Protein AF-A0A0K9PDZ0-F1 (afdb_monomer)

Secondary structure (DSSP, 8-state):
------------S-HHHHHHHHHHHHHHHHHHHHHHHHHHHHHHHHHHHHHHHHHHHHHHHHHHHHHHHHHHHHHHHHHHHHHHHHHHHHHHHHHHHHHHHHHHHHHHHHHHHHHHHHHHHHHHHHHHHHHHHHHHHHHHHHHHHHHHHHHHHHHHHHHHHHHHHHHHHHHTT----------STTSHHHHHHHHHHHHHHHHHHHHHHHHHHHHHHHHHHHHHHHHHHHHHHHHHHHHHHHHHHHHHHHHHHHHHHHHHHHHHHHHHHHHHHHHHHHHHHHHHHHHHHHHHHHHHHHHHHHHHHHHHHHHHHHHHHHHHHHHHHHHHHHHHHHHHHHHHHHHHHHHHHHHHHHHHHHHHHHHHHHHHHHHHHHHHHHHHHHHHHHHHHHHHHHHHHHHHHHHHHHHHHHHHHHHHHHHHHHHHHHHHHHHHHHHHHHHHHHHHHHHHHHHHHHHHHHHHHHHHHHTTTGGGSTTSGGG------TTSGGGGGGTHHHHHHHHHHHHHHHHHHHHHHHHHHHHHHHHHHHHHHHHTTTTHHHHHHHHHHHHHHHTTS---------------------------------------------------S---------------------------

Solvent-accessible surface area (backbone atoms only — not comparable to full-atom values): 38275 Å² total; per-residue (Å²): 131,90,78,92,89,84,80,94,75,92,74,94,71,65,69,87,64,48,55,63,53,52,52,54,49,53,49,51,52,50,50,51,49,53,50,48,55,51,50,52,58,47,52,48,51,54,49,52,53,49,49,54,51,50,50,51,50,52,57,49,51,50,52,50,51,53,50,51,57,49,47,67,43,54,55,49,55,54,50,51,50,50,52,53,50,53,52,51,51,52,51,50,52,53,50,52,47,55,51,49,60,47,50,52,51,52,53,52,49,56,51,52,53,50,52,49,51,54,52,52,51,53,52,51,53,55,49,51,52,52,50,52,55,50,51,53,51,52,51,53,53,48,56,49,53,54,49,60,46,50,61,52,48,57,58,50,57,65,51,54,61,60,52,60,63,62,54,64,65,60,67,76,76,73,86,86,90,90,89,84,92,89,66,80,78,47,61,73,28,39,58,46,43,48,52,47,45,57,47,41,56,50,49,50,49,47,49,48,51,50,55,48,46,56,49,49,50,57,50,45,55,52,47,56,52,50,49,52,54,52,52,52,49,49,54,52,49,50,54,51,48,51,51,49,54,49,52,52,51,52,50,51,52,52,51,52,50,51,51,54,52,51,52,54,50,52,57,48,47,58,51,46,56,52,50,49,55,48,49,53,61,47,48,58,49,51,55,49,49,50,55,52,50,52,49,53,53,50,52,51,49,56,49,50,54,52,51,54,53,50,49,53,50,51,50,51,53,49,55,50,49,53,52,50,54,52,51,49,50,49,55,51,48,53,50,50,52,53,52,50,50,51,50,51,54,51,52,52,52,52,50,52,48,50,50,50,52,50,53,45,54,51,46,56,48,48,50,48,52,49,50,50,53,48,47,59,50,44,57,43,52,50,49,50,52,51,54,45,52,54,47,51,52,51,45,52,54,48,50,57,46,50,54,51,49,48,56,50,50,52,50,52,53,48,54,52,51,54,50,53,52,52,52,53,50,54,55,51,54,52,52,55,53,50,59,49,53,56,53,54,46,59,62,44,54,57,51,50,60,56,49,51,62,56,49,59,61,58,50,67,60,53,62,76,56,57,83,75,57,75,87,74,63,87,87,68,82,85,83,78,84,80,87,82,76,86,82,72,75,78,69,67,68,67,69,66,58,62,69,56,54,64,63,50,54,65,52,51,63,51,48,52,59,50,50,58,54,48,55,55,50,50,54,57,47,65,54,50,56,62,52,52,76,53,58,71,70,54,56,62,62,52,53,61,58,52,50,57,54,51,48,72,65,41,71,84,60,97,105,106,109,104,104,104,104,104,105,103,104,104,105,106,103,104,103,105,105,101,101,91,86,91,85,83,88,91,91,92,92,91,90,91,90,89,93,90,91,92,90,90,90,93,92,92,88,92,87,76,100,64,89,78,85,90,84,89,81,91,81,90,89,86,90,86,87,88,86,89,83,88,91,81,89,80,89,131

Organism: Zostera marina (NCBI:txid29655)

Structure (mmCIF, N/CA/C/O backbone):
data_AF-A0A0K9PDZ0-F1
#
_entry.id   AF-A0A0K9PDZ0-F1
#
loop_
_atom_site.group_PDB
_atom_site.id
_atom_site.type_symbol
_atom_site.label_atom_id
_atom_site.label_alt_id
_atom_site.label_comp_id
_atom_site.label_asym_id
_atom_site.label_entity_id
_atom_site.label_seq_id
_atom_site.pdbx_PDB_ins_code
_atom_site.Cartn_x
_atom_site.Cartn_y
_atom_site.Cartn_z
_atom_site.occupancy
_atom_site.B_iso_or_equiv
_atom_site.auth_seq_id
_atom_site.auth_comp_id
_atom_site.auth_asym_id
_atom_site.auth_atom_id
_atom_site.pdbx_PDB_model_num
ATOM 1 N N . MET A 1 1 ? -37.160 -60.838 52.801 1.00 35.16 1 MET A N 1
ATOM 2 C CA . MET A 1 1 ? -37.393 -62.063 53.604 1.00 35.16 1 MET A CA 1
ATOM 3 C C . MET A 1 1 ? -37.066 -61.759 55.057 1.00 35.16 1 MET A C 1
ATOM 5 O O . MET A 1 1 ? -36.078 -61.074 55.241 1.00 35.16 1 MET A O 1
ATOM 9 N N . ASN A 1 2 ? -37.818 -62.324 56.016 1.00 34.06 2 ASN A N 1
ATOM 10 C CA . ASN A 1 2 ? -37.470 -62.521 57.442 1.00 34.06 2 ASN A CA 1
ATOM 11 C C . ASN A 1 2 ? -37.063 -61.290 58.306 1.00 34.06 2 ASN A C 1
ATOM 13 O O . ASN A 1 2 ? -36.299 -60.441 57.883 1.00 34.06 2 ASN A O 1
ATOM 17 N N . ARG A 1 3 ? -37.490 -61.172 59.573 1.00 34.91 3 ARG A N 1
ATOM 18 C CA . ARG A 1 3 ? -38.585 -61.858 60.293 1.00 34.91 3 ARG A CA 1
ATOM 19 C C . ARG A 1 3 ? -39.032 -61.018 61.505 1.00 34.91 3 ARG A C 1
ATOM 21 O O . ARG A 1 3 ? -38.265 -60.224 62.027 1.00 34.91 3 ARG A O 1
ATOM 28 N N . SER A 1 4 ? -40.274 -61.259 61.921 1.00 33.09 4 SER A N 1
ATOM 29 C CA . SER A 1 4 ? -40.859 -61.077 63.264 1.00 33.09 4 SER A CA 1
ATOM 30 C C . SER A 1 4 ? -39.957 -60.640 64.434 1.00 33.09 4 SER A C 1
ATOM 32 O O . SER A 1 4 ? -38.966 -61.311 64.718 1.00 33.09 4 SER A O 1
ATOM 34 N N . GLY A 1 5 ? -40.460 -59.713 65.262 1.00 36.28 5 GLY A N 1
ATOM 35 C CA . GLY A 1 5 ? -40.169 -59.743 66.702 1.00 36.28 5 GLY A CA 1
ATOM 36 C C . GLY A 1 5 ? -40.165 -58.401 67.428 1.00 36.28 5 GLY A C 1
ATOM 37 O O . GLY A 1 5 ? -39.100 -57.835 67.633 1.00 36.28 5 GLY A O 1
ATOM 38 N N . PHE A 1 6 ? -41.322 -57.959 67.928 1.00 32.69 6 PHE A N 1
ATOM 39 C CA . PHE A 1 6 ? -41.366 -57.226 69.199 1.00 32.69 6 PHE A CA 1
ATOM 40 C C . PHE A 1 6 ? -42.625 -57.616 69.976 1.00 32.69 6 PHE A C 1
ATOM 42 O O . PHE A 1 6 ? -43.746 -57.382 69.531 1.00 32.69 6 PHE A O 1
ATOM 49 N N . SER A 1 7 ? -42.419 -58.277 71.112 1.00 37.25 7 SER A N 1
ATOM 50 C CA . SER A 1 7 ? -43.457 -58.678 72.060 1.00 37.25 7 SER A CA 1
ATOM 51 C C . SER A 1 7 ? -43.836 -57.519 72.980 1.00 37.25 7 SER A C 1
ATOM 53 O O . SER A 1 7 ? -42.978 -56.718 73.351 1.00 37.25 7 SER A O 1
ATOM 55 N N . GLU A 1 8 ? -45.092 -57.470 73.418 1.00 37.97 8 GLU A N 1
ATOM 56 C CA . GLU A 1 8 ? -45.516 -56.539 74.463 1.00 37.97 8 GLU A CA 1
ATOM 57 C C . GLU A 1 8 ? -44.778 -56.797 75.786 1.00 37.97 8 GLU A C 1
ATOM 59 O O . GLU A 1 8 ? -44.750 -57.922 76.285 1.00 37.97 8 GLU A O 1
ATOM 64 N N . GLN A 1 9 ? -44.284 -55.733 76.420 1.00 39.28 9 GLN A N 1
ATOM 65 C CA . GLN A 1 9 ? -44.103 -55.695 77.870 1.00 39.28 9 GLN A CA 1
ATOM 66 C C . GLN A 1 9 ? -44.658 -54.381 78.420 1.00 39.28 9 GLN A C 1
ATOM 68 O O . GLN A 1 9 ? -44.300 -53.290 77.974 1.00 39.28 9 GLN A O 1
ATOM 73 N N . LYS A 1 10 ? -45.555 -54.487 79.406 1.00 39.84 10 LYS A N 1
ATOM 74 C CA . LYS A 1 10 ? -46.099 -53.336 80.132 1.00 39.84 10 LYS A CA 1
ATOM 75 C C . LYS A 1 10 ? -45.039 -52.778 81.082 1.00 39.84 10 LYS A C 1
ATOM 77 O O . LYS A 1 10 ? -44.776 -53.380 82.117 1.00 39.84 10 LYS A O 1
ATOM 82 N N . ALA A 1 11 ? -44.516 -51.593 80.781 1.00 40.69 11 ALA A N 1
ATOM 83 C CA . ALA A 1 11 ? -43.823 -50.751 81.754 1.00 40.69 11 ALA A CA 1
ATOM 84 C C . ALA A 1 11 ? -44.759 -49.606 82.180 1.00 40.69 11 ALA A C 1
ATOM 86 O O . ALA A 1 11 ? -44.986 -48.652 81.436 1.00 40.69 11 ALA A O 1
ATOM 87 N N . THR A 1 12 ? -45.358 -49.713 83.367 1.00 43.59 12 THR A N 1
ATOM 88 C CA . THR A 1 12 ? -46.287 -48.706 83.900 1.00 43.59 12 THR A CA 1
ATOM 89 C C . THR A 1 12 ? -45.535 -47.523 84.513 1.00 43.59 12 THR A C 1
ATOM 91 O O . THR A 1 12 ? -45.159 -47.565 85.681 1.00 43.59 12 THR A O 1
ATOM 94 N N . GLY A 1 13 ? -45.347 -46.448 83.741 1.00 39.50 13 GLY A N 1
ATOM 95 C CA . GLY A 1 13 ? -44.825 -45.173 84.245 1.00 39.50 13 GLY A CA 1
ATOM 96 C C . GLY A 1 13 ? -44.751 -44.075 83.176 1.00 39.50 13 GLY A C 1
ATOM 97 O O . GLY A 1 13 ? -44.252 -44.302 82.079 1.00 39.50 13 GLY A O 1
ATOM 98 N N . SER A 1 14 ? -45.216 -42.860 83.494 1.00 38.53 14 SER A N 1
ATOM 99 C CA . SER A 1 14 ? -45.094 -41.637 82.662 1.00 38.53 14 SER A CA 1
ATOM 100 C C . SER A 1 14 ? -45.761 -41.632 81.264 1.00 38.53 14 SER A C 1
ATOM 102 O O . SER A 1 14 ? -45.305 -40.937 80.354 1.00 38.53 14 SER A O 1
ATOM 104 N N . SER A 1 15 ? -46.882 -42.347 81.083 1.00 41.91 15 SER A N 1
ATOM 105 C CA . SER A 1 15 ? -47.586 -42.453 79.783 1.00 41.91 15 SER A CA 1
ATOM 106 C C . SER A 1 15 ? -47.947 -41.099 79.133 1.00 41.91 15 SER A C 1
ATOM 108 O O . SER A 1 15 ? -47.874 -40.966 77.909 1.00 41.91 15 SER A O 1
ATOM 110 N N . GLU A 1 16 ? -48.247 -40.073 79.936 1.00 46.81 16 GLU A N 1
ATOM 111 C CA . GLU A 1 16 ? -48.595 -38.722 79.462 1.00 46.81 16 GLU A CA 1
ATOM 112 C C . GLU A 1 16 ? -47.398 -37.908 78.935 1.00 46.81 16 GLU A C 1
ATOM 114 O O . GLU A 1 16 ? -47.585 -36.967 78.170 1.00 46.81 16 GLU A O 1
ATOM 119 N N . VAL A 1 17 ? -46.157 -38.286 79.269 1.00 52.56 17 VAL A N 1
ATOM 120 C CA . VAL A 1 17 ? -44.939 -37.561 78.847 1.00 52.56 17 VAL A CA 1
ATOM 121 C C . VAL A 1 17 ? -44.241 -38.239 77.660 1.00 52.56 17 VAL A C 1
ATOM 123 O O . VAL A 1 17 ? -43.539 -37.579 76.893 1.00 52.56 17 VAL A O 1
ATOM 126 N N . VAL A 1 18 ? -44.427 -39.550 77.472 1.00 56.03 18 VAL A N 1
ATOM 127 C CA . VAL A 1 18 ? -43.751 -40.314 76.405 1.00 56.03 18 VAL A CA 1
ATOM 128 C C . VAL A 1 18 ? -44.477 -40.210 75.059 1.00 56.03 18 VAL A C 1
ATOM 130 O O . VAL A 1 18 ? -43.816 -40.047 74.034 1.00 56.03 18 VAL A O 1
ATOM 133 N N . ARG A 1 19 ? -45.820 -40.224 75.035 1.00 62.12 19 ARG A N 1
ATOM 134 C CA . ARG A 1 19 ? -46.608 -40.070 73.792 1.00 62.12 19 ARG A CA 1
ATOM 135 C C . ARG A 1 19 ? -46.247 -38.812 72.975 1.00 62.12 19 ARG A C 1
ATOM 137 O O . ARG A 1 19 ? -45.890 -38.993 71.812 1.00 62.12 19 ARG A O 1
ATOM 144 N N . PRO A 1 20 ? -46.254 -37.581 73.534 1.00 67.25 20 PRO A N 1
ATOM 145 C CA . PRO A 1 20 ? -45.906 -36.380 72.767 1.00 67.25 20 PRO A CA 1
ATOM 146 C C . PRO A 1 20 ? -44.439 -36.354 72.307 1.00 67.25 20 PRO A C 1
ATOM 148 O O . PRO A 1 20 ? -44.128 -35.785 71.263 1.00 67.25 20 PRO A O 1
ATOM 151 N N . LYS A 1 21 ? -43.523 -37.006 73.041 1.00 72.12 21 LYS A N 1
ATOM 152 C CA . LYS A 1 21 ? -42.121 -37.156 72.613 1.00 72.12 21 LYS A CA 1
ATOM 153 C C . LYS A 1 21 ? -41.988 -38.101 71.417 1.00 72.12 21 LYS A C 1
ATOM 155 O O . LYS A 1 21 ? -41.195 -37.823 70.522 1.00 72.12 21 LYS A O 1
ATOM 160 N N . LEU A 1 22 ? -42.767 -39.185 71.378 1.00 75.81 22 LEU A N 1
ATOM 161 C CA . LEU A 1 22 ? -42.763 -40.135 70.265 1.00 75.81 22 LEU A CA 1
ATOM 162 C C . LEU A 1 22 ? -43.373 -39.530 68.992 1.00 75.81 22 LEU A C 1
ATOM 164 O O . LEU A 1 22 ? -42.790 -39.684 67.921 1.00 75.81 22 LEU A O 1
ATOM 168 N N . THR A 1 23 ? -44.489 -38.799 69.091 1.00 76.69 23 THR A N 1
ATOM 169 C CA . THR A 1 23 ? -45.058 -38.094 67.928 1.00 76.69 23 THR A CA 1
ATOM 170 C C . THR A 1 23 ? -44.100 -37.026 67.410 1.00 76.69 23 THR A C 1
ATOM 172 O O . THR A 1 23 ? -43.789 -37.042 66.225 1.00 76.69 23 THR A O 1
ATOM 175 N N . ALA A 1 24 ? -43.518 -36.197 68.285 1.00 80.69 24 ALA A N 1
ATOM 176 C CA . ALA A 1 24 ? -42.527 -35.195 67.882 1.00 80.69 24 ALA A CA 1
ATOM 177 C C . ALA A 1 24 ? -41.246 -35.809 67.274 1.00 80.69 24 ALA A C 1
ATOM 179 O O . ALA A 1 24 ? -40.596 -35.176 66.445 1.00 80.69 24 ALA A O 1
ATOM 180 N N . ALA A 1 25 ? -40.867 -37.035 67.656 1.00 78.19 25 ALA A N 1
ATOM 181 C CA . ALA A 1 25 ? -39.758 -37.759 67.032 1.00 78.19 25 ALA A CA 1
ATOM 182 C C . ALA A 1 25 ? -40.115 -38.288 65.630 1.00 78.19 25 ALA A C 1
ATOM 184 O O . ALA A 1 25 ? -39.296 -38.197 64.718 1.00 78.19 25 ALA A O 1
ATOM 185 N N . LEU A 1 26 ? -41.337 -38.799 65.437 1.00 83.50 26 LEU A N 1
ATOM 186 C CA . LEU A 1 26 ? -41.841 -39.238 64.128 1.00 83.50 26 LEU A CA 1
ATOM 187 C C . LEU A 1 26 ? -42.045 -38.062 63.161 1.00 83.50 26 LEU A C 1
ATOM 189 O O . LEU A 1 26 ? -41.761 -38.188 61.972 1.00 83.50 26 LEU A O 1
ATOM 193 N N . GLU A 1 27 ? -42.489 -36.919 63.675 1.00 84.25 27 GLU A N 1
ATOM 194 C CA . GLU A 1 27 ? -42.674 -35.676 62.923 1.00 84.25 27 GLU A CA 1
ATOM 195 C C . GLU A 1 27 ? -41.316 -35.110 62.479 1.00 84.25 27 GLU A C 1
ATOM 197 O O . GLU A 1 27 ? -41.077 -34.964 61.284 1.00 84.25 27 GLU A O 1
ATOM 202 N N . LYS A 1 28 ? -40.340 -35.004 63.393 1.00 86.19 28 LYS A N 1
ATOM 203 C CA . LYS A 1 28 ? -38.946 -34.670 63.042 1.00 86.19 28 LYS A CA 1
ATOM 204 C C . LYS A 1 28 ? -38.308 -35.656 62.060 1.00 86.19 28 LYS A C 1
ATOM 206 O O . LYS A 1 28 ? -37.517 -35.241 61.222 1.00 86.19 28 LYS A O 1
ATOM 211 N N . LEU A 1 29 ? -38.636 -36.949 62.130 1.00 85.31 29 LEU A N 1
ATOM 212 C CA . LEU A 1 29 ? -38.159 -37.949 61.166 1.00 85.31 29 LEU A CA 1
ATOM 213 C C . LEU A 1 29 ? -38.806 -37.775 59.780 1.00 85.31 29 LEU A C 1
ATOM 215 O O . LEU A 1 29 ? -38.156 -38.029 58.764 1.00 85.31 29 LEU A O 1
ATOM 219 N N . ARG A 1 30 ? -40.066 -37.330 59.719 1.00 90.50 30 ARG A N 1
ATOM 220 C CA . ARG A 1 30 ? -40.749 -36.954 58.473 1.00 90.50 30 ARG A CA 1
ATOM 221 C C . ARG A 1 30 ? -40.126 -35.697 57.868 1.00 90.50 30 ARG A C 1
ATOM 223 O O . ARG A 1 30 ? -39.818 -35.706 56.679 1.00 90.50 30 ARG A O 1
ATOM 230 N N . ASP A 1 31 ? -39.877 -34.675 58.678 1.00 88.81 31 ASP A N 1
ATOM 231 C CA . ASP A 1 31 ? -39.253 -33.425 58.236 1.00 88.81 31 ASP A CA 1
ATOM 232 C C . ASP A 1 31 ? -37.810 -33.651 57.778 1.00 88.81 31 ASP A C 1
ATOM 234 O O . ASP A 1 31 ? -37.427 -33.191 56.705 1.00 88.81 31 ASP A O 1
ATOM 238 N N . ALA A 1 32 ? -37.032 -34.455 58.511 1.00 87.19 32 ALA A N 1
ATOM 239 C CA . ALA A 1 32 ? -35.689 -34.860 58.103 1.00 87.19 32 ALA A CA 1
ATOM 240 C C . ALA A 1 32 ? -35.695 -35.641 56.778 1.00 87.19 32 ALA A C 1
ATOM 242 O O . ALA A 1 32 ? -34.810 -35.438 55.952 1.00 87.19 32 ALA A O 1
ATOM 243 N N . LYS A 1 33 ? -36.704 -36.489 56.521 1.00 89.44 33 LYS A N 1
ATOM 244 C CA . LYS A 1 33 ? -36.874 -37.151 55.214 1.00 89.44 33 LYS A CA 1
ATOM 245 C C . LYS A 1 33 ? -37.250 -36.176 54.097 1.00 89.44 33 LYS A C 1
ATOM 247 O O . LYS A 1 33 ? -36.736 -36.318 52.992 1.00 89.44 33 LYS A O 1
ATOM 252 N N . LEU A 1 34 ? -38.109 -35.192 54.361 1.00 90.56 34 LEU A N 1
ATOM 253 C CA . LEU A 1 34 ? -38.456 -34.152 53.385 1.00 90.56 34 LEU A CA 1
ATOM 254 C C . LEU A 1 34 ? -37.250 -33.254 53.068 1.00 90.56 34 LEU A C 1
ATOM 256 O O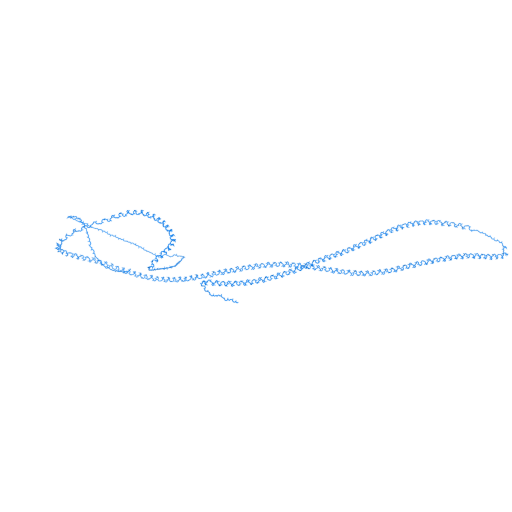 . LEU A 1 34 ? -37.007 -32.949 51.901 1.00 90.56 34 LEU A O 1
ATOM 260 N N . GLN A 1 35 ? -36.449 -32.898 54.075 1.00 91.12 35 GLN A N 1
ATOM 261 C CA . GLN A 1 35 ? -35.179 -32.200 53.879 1.00 91.12 35 GLN A CA 1
ATOM 262 C C . GLN A 1 35 ? -34.164 -33.061 53.122 1.00 91.12 35 GLN A C 1
ATOM 264 O O . GLN A 1 35 ? -33.523 -32.541 52.215 1.00 91.12 35 GLN A O 1
ATOM 269 N N . LEU A 1 36 ? -34.058 -34.363 53.413 1.00 90.12 36 LEU A N 1
ATOM 270 C CA . LEU A 1 36 ? -33.177 -35.276 52.678 1.00 90.12 36 LEU A CA 1
ATOM 271 C C . LEU A 1 36 ? -33.543 -35.318 51.188 1.00 90.12 36 LEU A C 1
ATOM 273 O O . LEU A 1 36 ? -32.678 -35.082 50.355 1.00 90.12 36 LEU A O 1
ATOM 277 N N . VAL A 1 37 ? -34.823 -35.513 50.849 1.00 90.56 37 VAL A N 1
ATOM 278 C CA . VAL A 1 37 ? -35.307 -35.496 49.454 1.00 90.56 37 VAL A CA 1
ATOM 279 C C . VAL A 1 37 ? -35.077 -34.132 48.790 1.00 90.56 37 VAL A C 1
ATOM 281 O O . VAL A 1 37 ? -34.691 -34.073 47.624 1.00 90.56 37 VAL A O 1
ATOM 284 N N . SER A 1 38 ? -35.255 -33.029 49.525 1.00 89.38 38 SER A N 1
ATOM 285 C CA . SER A 1 38 ? -34.948 -31.682 49.027 1.00 89.38 38 SER A CA 1
ATOM 286 C C . SER A 1 38 ? -33.459 -31.530 48.687 1.00 89.38 38 SER A C 1
ATOM 288 O O . SER A 1 38 ? -33.126 -31.162 47.559 1.00 89.38 38 SER A O 1
ATOM 290 N N . VAL A 1 39 ? -32.567 -31.904 49.612 1.00 90.75 39 VAL A N 1
ATOM 291 C CA . VAL A 1 39 ? -31.104 -31.898 49.438 1.00 90.75 39 VAL A CA 1
ATOM 292 C C . VAL A 1 39 ? -30.669 -32.829 48.308 1.00 90.75 39 VAL A C 1
ATOM 294 O O . VAL A 1 39 ? -29.794 -32.469 47.529 1.00 90.75 39 VAL A O 1
ATOM 297 N N . GLU A 1 40 ? -31.300 -33.989 48.153 1.00 90.25 40 GLU A N 1
ATOM 298 C CA . GLU A 1 40 ? -30.995 -34.948 47.087 1.00 90.25 40 GLU A CA 1
ATOM 299 C C . GLU A 1 40 ? -31.443 -34.423 45.707 1.00 90.25 40 GLU A C 1
ATOM 301 O O . GLU A 1 40 ? -30.699 -34.536 44.733 1.00 90.25 40 GLU A O 1
ATOM 306 N N . SER A 1 41 ? -32.577 -33.710 45.634 1.00 90.25 41 SER A N 1
ATOM 307 C CA . SER A 1 41 ? -33.015 -32.982 44.426 1.00 90.25 41 SER A CA 1
ATOM 308 C C . SER A 1 41 ? -32.168 -31.744 44.098 1.00 90.25 41 SER A C 1
ATOM 310 O O . SER A 1 41 ? -32.139 -31.293 42.952 1.00 90.25 41 SER A O 1
ATOM 312 N N . ALA A 1 42 ? -31.517 -31.147 45.100 1.00 90.12 42 ALA A N 1
ATOM 313 C CA . ALA A 1 42 ? -30.568 -30.054 44.910 1.00 90.12 42 ALA A CA 1
ATOM 314 C C . ALA A 1 42 ? -29.208 -30.603 44.454 1.00 90.12 42 ALA A C 1
ATOM 316 O O . ALA A 1 42 ? -28.595 -30.050 43.550 1.00 90.12 42 ALA A O 1
ATOM 317 N N . LYS A 1 43 ? -28.781 -31.742 45.011 1.00 93.81 43 LYS A N 1
ATOM 318 C CA . LYS A 1 43 ? -27.581 -32.476 44.602 1.00 93.81 43 LYS A CA 1
ATOM 319 C C . LYS A 1 43 ? -27.663 -32.963 43.153 1.00 93.81 43 LYS A C 1
ATOM 321 O O . LYS A 1 43 ? -26.646 -32.892 42.477 1.00 93.81 43 LYS A O 1
ATOM 326 N N . SER A 1 44 ? -28.827 -33.424 42.671 1.00 92.44 44 SER A N 1
ATOM 327 C CA . SER A 1 44 ? -28.999 -33.714 41.233 1.00 92.44 44 SER A CA 1
ATOM 328 C C . SER A 1 44 ? -28.767 -32.448 40.415 1.00 92.44 44 SER A C 1
ATOM 330 O O . SER A 1 44 ? -27.832 -32.430 39.631 1.00 92.44 44 SER A O 1
ATOM 332 N N . ARG A 1 45 ? -29.496 -31.357 40.691 1.00 92.56 45 ARG A N 1
ATOM 333 C CA . ARG A 1 45 ? -29.344 -30.097 39.946 1.00 92.56 45 ARG A CA 1
ATOM 334 C C . ARG A 1 45 ? -27.912 -29.566 39.929 1.00 92.56 45 ARG A C 1
ATOM 336 O O . ARG A 1 45 ? -27.440 -29.181 38.874 1.00 92.56 45 ARG A O 1
ATOM 343 N N . VAL A 1 46 ? -27.186 -29.635 41.046 1.00 91.88 46 VAL A N 1
ATOM 344 C CA . VAL A 1 46 ? -25.764 -29.246 41.097 1.00 91.88 46 VAL A CA 1
ATOM 345 C C . VAL A 1 46 ? -24.865 -30.197 40.289 1.00 91.88 46 VAL A C 1
ATOM 347 O O . VAL A 1 46 ? -23.870 -29.750 39.730 1.00 91.88 46 VAL A O 1
ATOM 350 N N . LEU A 1 47 ? -25.190 -31.491 40.184 1.00 94.00 47 LEU A N 1
ATOM 351 C CA . LEU A 1 47 ? -24.491 -32.424 39.286 1.00 94.00 47 LEU A CA 1
ATOM 352 C C . LEU A 1 47 ? -24.835 -32.177 37.809 1.00 94.00 47 LEU A C 1
ATOM 354 O O . LEU A 1 47 ? -23.950 -32.287 36.964 1.00 94.00 47 LEU A O 1
ATOM 358 N N . ASP A 1 48 ? -26.080 -31.812 37.509 1.00 93.62 48 ASP A N 1
ATOM 359 C CA . ASP A 1 48 ? -26.550 -31.472 36.164 1.00 93.62 48 ASP A CA 1
ATOM 360 C C . ASP A 1 48 ? -25.895 -30.150 35.689 1.00 93.62 48 ASP A C 1
ATOM 362 O O . ASP A 1 48 ? -25.312 -30.089 34.607 1.00 93.62 48 ASP A O 1
ATOM 366 N N . GLU A 1 49 ? -25.856 -29.126 36.549 1.00 94.00 49 GLU A N 1
ATOM 367 C CA . GLU A 1 49 ? -25.137 -27.858 36.344 1.00 94.00 49 GLU A CA 1
ATOM 368 C C . GLU A 1 49 ? -23.613 -28.066 36.214 1.00 94.00 49 GLU A C 1
ATOM 370 O O . GLU A 1 49 ? -22.967 -27.436 35.371 1.00 94.00 49 GLU A O 1
ATOM 375 N N . LEU A 1 50 ? -23.023 -28.980 36.996 1.00 93.75 50 LEU A N 1
ATOM 376 C CA . LEU A 1 50 ? -21.609 -29.360 36.874 1.00 93.75 50 LEU A CA 1
ATOM 377 C C . LEU A 1 50 ? -21.330 -30.111 35.560 1.00 93.75 50 LEU A C 1
ATOM 379 O O . LEU A 1 50 ? -20.282 -29.920 34.949 1.00 93.75 50 LEU A O 1
ATOM 383 N N . SER A 1 51 ? -22.268 -30.936 35.093 1.00 93.88 51 SER A N 1
ATOM 384 C CA . SER A 1 51 ? -22.189 -31.615 33.795 1.00 93.88 51 SER A CA 1
ATOM 385 C C . SER A 1 51 ? -22.217 -30.613 32.636 1.00 93.88 51 SER A C 1
ATOM 387 O O . SER A 1 51 ? -21.352 -30.662 31.761 1.00 93.88 51 SER A O 1
ATOM 389 N N . ASP A 1 52 ? -23.168 -29.676 32.631 1.00 93.81 52 ASP A N 1
ATOM 390 C CA . ASP A 1 52 ? -23.272 -28.664 31.573 1.00 93.81 52 ASP A CA 1
ATOM 391 C C . ASP A 1 52 ? -22.097 -27.672 31.591 1.00 93.81 52 ASP A C 1
ATOM 393 O O . ASP A 1 52 ? -21.595 -27.306 30.526 1.00 93.81 52 ASP A O 1
ATOM 397 N N . THR A 1 53 ? -21.595 -27.274 32.767 1.00 93.25 53 THR A N 1
ATOM 398 C CA . THR A 1 53 ? -20.393 -26.422 32.854 1.00 93.25 53 THR A CA 1
ATOM 399 C C . THR A 1 53 ? -19.130 -27.146 32.392 1.00 93.25 53 THR A C 1
ATOM 401 O O . THR A 1 53 ? -18.380 -26.560 31.612 1.00 93.25 53 THR A O 1
ATOM 404 N N . ASN A 1 54 ? -18.935 -28.422 32.752 1.00 92.06 54 ASN A N 1
ATOM 405 C CA . ASN A 1 54 ? -17.845 -29.244 32.207 1.00 92.06 54 ASN A CA 1
ATOM 406 C C . ASN A 1 54 ? -17.939 -29.365 30.674 1.00 92.06 54 ASN A C 1
ATOM 408 O O . ASN A 1 54 ? -16.951 -29.133 29.977 1.00 92.06 54 ASN A O 1
ATOM 412 N N . ARG A 1 55 ? -19.137 -29.626 30.124 1.00 95.81 55 ARG A N 1
ATOM 413 C CA . ARG A 1 55 ? -19.341 -29.680 28.664 1.00 95.81 55 ARG A CA 1
ATOM 414 C C . ARG A 1 55 ? -18.969 -28.355 27.994 1.00 95.81 55 ARG A C 1
ATOM 416 O O . ARG A 1 55 ? -18.357 -28.363 26.932 1.00 95.81 55 ARG A O 1
ATOM 423 N N . LEU A 1 56 ? -19.307 -27.219 28.606 1.00 94.81 56 LEU A N 1
ATOM 424 C CA . LEU A 1 56 ? -18.941 -25.896 28.094 1.00 94.81 56 LEU A CA 1
ATOM 425 C C . LEU A 1 56 ? -17.432 -25.612 28.204 1.00 94.81 56 LEU A C 1
ATOM 427 O O . LEU A 1 56 ? -16.886 -24.949 27.318 1.00 94.81 56 LEU A O 1
ATOM 431 N N . THR A 1 57 ? -16.727 -26.121 29.221 1.00 93.62 57 THR A N 1
ATOM 432 C CA . THR A 1 57 ? -15.253 -26.041 29.276 1.00 93.62 57 THR A CA 1
ATOM 433 C C . THR A 1 57 ? -14.579 -26.942 28.242 1.00 93.62 57 THR A C 1
ATOM 435 O O . THR A 1 57 ? -13.608 -26.516 27.618 1.00 93.62 57 THR A O 1
ATOM 438 N N . ASP A 1 58 ? -15.121 -28.127 27.966 1.00 94.38 58 ASP A N 1
ATOM 439 C CA . ASP A 1 58 ? -14.623 -29.012 26.903 1.00 94.38 58 ASP A CA 1
ATOM 440 C C . ASP A 1 58 ? -14.857 -28.388 25.514 1.00 94.38 58 ASP A C 1
ATOM 442 O O . ASP A 1 58 ? -13.959 -28.322 24.674 1.00 94.38 58 ASP A O 1
ATOM 446 N N . GLU A 1 59 ? -16.047 -27.827 25.280 1.00 95.88 59 GLU A N 1
ATOM 447 C CA . GLU A 1 59 ? -16.399 -27.181 24.013 1.00 95.88 59 GLU A CA 1
ATOM 448 C C . GLU A 1 59 ? -15.593 -25.888 23.769 1.00 95.88 59 GLU A C 1
ATOM 450 O O . GLU A 1 59 ? -15.243 -25.573 22.629 1.00 95.88 59 GLU A O 1
ATOM 455 N N . THR A 1 60 ? -15.257 -25.133 24.823 1.00 94.31 60 THR A N 1
ATOM 456 C CA . THR A 1 60 ? -14.396 -23.941 24.703 1.00 94.31 60 THR A CA 1
ATOM 457 C C . THR A 1 60 ? -12.915 -24.288 24.577 1.00 94.31 60 THR A C 1
ATOM 459 O O . THR A 1 60 ? -12.231 -23.655 23.775 1.00 94.31 60 THR A O 1
ATOM 462 N N . THR A 1 61 ? -12.411 -25.313 25.271 1.00 93.38 61 THR A N 1
ATOM 463 C CA . THR A 1 61 ? -11.022 -25.777 25.091 1.00 93.38 61 THR A CA 1
ATOM 464 C C . THR A 1 61 ? -10.794 -26.413 23.717 1.00 93.38 61 THR A C 1
ATOM 466 O O . THR A 1 61 ? -9.753 -26.146 23.115 1.00 93.38 61 THR A O 1
ATOM 469 N N . SER A 1 62 ? -11.776 -27.130 23.147 1.00 95.31 62 SER A N 1
ATOM 470 C CA . SER A 1 62 ? -11.730 -27.583 21.743 1.00 95.31 62 SER A CA 1
ATOM 471 C C . SER A 1 62 ? -11.591 -26.404 20.778 1.00 95.31 62 SER A C 1
ATOM 473 O O . SER A 1 62 ? -10.656 -26.365 19.981 1.00 95.31 62 SER A O 1
ATOM 475 N N . LYS A 1 63 ? -12.444 -25.379 20.912 1.00 96.50 63 LYS A N 1
ATOM 476 C CA . LYS A 1 63 ? -12.399 -24.176 20.059 1.00 96.50 63 LYS A CA 1
ATOM 477 C C . LYS A 1 63 ? -11.092 -23.392 20.210 1.00 96.50 63 LYS A C 1
ATOM 479 O O . LYS A 1 63 ? -10.575 -22.878 19.223 1.00 96.50 63 LYS A O 1
ATOM 484 N N . ILE A 1 64 ? -10.520 -23.326 21.415 1.00 94.38 64 ILE A N 1
ATOM 485 C CA . ILE A 1 64 ? -9.190 -22.734 21.639 1.00 94.38 64 ILE A CA 1
ATOM 486 C C . ILE A 1 64 ? -8.106 -23.557 20.925 1.00 94.38 64 ILE A C 1
ATOM 488 O O . ILE A 1 64 ? -7.246 -22.976 20.267 1.00 94.38 64 ILE A O 1
ATOM 492 N N . SER A 1 65 ? -8.165 -24.889 20.993 1.00 95.06 65 SER A N 1
ATOM 493 C CA . SER A 1 65 ? -7.239 -25.783 20.284 1.00 95.06 65 SER A CA 1
ATOM 494 C C . SER A 1 65 ? -7.322 -25.608 18.760 1.00 95.06 65 SER A C 1
ATOM 496 O O . SER A 1 65 ? -6.300 -25.438 18.095 1.00 95.06 65 SER A O 1
ATOM 498 N N . GLU A 1 66 ? -8.534 -25.542 18.202 1.00 95.50 66 GLU A N 1
ATOM 499 C CA . GLU A 1 66 ? -8.776 -25.267 16.779 1.00 95.50 66 GLU A CA 1
ATOM 500 C C . GLU A 1 66 ? -8.200 -23.909 16.345 1.00 95.50 66 GLU A C 1
ATOM 502 O O . GLU A 1 66 ? -7.518 -23.828 15.321 1.00 95.50 66 GLU A O 1
ATOM 507 N N . VAL A 1 67 ? -8.408 -22.853 17.142 1.00 95.00 67 VAL A N 1
ATOM 508 C CA . VAL A 1 67 ? -7.859 -21.510 16.881 1.00 95.00 67 VAL A CA 1
ATOM 509 C C . VAL A 1 67 ? -6.329 -21.496 16.959 1.00 95.00 67 VAL A C 1
ATOM 511 O O . VAL A 1 67 ? -5.695 -20.878 16.107 1.00 95.00 67 VAL A O 1
ATOM 514 N N . LEU A 1 68 ? -5.715 -22.207 17.910 1.00 94.62 68 LEU A N 1
ATOM 515 C CA . LEU A 1 68 ? -4.254 -22.337 17.999 1.00 94.62 68 LEU A CA 1
ATOM 516 C C . LEU A 1 68 ? -3.669 -23.103 16.801 1.00 94.62 68 LEU A C 1
ATOM 518 O O . LEU A 1 68 ? -2.635 -22.708 16.263 1.00 94.62 68 LEU A O 1
ATOM 522 N N . VAL A 1 69 ? -4.345 -24.155 16.327 1.00 96.12 69 VAL A N 1
ATOM 523 C CA . VAL A 1 69 ? -3.951 -24.890 15.112 1.00 96.12 69 VAL A CA 1
ATOM 524 C C . VAL A 1 69 ? -4.131 -24.040 13.849 1.00 96.12 69 VAL A C 1
ATOM 526 O O . VAL A 1 69 ? -3.331 -24.159 12.922 1.00 96.12 69 VAL A O 1
ATOM 529 N N . ALA A 1 70 ? -5.147 -23.175 13.790 1.00 94.44 70 ALA A N 1
ATOM 530 C CA . ALA A 1 70 ? -5.324 -22.224 12.693 1.00 94.44 70 ALA A CA 1
ATOM 531 C C . ALA A 1 70 ? -4.242 -21.128 12.705 1.00 94.44 70 ALA A C 1
ATOM 533 O O . ALA A 1 70 ? -3.654 -20.841 11.661 1.00 94.44 70 ALA A O 1
ATOM 534 N N . LEU A 1 71 ? -3.921 -20.576 13.881 1.00 94.56 71 LEU A N 1
ATOM 535 C CA . LEU A 1 71 ? -2.856 -19.587 14.063 1.00 94.56 71 LEU A CA 1
ATOM 536 C C . LEU A 1 71 ? -1.495 -20.159 13.639 1.00 94.56 71 LEU A C 1
ATOM 538 O O . LEU A 1 71 ? -0.853 -19.605 12.755 1.00 94.56 71 LEU A O 1
ATOM 542 N N . GLY A 1 72 ? -1.113 -21.331 14.157 1.00 95.50 72 GLY A N 1
ATOM 543 C CA . GLY A 1 72 ? 0.155 -21.994 13.822 1.00 95.50 72 GLY A CA 1
ATOM 544 C C . GLY A 1 72 ? 0.254 -22.550 12.390 1.00 95.50 72 GLY A C 1
ATOM 545 O O . GLY A 1 72 ? 1.308 -23.066 12.007 1.00 95.50 72 GLY A O 1
ATOM 546 N N . LYS A 1 73 ? -0.826 -22.473 11.595 1.00 96.06 73 LYS A N 1
ATOM 547 C CA . LYS A 1 73 ? -0.790 -22.601 10.126 1.00 96.06 73 LYS A CA 1
ATOM 548 C C . LYS A 1 73 ? -0.543 -21.238 9.487 1.00 96.06 73 LYS A C 1
ATOM 550 O O . LYS A 1 73 ? 0.455 -21.085 8.796 1.00 96.06 73 LYS A O 1
ATOM 555 N N . SER A 1 74 ? -1.361 -20.238 9.828 1.00 94.00 74 SER A N 1
ATOM 556 C CA . SER A 1 74 ? -1.214 -18.855 9.356 1.00 94.00 74 SER A CA 1
ATOM 557 C C . SER A 1 74 ? 0.191 -18.285 9.580 1.00 94.00 74 SER A C 1
ATOM 559 O O . SER A 1 74 ? 0.697 -17.577 8.717 1.00 94.00 74 SER A O 1
ATOM 561 N N . GLU A 1 75 ? 0.832 -18.576 10.712 1.00 93.88 75 GLU A N 1
ATOM 562 C CA . GLU A 1 75 ? 2.205 -18.144 11.005 1.00 93.88 75 GLU A CA 1
ATOM 563 C C . GLU A 1 75 ? 3.219 -18.770 10.037 1.00 93.88 75 GLU A C 1
ATOM 565 O O . GLU A 1 75 ? 4.092 -18.068 9.529 1.00 93.88 75 GLU A O 1
ATOM 570 N N . LYS A 1 76 ? 3.058 -20.059 9.709 1.00 96.25 76 LYS A N 1
ATOM 571 C CA . LYS A 1 76 ? 3.901 -20.768 8.733 1.00 96.25 76 LYS A CA 1
ATOM 572 C C . LYS A 1 76 ? 3.641 -20.305 7.309 1.00 96.25 76 LYS A C 1
ATOM 574 O O . LYS A 1 76 ? 4.582 -20.193 6.537 1.00 96.25 76 LYS A O 1
ATOM 579 N N . ASP A 1 77 ? 2.396 -20.000 6.961 1.00 94.69 77 ASP A N 1
ATOM 580 C CA . ASP A 1 77 ? 2.050 -19.463 5.644 1.00 94.69 77 ASP A CA 1
ATOM 581 C C . ASP A 1 77 ? 2.667 -18.062 5.446 1.00 94.69 77 ASP A C 1
ATOM 583 O O . ASP A 1 77 ? 3.224 -17.772 4.388 1.00 94.69 77 ASP A O 1
ATOM 587 N N . ILE A 1 78 ? 2.679 -17.227 6.496 1.00 93.62 78 ILE A N 1
ATOM 588 C CA . ILE A 1 78 ? 3.379 -15.929 6.519 1.00 93.62 78 ILE A CA 1
ATOM 589 C C . ILE A 1 78 ? 4.907 -16.105 6.454 1.00 93.62 78 ILE A C 1
ATOM 591 O O . ILE A 1 78 ? 5.586 -15.328 5.782 1.00 93.62 78 ILE A O 1
ATOM 595 N N . GLU A 1 79 ? 5.469 -17.101 7.140 1.00 95.19 79 GLU A N 1
ATOM 596 C CA . GLU A 1 79 ? 6.904 -17.407 7.101 1.00 95.19 79 GLU A CA 1
ATOM 597 C C . GLU A 1 79 ? 7.347 -17.924 5.720 1.00 95.19 79 GLU A C 1
ATOM 599 O O . GLU A 1 79 ? 8.319 -17.419 5.159 1.00 95.19 79 GLU A O 1
ATOM 604 N N . ASN A 1 80 ? 6.582 -18.836 5.116 1.00 94.81 80 ASN A N 1
ATOM 605 C CA . ASN A 1 80 ? 6.785 -19.319 3.748 1.00 94.81 80 ASN A CA 1
ATOM 606 C C . ASN A 1 80 ? 6.729 -18.170 2.727 1.00 94.81 80 ASN A C 1
ATOM 608 O O . ASN A 1 80 ? 7.596 -18.073 1.859 1.00 94.81 80 ASN A O 1
ATOM 612 N N . GLU A 1 81 ? 5.749 -17.269 2.841 1.00 93.88 81 GLU A N 1
ATOM 613 C CA . GLU A 1 81 ? 5.636 -16.116 1.940 1.00 93.88 81 GLU A CA 1
ATOM 614 C C . GLU A 1 81 ? 6.791 -15.121 2.132 1.00 93.88 81 GLU A C 1
ATOM 616 O O . GLU A 1 81 ? 7.298 -14.575 1.153 1.00 93.88 81 GLU A O 1
ATOM 621 N N . ARG A 1 82 ? 7.294 -14.938 3.363 1.00 96.00 82 ARG A N 1
ATOM 622 C CA . ARG A 1 82 ? 8.525 -14.166 3.615 1.00 96.00 82 ARG A CA 1
ATOM 623 C C . ARG A 1 82 ? 9.738 -14.778 2.918 1.00 96.00 82 ARG A C 1
ATOM 625 O O . ARG A 1 82 ? 10.483 -14.036 2.281 1.00 96.00 82 ARG A O 1
ATOM 632 N N . PHE A 1 83 ? 9.926 -16.097 2.994 1.00 96.31 83 PHE A N 1
ATOM 633 C CA . PHE A 1 83 ? 10.992 -16.772 2.246 1.00 96.31 83 PHE A CA 1
ATOM 634 C C . PHE A 1 83 ? 10.827 -16.574 0.733 1.00 96.31 83 PHE A C 1
ATOM 636 O O . PHE A 1 83 ? 11.784 -16.176 0.072 1.00 96.31 83 PHE A O 1
ATOM 643 N N . ARG A 1 84 ? 9.609 -16.731 0.197 1.00 96.88 84 ARG A N 1
ATOM 644 C CA . ARG A 1 84 ? 9.313 -16.526 -1.231 1.00 96.88 84 ARG A CA 1
ATOM 645 C C . ARG A 1 84 ? 9.614 -15.097 -1.699 1.00 96.88 84 ARG A C 1
ATOM 647 O O . ARG A 1 84 ? 10.180 -14.917 -2.774 1.00 96.88 84 ARG A O 1
ATOM 654 N N . VAL A 1 85 ? 9.283 -14.081 -0.899 1.00 94.94 85 VAL A N 1
ATOM 655 C CA . VAL A 1 85 ? 9.619 -12.675 -1.190 1.00 94.94 85 VAL A CA 1
ATOM 656 C C . VAL A 1 85 ? 11.135 -12.457 -1.206 1.00 94.94 85 VAL A C 1
ATOM 658 O O . VAL A 1 85 ? 11.638 -11.831 -2.136 1.00 94.94 85 VAL A O 1
ATOM 661 N N . VAL A 1 86 ? 11.876 -13.018 -0.243 1.00 95.94 86 VAL A N 1
ATOM 662 C CA . VAL A 1 86 ? 13.348 -12.920 -0.195 1.00 95.94 86 VAL A CA 1
ATOM 663 C C . VAL A 1 86 ? 14.011 -13.635 -1.379 1.00 95.94 86 VAL A C 1
ATOM 665 O O . VAL A 1 86 ? 14.973 -13.114 -1.944 1.00 95.94 86 VAL A O 1
ATOM 668 N N . GLU A 1 87 ? 13.499 -14.790 -1.812 1.00 94.88 87 GLU A N 1
ATOM 669 C CA . GLU A 1 87 ? 13.993 -15.478 -3.013 1.00 94.88 87 GLU A CA 1
ATOM 670 C C . GLU A 1 87 ? 13.719 -14.684 -4.296 1.00 94.88 87 GLU A C 1
ATOM 672 O O . GLU A 1 87 ? 14.609 -14.563 -5.139 1.00 94.88 87 GLU A O 1
ATOM 677 N N . LEU A 1 88 ? 12.529 -14.087 -4.434 1.00 95.06 88 LEU A N 1
ATOM 678 C CA . LEU A 1 88 ? 12.184 -13.226 -5.570 1.00 95.06 88 LEU A CA 1
ATOM 679 C C . LEU A 1 88 ? 13.029 -11.943 -5.600 1.00 95.06 88 LEU A C 1
ATOM 681 O O . LEU A 1 88 ? 13.484 -11.534 -6.669 1.00 95.06 88 LEU A O 1
ATOM 685 N N . GLU A 1 89 ? 13.292 -11.326 -4.447 1.00 94.19 89 GLU A N 1
ATOM 686 C CA . GLU A 1 89 ? 14.174 -10.160 -4.345 1.00 94.19 89 GLU A CA 1
ATOM 687 C C . GLU A 1 89 ? 15.630 -10.524 -4.673 1.00 94.19 89 GLU A C 1
ATOM 689 O O . GLU A 1 89 ? 16.273 -9.833 -5.465 1.00 94.19 89 GLU A O 1
ATOM 694 N N . LYS A 1 90 ? 16.130 -11.662 -4.176 1.00 95.62 90 LYS A N 1
ATOM 695 C CA . LYS A 1 90 ? 17.451 -12.196 -4.540 1.00 95.62 90 LYS A CA 1
ATOM 696 C C . LYS A 1 90 ? 17.558 -12.471 -6.043 1.00 95.62 90 LYS A C 1
ATOM 698 O O . LYS A 1 90 ? 18.536 -12.058 -6.662 1.00 95.62 90 LYS A O 1
ATOM 703 N N . ALA A 1 91 ? 16.549 -13.100 -6.648 1.00 95.12 91 ALA A N 1
ATOM 704 C CA . ALA A 1 91 ? 16.504 -13.348 -8.088 1.00 95.12 91 ALA A CA 1
ATOM 705 C C . ALA A 1 91 ? 16.490 -12.040 -8.901 1.00 95.12 91 ALA A C 1
ATOM 707 O O . ALA A 1 91 ? 17.201 -11.935 -9.900 1.00 95.12 91 ALA A O 1
ATOM 708 N N . ARG A 1 92 ? 15.753 -11.016 -8.443 1.00 94.81 92 ARG A N 1
ATOM 709 C CA . ARG A 1 92 ? 15.737 -9.672 -9.043 1.00 94.81 92 ARG A CA 1
ATOM 710 C C . ARG A 1 92 ? 17.101 -8.983 -8.958 1.00 94.81 92 ARG A C 1
ATOM 712 O O . ARG A 1 92 ? 17.548 -8.417 -9.952 1.00 94.81 92 ARG A O 1
ATOM 719 N N . ILE A 1 93 ? 17.774 -9.048 -7.808 1.00 93.88 93 ILE A N 1
ATOM 720 C CA . ILE A 1 93 ? 19.122 -8.486 -7.616 1.00 93.88 93 ILE A CA 1
ATOM 721 C C . ILE A 1 93 ? 20.134 -9.196 -8.524 1.00 93.88 93 ILE A C 1
ATOM 723 O O . ILE A 1 93 ? 20.936 -8.538 -9.182 1.00 93.88 93 ILE A O 1
ATOM 727 N N . GLU A 1 94 ? 20.085 -10.526 -8.616 1.00 96.38 94 GLU A N 1
ATOM 728 C CA . GLU A 1 94 ? 20.959 -11.274 -9.525 1.00 96.38 94 GLU A CA 1
ATOM 729 C C . GLU A 1 94 ? 20.663 -10.994 -11.007 1.00 96.38 94 GLU A C 1
ATOM 731 O O . GLU A 1 94 ? 21.593 -10.953 -11.807 1.00 96.38 94 GLU A O 1
ATOM 736 N N . ALA A 1 95 ? 19.400 -10.797 -11.397 1.00 94.62 95 ALA A N 1
ATOM 737 C CA . ALA A 1 95 ? 19.045 -10.400 -12.760 1.00 94.62 95 ALA A CA 1
ATOM 738 C C . ALA A 1 95 ? 19.580 -8.998 -13.095 1.00 94.62 95 ALA A C 1
ATOM 740 O O . ALA A 1 95 ? 20.210 -8.822 -14.135 1.00 94.62 95 ALA A O 1
ATOM 741 N N . SER A 1 96 ? 19.414 -8.036 -12.180 1.00 92.62 96 SER A N 1
ATOM 742 C CA . SER A 1 96 ? 19.965 -6.682 -12.321 1.00 92.62 96 SER A CA 1
ATOM 743 C C . SER A 1 96 ? 21.488 -6.700 -12.464 1.00 92.62 96 SER A C 1
ATOM 745 O O . SER A 1 96 ? 22.017 -6.003 -13.322 1.00 92.62 96 SER A O 1
ATOM 747 N N . ARG A 1 97 ? 22.188 -7.533 -11.680 1.00 92.81 97 ARG A N 1
ATOM 748 C CA . ARG A 1 97 ? 23.647 -7.695 -11.782 1.00 92.81 97 ARG A CA 1
ATOM 749 C C . ARG A 1 97 ? 24.091 -8.314 -13.100 1.00 92.81 97 ARG A C 1
ATOM 751 O O . ARG A 1 97 ? 25.033 -7.815 -13.686 1.00 92.81 97 ARG A O 1
ATOM 758 N N . ARG A 1 98 ? 23.403 -9.344 -13.608 1.00 95.75 98 ARG A N 1
ATOM 759 C CA . ARG A 1 98 ? 23.731 -9.917 -14.930 1.00 95.75 98 ARG A CA 1
ATOM 760 C C . ARG A 1 98 ? 23.590 -8.877 -16.042 1.00 95.75 98 ARG A C 1
ATOM 762 O O . ARG A 1 98 ? 24.430 -8.832 -16.932 1.00 95.75 98 ARG A O 1
ATOM 769 N N . GLN A 1 99 ? 22.576 -8.015 -15.957 1.00 95.81 99 GLN A N 1
ATOM 770 C CA . GLN A 1 99 ? 22.411 -6.910 -16.897 1.00 95.81 99 GLN A CA 1
ATOM 771 C C . GLN A 1 99 ? 23.516 -5.847 -16.737 1.00 95.81 99 GLN A C 1
ATOM 773 O O . GLN A 1 99 ? 24.036 -5.356 -17.731 1.00 95.81 99 GLN A O 1
ATOM 778 N N . GLU A 1 100 ? 23.906 -5.509 -15.506 1.00 92.38 100 GLU A N 1
ATOM 779 C CA . GLU A 1 100 ? 25.024 -4.601 -15.199 1.00 92.38 100 GLU A CA 1
ATOM 780 C C . GLU A 1 100 ? 26.364 -5.155 -15.729 1.00 92.38 100 GLU A C 1
ATOM 782 O O . GLU A 1 100 ? 27.074 -4.453 -16.449 1.00 92.38 100 GLU A O 1
ATOM 787 N N . ASP A 1 101 ? 26.637 -6.447 -15.509 1.00 95.81 101 ASP A N 1
ATOM 788 C CA . ASP A 1 101 ? 27.777 -7.184 -16.066 1.00 95.81 101 ASP A CA 1
ATOM 789 C C . ASP A 1 101 ? 27.772 -7.176 -17.612 1.00 95.81 101 ASP A C 1
ATOM 791 O O . ASP A 1 101 ? 28.829 -7.266 -18.239 1.00 95.81 101 ASP A O 1
ATOM 795 N N . GLU A 1 102 ? 26.602 -7.162 -18.259 1.00 96.75 102 GLU A N 1
ATOM 796 C CA . GLU A 1 102 ? 26.457 -7.086 -19.721 1.00 96.75 102 GLU A CA 1
ATOM 797 C C . GLU A 1 102 ? 26.691 -5.662 -20.242 1.00 96.75 102 GLU A C 1
ATOM 799 O O . GLU A 1 102 ? 27.454 -5.492 -21.195 1.00 96.75 102 GLU A O 1
ATOM 804 N N . TRP A 1 103 ? 26.133 -4.639 -19.587 1.00 95.69 103 TRP A N 1
ATOM 805 C CA . TRP A 1 103 ? 26.407 -3.233 -19.903 1.00 95.69 103 TRP A CA 1
ATOM 806 C C . TRP A 1 103 ? 27.892 -2.885 -19.739 1.00 95.69 103 TRP A C 1
ATOM 808 O O . TRP A 1 103 ? 28.448 -2.212 -20.605 1.00 95.69 103 TRP A O 1
ATOM 818 N N . GLU A 1 104 ? 28.564 -3.366 -18.687 1.00 96.19 104 GLU A N 1
ATOM 819 C CA . GLU A 1 104 ? 30.001 -3.128 -18.488 1.00 96.19 104 GLU A CA 1
ATOM 820 C C . GLU A 1 104 ? 30.843 -3.777 -19.601 1.00 96.19 104 GLU A C 1
ATOM 822 O O . GLU A 1 104 ? 31.754 -3.140 -20.134 1.00 96.19 104 GLU A O 1
ATOM 827 N N . LYS A 1 105 ? 30.485 -4.992 -20.050 1.00 97.00 105 LYS A N 1
ATOM 828 C CA . LYS A 1 105 ? 31.117 -5.618 -21.228 1.00 97.00 105 LYS A CA 1
ATOM 829 C C . LYS A 1 105 ? 30.889 -4.806 -22.502 1.00 97.00 105 LYS A C 1
ATOM 831 O O . LYS A 1 105 ? 31.842 -4.618 -23.252 1.00 97.00 105 LYS A O 1
ATOM 836 N N . MET A 1 106 ? 29.671 -4.311 -22.744 1.00 96.12 106 MET A N 1
ATOM 837 C CA . MET A 1 106 ? 29.370 -3.478 -23.918 1.00 96.12 106 MET A CA 1
ATOM 838 C C . MET A 1 106 ? 30.170 -2.169 -23.908 1.00 96.12 106 MET A C 1
ATOM 840 O O . MET A 1 106 ? 30.754 -1.793 -24.927 1.00 96.12 106 MET A O 1
ATOM 844 N N . LEU A 1 107 ? 30.248 -1.500 -22.753 1.00 94.38 107 LEU A N 1
ATOM 845 C CA . LEU A 1 107 ? 31.045 -0.287 -22.568 1.00 94.38 107 LEU A CA 1
ATOM 846 C C . LEU A 1 107 ? 32.532 -0.544 -22.830 1.00 94.38 107 LEU A C 1
ATOM 848 O O . LEU A 1 107 ? 33.164 0.241 -23.535 1.00 94.38 107 LEU A O 1
ATOM 852 N N . GLU A 1 108 ? 33.085 -1.647 -22.325 1.00 96.50 108 GLU A N 1
ATOM 853 C CA . GLU A 1 108 ? 34.487 -1.989 -22.563 1.00 96.50 108 GLU A CA 1
ATOM 854 C C . GLU A 1 108 ? 34.738 -2.426 -24.021 1.00 96.50 108 GLU A C 1
ATOM 856 O O . GLU A 1 108 ? 35.778 -2.068 -24.568 1.00 96.50 108 GLU A O 1
ATOM 861 N N . THR A 1 109 ? 33.794 -3.076 -24.722 1.00 96.88 109 THR A N 1
ATOM 862 C CA . THR A 1 109 ? 33.929 -3.294 -26.181 1.00 96.88 109 THR A CA 1
ATOM 863 C C . THR A 1 109 ? 33.957 -1.976 -26.953 1.00 96.88 109 THR A C 1
ATOM 865 O O . THR A 1 109 ? 34.936 -1.715 -27.645 1.00 96.88 109 THR A O 1
ATOM 868 N N . VAL A 1 110 ? 32.986 -1.077 -26.733 1.00 95.94 110 VAL A N 1
ATOM 869 C CA . VAL A 1 110 ? 32.931 0.241 -27.398 1.00 95.94 110 VAL A CA 1
ATOM 870 C C . VAL A 1 110 ? 34.180 1.077 -27.097 1.00 95.94 110 VAL A C 1
ATOM 872 O O . VAL A 1 110 ? 34.669 1.812 -27.954 1.00 95.94 110 VAL A O 1
ATOM 875 N N . ARG A 1 111 ? 34.741 0.953 -25.891 1.00 96.44 111 ARG A N 1
ATOM 876 C CA . ARG A 1 111 ? 35.993 1.610 -25.501 1.00 96.44 111 ARG A CA 1
ATOM 877 C C . ARG A 1 111 ? 37.208 1.063 -26.252 1.00 96.44 111 ARG A C 1
ATOM 879 O O . ARG A 1 111 ? 38.070 1.852 -26.637 1.00 96.44 111 ARG A O 1
ATOM 886 N N . ASN A 1 112 ? 37.292 -0.253 -26.444 1.00 96.25 112 ASN A N 1
ATOM 887 C CA . ASN A 1 112 ? 38.379 -0.877 -27.199 1.00 96.25 112 ASN A CA 1
ATOM 888 C C . ASN A 1 112 ? 38.255 -0.583 -28.701 1.00 96.25 112 ASN A C 1
ATOM 890 O O . ASN A 1 112 ? 39.251 -0.201 -29.313 1.00 96.25 112 ASN A O 1
ATOM 894 N N . ASP A 1 113 ? 37.046 -0.630 -29.263 1.00 94.56 113 ASP A N 1
ATOM 895 C CA . ASP A 1 113 ? 36.775 -0.222 -30.646 1.00 94.56 113 ASP A CA 1
ATOM 896 C C . ASP A 1 113 ? 37.166 1.249 -30.867 1.00 94.56 113 ASP A C 1
ATOM 898 O O . ASP A 1 113 ? 37.933 1.566 -31.775 1.00 94.56 113 ASP A O 1
ATOM 902 N N . HIS A 1 114 ? 36.775 2.151 -29.958 1.00 95.56 114 HIS A N 1
ATOM 903 C CA . HIS A 1 114 ? 37.179 3.557 -30.019 1.00 95.56 114 HIS A CA 1
ATOM 904 C C . HIS A 1 114 ? 38.703 3.753 -29.894 1.00 95.56 114 HIS A C 1
ATOM 906 O O . HIS A 1 114 ? 39.269 4.635 -30.540 1.00 95.56 114 HIS A O 1
ATOM 912 N N . ALA A 1 115 ? 39.398 2.931 -29.101 1.00 95.31 115 ALA A N 1
ATOM 913 C CA . ALA A 1 115 ? 40.858 2.967 -29.013 1.00 95.31 115 ALA A CA 1
ATOM 914 C C . ALA A 1 115 ? 41.536 2.489 -30.314 1.00 95.31 115 ALA A C 1
ATOM 916 O O . ALA A 1 115 ? 42.582 3.030 -30.695 1.00 95.31 115 ALA A O 1
ATOM 917 N N . ILE A 1 116 ? 40.936 1.524 -31.020 1.00 96.19 116 ILE A N 1
ATOM 918 C CA . ILE A 1 116 ? 41.364 1.078 -32.353 1.00 96.19 116 ILE A CA 1
ATOM 919 C C . ILE A 1 116 ? 41.135 2.197 -33.379 1.00 96.19 116 ILE A C 1
ATOM 921 O O . ILE A 1 116 ? 42.080 2.565 -34.079 1.00 96.19 116 ILE A O 1
ATOM 925 N N . ASP A 1 117 ? 39.948 2.806 -33.410 1.00 94.94 117 ASP A N 1
ATOM 926 C CA . ASP A 1 117 ? 39.610 3.914 -34.316 1.00 94.94 117 ASP A CA 1
ATOM 927 C C . ASP A 1 117 ? 40.527 5.126 -34.119 1.00 94.94 117 ASP A C 1
ATOM 929 O O . ASP A 1 117 ? 41.071 5.665 -35.083 1.00 94.94 117 ASP A O 1
ATOM 933 N N . VAL A 1 118 ? 40.768 5.541 -32.870 1.00 96.75 118 VAL A N 1
ATOM 934 C CA . VAL A 1 118 ? 41.702 6.634 -32.553 1.00 96.75 118 VAL A CA 1
ATOM 935 C C . VAL A 1 118 ? 43.123 6.290 -33.009 1.00 96.75 118 VAL A C 1
ATOM 937 O O . VAL A 1 118 ? 43.814 7.152 -33.553 1.00 96.75 118 VAL A O 1
ATOM 940 N N . SER A 1 119 ? 43.555 5.034 -32.864 1.00 95.38 119 SER A N 1
ATOM 941 C CA . SER A 1 119 ? 44.868 4.577 -33.344 1.00 95.38 119 SER A CA 1
ATOM 942 C C . SER A 1 119 ? 44.965 4.588 -34.876 1.00 95.38 119 SER A C 1
ATOM 944 O O . SER A 1 119 ? 45.973 5.035 -35.430 1.00 95.38 119 SER A O 1
ATOM 946 N N . ALA A 1 120 ? 43.908 4.162 -35.573 1.00 94.56 120 ALA A N 1
ATOM 947 C CA . ALA A 1 120 ? 43.819 4.208 -37.030 1.00 94.56 120 ALA A CA 1
ATOM 948 C C . ALA A 1 120 ? 43.823 5.657 -37.550 1.00 94.56 120 ALA A C 1
ATOM 950 O O . ALA A 1 120 ? 44.614 5.995 -38.434 1.00 94.56 120 ALA A O 1
ATOM 951 N N . LEU A 1 121 ? 43.021 6.542 -36.949 1.00 96.25 121 LEU A N 1
ATOM 952 C CA . LEU A 1 121 ? 42.990 7.971 -37.267 1.00 96.25 121 LEU A CA 1
ATOM 953 C C . LEU A 1 121 ? 44.364 8.619 -37.067 1.00 96.25 121 LEU A C 1
ATOM 955 O O . LEU A 1 121 ? 44.846 9.293 -37.979 1.00 96.25 121 LEU A O 1
ATOM 959 N N . LEU A 1 122 ? 45.040 8.359 -35.943 1.00 96.56 122 LEU A N 1
ATOM 960 C CA . LEU A 1 122 ? 46.409 8.833 -35.714 1.00 96.56 122 LEU A CA 1
ATOM 961 C C . LEU A 1 122 ? 47.373 8.347 -36.806 1.00 96.56 122 LEU A C 1
ATOM 963 O O . LEU A 1 122 ? 48.142 9.157 -37.321 1.00 96.56 122 LEU A O 1
ATOM 967 N N . SER A 1 123 ? 47.287 7.082 -37.233 1.00 96.25 123 SER A N 1
ATOM 968 C CA . SER A 1 123 ? 48.099 6.559 -38.341 1.00 96.25 123 SER A CA 1
ATOM 969 C C . SER A 1 123 ? 47.816 7.278 -39.669 1.00 96.25 123 SER A C 1
ATOM 971 O O . SER A 1 123 ? 48.756 7.661 -40.369 1.00 96.25 123 SER A O 1
ATOM 973 N N . THR A 1 124 ? 46.546 7.543 -40.008 1.00 94.69 124 THR A N 1
ATOM 974 C CA . THR A 1 124 ? 46.201 8.295 -41.234 1.00 94.69 124 THR A CA 1
ATOM 975 C C . THR A 1 124 ? 46.679 9.748 -41.188 1.00 94.69 124 THR A C 1
ATOM 977 O O . THR A 1 124 ? 47.159 10.263 -42.197 1.00 94.69 124 THR A O 1
ATOM 980 N N . ILE A 1 125 ? 46.637 10.406 -40.024 1.00 94.75 125 ILE A N 1
ATOM 981 C CA . ILE A 1 125 ? 47.191 11.755 -39.824 1.00 94.75 125 ILE A CA 1
ATOM 982 C C . ILE A 1 125 ? 48.706 11.746 -40.070 1.00 94.75 125 ILE A C 1
ATOM 984 O O . ILE A 1 125 ? 49.237 12.631 -40.745 1.00 94.75 125 ILE A O 1
ATOM 988 N N . ASP A 1 126 ? 49.398 10.726 -39.569 1.00 96.00 126 ASP A N 1
ATOM 989 C CA . ASP A 1 126 ? 50.839 10.540 -39.727 1.00 96.00 126 ASP A CA 1
ATOM 990 C C . ASP A 1 126 ? 51.225 10.307 -41.206 1.00 96.00 126 ASP A C 1
ATOM 992 O O . ASP A 1 126 ? 52.203 10.869 -41.714 1.00 96.00 126 ASP A O 1
ATOM 996 N N . GLU A 1 127 ? 50.419 9.545 -41.951 1.00 95.94 127 GLU A N 1
ATOM 997 C CA . GLU A 1 127 ? 50.568 9.368 -43.401 1.00 95.94 127 GLU A CA 1
ATOM 998 C C . GLU A 1 127 ? 50.255 10.635 -44.202 1.00 95.94 127 GLU A C 1
ATOM 1000 O O . GLU A 1 127 ? 51.037 10.997 -45.085 1.00 95.94 127 GLU A O 1
ATOM 1005 N N . LEU A 1 128 ? 49.191 11.368 -43.866 1.00 94.69 128 LEU A N 1
ATOM 1006 C CA . LEU A 1 128 ? 48.866 12.653 -44.491 1.00 94.69 128 LEU A CA 1
ATOM 1007 C C . LEU A 1 128 ? 49.998 13.671 -44.293 1.00 94.69 128 LEU A C 1
ATOM 1009 O O . LEU A 1 128 ? 50.388 14.342 -45.250 1.00 94.69 128 LEU A O 1
ATOM 1013 N N . GLN A 1 129 ? 50.616 13.728 -43.109 1.00 95.62 129 GLN A N 1
ATOM 1014 C CA . GLN A 1 129 ? 51.810 14.550 -42.876 1.00 95.62 129 GLN A CA 1
ATOM 1015 C C . GLN A 1 129 ? 53.022 14.092 -43.707 1.00 95.62 129 GLN A C 1
ATOM 1017 O O . GLN A 1 129 ? 53.783 14.929 -44.204 1.00 95.62 129 GLN A O 1
ATOM 1022 N N . ARG A 1 130 ? 53.231 12.778 -43.886 1.00 97.00 130 ARG A N 1
ATOM 1023 C CA . ARG A 1 130 ? 54.285 12.239 -44.772 1.00 97.00 130 ARG A CA 1
ATOM 1024 C C . ARG A 1 130 ? 54.024 12.609 -46.236 1.00 97.00 130 ARG A C 1
ATOM 1026 O O . ARG A 1 130 ? 54.962 13.003 -46.933 1.00 97.00 130 ARG A O 1
ATOM 1033 N N . LEU A 1 131 ? 52.778 12.528 -46.701 1.00 95.56 131 LEU A N 1
ATOM 1034 C CA . LEU A 1 131 ? 52.371 12.916 -48.055 1.00 95.56 131 LEU A CA 1
ATOM 1035 C C . LEU A 1 131 ? 52.510 14.426 -48.279 1.00 95.56 131 LEU A C 1
ATOM 1037 O O . LEU A 1 131 ? 53.108 14.828 -49.273 1.00 95.56 131 LEU A O 1
ATOM 1041 N N . GLN A 1 132 ? 52.081 15.263 -47.331 1.00 96.12 132 GLN A N 1
ATOM 1042 C CA . GLN A 1 132 ? 52.259 16.719 -47.379 1.00 96.12 132 GLN A CA 1
ATOM 1043 C C . GLN A 1 132 ? 53.740 17.104 -47.542 1.00 96.12 132 GLN A C 1
ATOM 1045 O O . GLN A 1 132 ? 54.085 17.908 -48.411 1.00 96.12 132 GLN A O 1
ATOM 1050 N N . LYS A 1 133 ? 54.638 16.474 -46.768 1.00 95.75 133 LYS A N 1
ATOM 1051 C CA . LYS A 1 133 ? 56.097 16.663 -46.878 1.00 95.75 133 LYS A CA 1
ATOM 1052 C C . LYS A 1 133 ? 56.630 16.228 -48.253 1.00 95.75 133 LYS A C 1
ATOM 1054 O O . LYS A 1 133 ? 57.421 16.958 -48.850 1.00 95.75 133 LYS A O 1
ATOM 1059 N N . LYS A 1 134 ? 56.168 15.092 -48.797 1.00 95.31 134 LYS A N 1
ATOM 1060 C CA . LYS A 1 134 ? 56.519 14.630 -50.158 1.00 95.31 134 LYS A CA 1
ATOM 1061 C C . LYS A 1 134 ? 56.047 15.606 -51.244 1.00 95.31 134 LYS A C 1
ATOM 1063 O O . LYS A 1 134 ? 56.839 15.957 -52.114 1.00 95.31 134 LYS A O 1
ATOM 1068 N N . VAL A 1 135 ? 54.801 16.082 -51.182 1.00 94.12 135 VAL A N 1
ATOM 1069 C CA . VAL A 1 135 ? 54.221 17.027 -52.157 1.00 94.12 135 VAL A CA 1
ATOM 1070 C C . VAL A 1 135 ? 54.945 18.375 -52.131 1.00 94.12 135 VAL A C 1
ATOM 1072 O O . VAL A 1 135 ? 55.238 18.931 -53.190 1.00 94.12 135 VAL A O 1
ATOM 1075 N N . LEU A 1 136 ? 55.310 18.881 -50.949 1.00 96.31 136 LEU A N 1
ATOM 1076 C CA . LEU A 1 136 ? 56.094 20.113 -50.814 1.00 96.31 136 LEU A CA 1
ATOM 1077 C C . LEU A 1 136 ? 57.476 19.972 -51.474 1.00 96.31 136 LEU A C 1
ATOM 1079 O O . LEU A 1 136 ? 57.891 20.852 -52.229 1.00 96.31 136 LEU A O 1
ATOM 1083 N N . MET A 1 137 ? 58.159 18.843 -51.259 1.00 94.81 137 MET A N 1
ATOM 1084 C CA . MET A 1 137 ? 59.445 18.556 -51.907 1.00 94.81 137 MET A CA 1
ATOM 1085 C C . MET A 1 137 ? 59.307 18.411 -53.429 1.00 94.81 137 MET A C 1
ATOM 1087 O O . MET A 1 137 ? 60.078 19.033 -54.156 1.00 94.81 137 MET A O 1
ATOM 1091 N N . ALA A 1 138 ? 58.293 17.686 -53.914 1.00 93.69 138 ALA A N 1
ATOM 1092 C CA . ALA A 1 138 ? 58.014 17.528 -55.344 1.00 93.69 138 ALA A CA 1
ATOM 1093 C C . ALA A 1 138 ? 57.670 18.864 -56.034 1.00 93.69 138 ALA A C 1
ATOM 1095 O O . ALA A 1 138 ? 58.093 19.117 -57.161 1.00 93.69 138 ALA A O 1
ATOM 1096 N N . THR A 1 139 ? 56.954 19.754 -55.340 1.00 93.19 139 THR A N 1
ATOM 1097 C CA . THR A 1 139 ? 56.657 21.113 -55.823 1.00 93.19 139 THR A CA 1
ATOM 1098 C C . THR A 1 139 ? 57.931 21.957 -55.892 1.00 93.19 139 THR A C 1
ATOM 1100 O O . THR A 1 139 ? 58.161 22.652 -56.879 1.00 93.19 139 THR A O 1
ATOM 1103 N N . LYS A 1 140 ? 58.814 21.853 -54.890 1.00 95.38 140 LYS A N 1
ATOM 1104 C CA . LYS A 1 140 ? 60.109 22.549 -54.885 1.00 95.38 140 LYS A CA 1
ATOM 1105 C C . LYS A 1 140 ? 61.031 22.070 -56.014 1.00 95.38 140 LYS A C 1
ATOM 1107 O O . LYS A 1 140 ? 61.642 22.906 -56.673 1.00 95.38 140 LYS A O 1
ATOM 1112 N N . THR A 1 141 ? 61.114 20.762 -56.273 1.00 94.19 141 THR A N 1
ATOM 1113 C CA . THR A 1 141 ? 61.915 20.223 -57.389 1.00 94.19 141 THR A CA 1
ATOM 1114 C C . THR A 1 141 ? 61.309 20.557 -58.748 1.00 94.19 141 THR A C 1
ATOM 1116 O O . THR A 1 141 ? 62.054 20.917 -59.655 1.00 94.19 141 THR A O 1
ATOM 1119 N N . LYS A 1 142 ? 59.973 20.530 -58.886 1.00 94.62 142 LYS A N 1
ATOM 1120 C CA . LYS A 1 142 ? 59.278 21.010 -60.092 1.00 94.62 142 LYS A CA 1
ATOM 1121 C C . LYS A 1 142 ? 59.650 22.463 -60.392 1.00 94.62 142 LYS A C 1
ATOM 1123 O O . LYS A 1 142 ? 60.042 22.764 -61.511 1.00 94.62 142 LYS A O 1
ATOM 1128 N N . ASN A 1 143 ? 59.562 23.352 -59.404 1.00 94.00 143 ASN A N 1
ATOM 1129 C CA . ASN A 1 143 ? 59.824 24.779 -59.608 1.00 94.00 143 ASN A CA 1
ATOM 1130 C C . ASN A 1 143 ? 61.290 25.077 -59.973 1.00 94.00 143 ASN A C 1
ATOM 1132 O O . ASN A 1 143 ? 61.538 26.027 -60.708 1.00 94.00 143 ASN A O 1
ATOM 1136 N N . LEU A 1 144 ? 62.246 24.261 -59.509 1.00 94.44 144 LEU A N 1
ATOM 1137 C CA . LEU A 1 144 ? 63.638 24.326 -59.970 1.00 94.44 144 LEU A CA 1
ATOM 1138 C C . LEU A 1 144 ? 63.748 23.912 -61.444 1.00 94.44 144 LEU A C 1
ATOM 1140 O O . LEU A 1 144 ? 64.198 24.711 -62.258 1.00 94.44 144 LEU A O 1
ATOM 1144 N N . ALA A 1 145 ? 63.229 22.735 -61.808 1.00 91.88 145 ALA A N 1
ATOM 1145 C CA . ALA A 1 145 ? 63.267 22.244 -63.188 1.00 91.88 145 ALA A CA 1
ATOM 1146 C C . ALA A 1 145 ? 62.543 23.165 -64.193 1.00 91.88 145 ALA A C 1
ATOM 1148 O O . ALA A 1 145 ? 62.946 23.244 -65.347 1.00 91.88 145 ALA A O 1
ATOM 1149 N N . PHE A 1 146 ? 61.499 23.887 -63.766 1.00 92.50 146 PHE A N 1
ATOM 1150 C CA . PHE A 1 146 ? 60.820 24.889 -64.599 1.00 92.50 146 PHE A CA 1
ATOM 1151 C C . PHE A 1 146 ? 61.671 26.137 -64.867 1.00 92.50 146 PHE A C 1
ATOM 1153 O O . PHE A 1 146 ? 61.609 26.671 -65.969 1.00 92.50 146 PHE A O 1
ATOM 1160 N N . ARG A 1 147 ? 62.481 26.593 -63.900 1.00 93.31 147 ARG A N 1
ATOM 1161 C CA . ARG A 1 147 ? 63.479 27.644 -64.157 1.00 93.31 147 ARG A CA 1
ATOM 1162 C C . ARG A 1 147 ? 64.542 27.120 -65.119 1.00 93.31 147 ARG A C 1
ATOM 1164 O O . ARG A 1 147 ? 64.760 27.724 -66.157 1.00 93.31 147 ARG A O 1
ATOM 1171 N N . ASP A 1 148 ? 65.121 25.962 -64.810 1.00 93.25 148 ASP A N 1
ATOM 1172 C CA . ASP A 1 148 ? 66.221 25.380 -65.587 1.00 93.25 148 ASP A CA 1
ATOM 1173 C C . ASP A 1 148 ? 65.803 25.078 -67.049 1.00 93.25 148 ASP A C 1
ATOM 1175 O O . ASP A 1 148 ? 66.626 25.130 -67.961 1.00 93.25 148 ASP A O 1
ATOM 1179 N N . PHE A 1 149 ? 64.510 24.813 -67.291 1.00 93.81 149 PHE A N 1
ATOM 1180 C CA . PHE A 1 149 ? 63.912 24.730 -68.629 1.00 93.81 149 PHE A CA 1
ATOM 1181 C C . PHE A 1 149 ? 63.805 26.094 -69.332 1.00 93.81 149 PHE A C 1
ATOM 1183 O O . PHE A 1 149 ? 64.153 26.191 -70.508 1.00 93.81 149 PHE A O 1
ATOM 1190 N N . ASN A 1 150 ? 63.340 27.140 -68.640 1.00 93.00 150 ASN A N 1
ATOM 1191 C CA . ASN A 1 150 ? 63.248 28.488 -69.212 1.00 93.00 150 ASN A CA 1
ATOM 1192 C C . ASN A 1 150 ? 64.637 29.016 -69.608 1.00 93.00 150 ASN A C 1
ATOM 1194 O O . ASN A 1 150 ? 64.806 29.506 -70.723 1.00 93.00 150 ASN A O 1
ATOM 1198 N N . ASP A 1 151 ? 65.635 28.833 -68.736 1.00 93.31 151 ASP A N 1
ATOM 1199 C CA . ASP A 1 151 ? 67.031 29.210 -68.984 1.00 93.31 151 ASP A CA 1
ATOM 1200 C C . ASP A 1 151 ? 67.577 28.509 -70.254 1.00 93.31 151 ASP A C 1
ATOM 1202 O O . ASP A 1 151 ? 68.294 29.103 -71.059 1.00 93.31 151 ASP A O 1
ATOM 1206 N N . ALA A 1 152 ? 67.198 27.244 -70.481 1.00 92.00 152 ALA A N 1
ATOM 1207 C CA . ALA A 1 152 ? 67.565 26.490 -71.682 1.00 92.00 152 ALA A CA 1
ATOM 1208 C C . ALA A 1 152 ? 66.804 26.932 -72.950 1.00 92.00 152 ALA A C 1
ATOM 1210 O O . ALA A 1 152 ? 67.342 26.816 -74.054 1.00 92.00 152 ALA A O 1
ATOM 1211 N N . MET A 1 153 ? 65.575 27.440 -72.812 1.00 92.00 153 MET A N 1
ATOM 1212 C CA . MET A 1 153 ? 64.774 27.957 -73.927 1.00 92.00 153 MET A CA 1
ATOM 1213 C C . MET A 1 153 ? 65.332 29.286 -74.458 1.00 92.00 153 MET A C 1
ATOM 1215 O O . MET A 1 153 ? 65.486 29.425 -75.670 1.00 92.00 153 MET A O 1
ATOM 1219 N N . GLU A 1 154 ? 65.738 30.206 -73.578 1.00 93.19 154 GLU A N 1
ATOM 1220 C CA . GLU A 1 154 ? 66.400 31.467 -73.961 1.00 93.19 154 GLU A CA 1
ATOM 1221 C C . GLU A 1 154 ? 67.691 31.201 -74.765 1.00 93.19 154 GLU A C 1
ATOM 1223 O O . GLU A 1 154 ? 67.920 31.785 -75.827 1.00 93.19 154 GLU A O 1
ATOM 1228 N N . ILE A 1 155 ? 68.493 30.219 -74.332 1.00 88.31 155 ILE A N 1
ATOM 1229 C CA . ILE A 1 155 ? 69.699 29.772 -75.051 1.00 88.31 155 ILE A CA 1
ATOM 1230 C C . ILE A 1 155 ? 69.360 29.181 -76.432 1.00 88.31 155 ILE A C 1
ATOM 1232 O O . ILE A 1 155 ? 70.146 29.332 -77.373 1.00 88.31 155 ILE A O 1
ATOM 1236 N N . ALA A 1 156 ? 68.220 28.504 -76.590 1.00 86.88 156 ALA A N 1
ATOM 1237 C CA . ALA A 1 156 ? 67.805 27.952 -77.879 1.00 86.88 156 ALA A CA 1
ATOM 1238 C C . ALA A 1 156 ? 67.431 29.062 -78.877 1.00 86.88 156 ALA A C 1
ATOM 1240 O O . ALA A 1 156 ? 67.921 29.044 -80.009 1.00 86.88 156 ALA A O 1
ATOM 1241 N N . GLU A 1 157 ? 66.649 30.056 -78.445 1.00 88.12 157 GLU A N 1
ATOM 1242 C CA . GLU A 1 157 ? 66.225 31.192 -79.277 1.00 88.12 157 GLU A CA 1
ATOM 1243 C C . GLU A 1 157 ? 67.433 31.985 -79.811 1.00 88.12 157 GLU A C 1
ATOM 1245 O O . GLU A 1 157 ? 67.538 32.212 -81.021 1.00 88.12 157 GLU A O 1
ATOM 1250 N N . MET A 1 158 ? 68.424 32.270 -78.954 1.00 88.44 158 MET A N 1
ATOM 1251 C CA . MET A 1 158 ? 69.686 32.926 -79.342 1.00 88.44 158 MET A CA 1
ATOM 1252 C C . MET A 1 158 ? 70.483 32.180 -80.430 1.00 88.44 158 MET A C 1
ATOM 1254 O O . MET A 1 158 ? 71.264 32.795 -81.163 1.00 88.44 158 MET A O 1
ATOM 1258 N N . ASN A 1 159 ? 70.341 30.855 -80.534 1.00 86.62 159 ASN A N 1
ATOM 1259 C CA . ASN A 1 159 ? 71.052 30.063 -81.539 1.00 86.62 159 ASN A CA 1
ATOM 1260 C C . ASN A 1 159 ? 70.359 30.088 -82.911 1.00 86.62 159 ASN A C 1
ATOM 1262 O O . ASN A 1 159 ? 71.050 30.043 -83.931 1.00 86.62 159 ASN A O 1
ATOM 1266 N N . THR A 1 160 ? 69.029 30.203 -82.962 1.00 88.06 160 THR A N 1
ATOM 1267 C CA . THR A 1 160 ? 68.265 30.262 -84.222 1.00 88.06 160 THR A CA 1
ATOM 1268 C C . THR A 1 160 ? 68.649 31.462 -85.090 1.00 88.06 160 THR A C 1
ATOM 1270 O O . THR A 1 160 ? 68.964 31.285 -86.270 1.00 88.06 160 THR A O 1
ATOM 1273 N N . ASP A 1 161 ? 68.730 32.661 -84.507 1.00 86.00 161 ASP A N 1
ATOM 1274 C CA . ASP A 1 161 ? 69.096 33.896 -85.223 1.00 86.00 161 ASP A CA 1
ATOM 1275 C C . ASP A 1 161 ? 70.475 33.796 -85.897 1.00 86.00 161 ASP A C 1
ATOM 1277 O O . ASP A 1 161 ? 70.688 34.249 -87.027 1.00 86.00 161 ASP A O 1
ATOM 1281 N N . ARG A 1 162 ? 71.420 33.133 -85.220 1.00 90.12 162 ARG A N 1
ATOM 1282 C CA . ARG A 1 162 ? 72.795 32.942 -85.695 1.00 90.12 162 ARG A CA 1
ATOM 1283 C C . ARG A 1 162 ? 72.878 32.043 -86.934 1.00 90.12 162 ARG A C 1
ATOM 1285 O O . ARG A 1 162 ? 73.787 32.222 -87.743 1.00 90.12 162 ARG A O 1
ATOM 1292 N N . VAL A 1 163 ? 71.948 31.100 -87.103 1.00 82.31 163 VAL A N 1
ATOM 1293 C CA . VAL A 1 163 ? 71.882 30.223 -88.287 1.00 82.31 163 VAL A CA 1
ATOM 1294 C C . VAL A 1 163 ? 71.366 30.989 -89.507 1.00 82.31 163 VAL A C 1
ATOM 1296 O O . VAL A 1 163 ? 71.934 30.857 -90.592 1.00 82.31 163 VAL A O 1
ATOM 1299 N N . ILE A 1 164 ? 70.344 31.834 -89.327 1.00 82.69 164 ILE A N 1
ATOM 1300 C CA . ILE A 1 164 ? 69.733 32.628 -90.408 1.00 82.69 164 ILE A CA 1
ATOM 1301 C C . ILE A 1 164 ? 70.772 33.553 -91.060 1.00 82.69 164 ILE A C 1
ATOM 1303 O O . ILE A 1 164 ? 70.849 33.631 -92.286 1.00 82.69 164 ILE A O 1
ATOM 1307 N N . PHE A 1 165 ? 71.627 34.195 -90.257 1.00 81.69 165 PHE A N 1
ATOM 1308 C CA . PHE A 1 165 ? 72.700 35.063 -90.755 1.00 81.69 165 PHE A CA 1
ATOM 1309 C C . PHE A 1 165 ? 73.666 34.346 -91.719 1.00 81.69 165 PHE A C 1
ATOM 1311 O O . PHE A 1 165 ? 74.035 34.903 -92.752 1.00 81.69 165 PHE A O 1
ATOM 1318 N N . LEU A 1 166 ? 74.061 33.107 -91.403 1.00 85.50 166 LEU A N 1
ATOM 1319 C CA . LEU A 1 166 ? 75.049 32.351 -92.185 1.00 85.50 166 LEU A CA 1
ATOM 1320 C C . LEU A 1 166 ? 74.510 31.858 -93.535 1.00 85.50 166 LEU A C 1
ATOM 1322 O O . LEU A 1 166 ? 75.292 31.656 -94.462 1.00 85.50 166 LEU A O 1
ATOM 1326 N N . HIS A 1 167 ? 73.195 31.665 -93.659 1.00 83.31 167 HIS A N 1
ATOM 1327 C CA . HIS A 1 167 ? 72.571 31.169 -94.886 1.00 83.31 167 HIS A CA 1
ATOM 1328 C C . HIS A 1 167 ? 72.717 32.158 -96.056 1.00 83.31 167 HIS A C 1
ATOM 1330 O O . HIS A 1 167 ? 73.095 31.769 -97.162 1.00 83.31 167 HIS A O 1
ATOM 1336 N N . ASN A 1 168 ? 72.482 33.445 -95.791 1.00 82.25 168 ASN A N 1
ATOM 1337 C CA . ASN A 1 168 ? 72.346 34.478 -96.823 1.00 82.25 168 ASN A 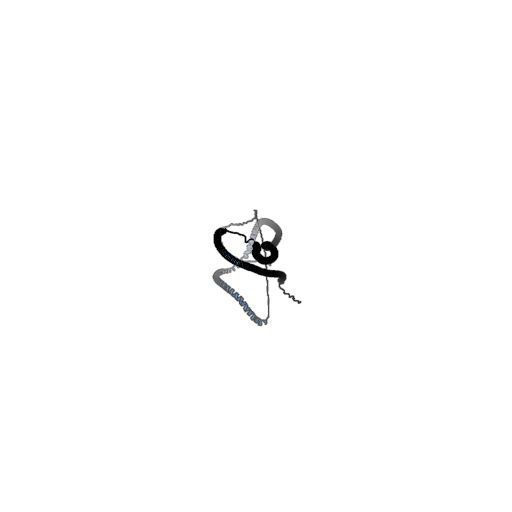CA 1
ATOM 1338 C C . ASN A 1 168 ? 73.652 34.775 -97.586 1.00 82.25 168 ASN A C 1
ATOM 1340 O O . ASN A 1 168 ? 73.613 35.162 -98.752 1.00 82.25 168 ASN A O 1
ATOM 1344 N N . GLU A 1 169 ? 74.817 34.575 -96.963 1.00 78.44 169 GLU A N 1
ATOM 1345 C CA . GLU A 1 169 ? 76.113 34.816 -97.617 1.00 78.44 169 GLU A CA 1
ATOM 1346 C C . GLU A 1 169 ? 76.462 33.725 -98.652 1.00 78.44 169 GLU A C 1
ATOM 1348 O O . GLU A 1 169 ? 77.219 33.976 -99.590 1.00 78.44 169 GLU A O 1
ATOM 1353 N N . ILE A 1 170 ? 75.875 32.526 -98.537 1.00 80.75 170 ILE A N 1
ATOM 1354 C CA . ILE A 1 170 ? 76.163 31.386 -99.424 1.00 80.75 170 ILE A CA 1
ATOM 1355 C C . ILE A 1 170 ? 75.562 31.590 -100.825 1.00 80.75 170 ILE A C 1
ATOM 1357 O O . ILE A 1 170 ? 76.202 31.245 -101.820 1.00 80.75 170 ILE A O 1
ATOM 1361 N N . GLU A 1 171 ? 74.363 32.174 -100.939 1.00 75.62 171 GLU A N 1
ATOM 1362 C CA . GLU A 1 171 ? 73.726 32.411 -102.248 1.00 75.62 171 GLU A CA 1
ATOM 1363 C C . GLU A 1 171 ? 74.526 33.378 -103.134 1.00 75.62 171 GLU A C 1
ATOM 1365 O O . GLU A 1 171 ? 74.556 33.234 -104.360 1.00 75.62 171 GLU A O 1
ATOM 1370 N N . ARG A 1 172 ? 75.226 34.337 -102.514 1.00 71.56 172 ARG A N 1
ATOM 1371 C CA . ARG A 1 172 ? 75.929 35.442 -103.185 1.00 71.56 172 ARG A CA 1
ATOM 1372 C C . ARG A 1 172 ? 77.039 34.988 -104.142 1.00 71.56 172 ARG A C 1
ATOM 1374 O O . ARG A 1 172 ? 77.403 35.733 -105.048 1.00 71.56 172 ARG A O 1
ATOM 1381 N N . LEU A 1 173 ? 77.575 33.780 -103.960 1.00 66.19 173 LEU A N 1
ATOM 1382 C CA . LEU A 1 173 ? 78.770 33.281 -104.654 1.00 66.19 173 LEU A CA 1
ATOM 1383 C C . LEU A 1 173 ? 78.488 32.479 -105.944 1.00 66.19 173 LEU A C 1
ATOM 1385 O O . LEU A 1 173 ? 79.428 32.008 -106.579 1.00 66.19 173 LEU A O 1
ATOM 1389 N N . LYS A 1 174 ? 77.221 32.275 -106.334 1.00 63.34 174 LYS A N 1
ATOM 1390 C CA . LYS A 1 174 ? 76.832 31.131 -107.189 1.00 63.34 174 LYS A CA 1
ATOM 1391 C C . LYS A 1 174 ? 76.723 31.375 -108.713 1.00 63.34 174 LYS A C 1
ATOM 1393 O O . LYS A 1 174 ? 76.513 30.415 -109.450 1.00 63.34 174 LYS A O 1
ATOM 1398 N N . ASN A 1 175 ? 76.847 32.612 -109.213 1.00 47.31 175 ASN A N 1
ATOM 1399 C CA . ASN A 1 175 ? 76.243 33.003 -110.506 1.00 47.31 175 ASN A CA 1
ATOM 1400 C C . ASN A 1 175 ? 77.218 33.602 -111.566 1.00 47.31 175 ASN A C 1
ATOM 1402 O O . ASN A 1 175 ? 77.287 34.825 -111.679 1.00 47.31 175 ASN A O 1
ATOM 1406 N N . LEU A 1 176 ? 77.924 32.792 -112.387 1.00 39.19 176 LEU A N 1
ATOM 1407 C CA . LEU A 1 176 ? 78.713 33.281 -113.557 1.00 39.19 176 LEU A CA 1
ATOM 1408 C C . LEU A 1 176 ? 79.061 32.176 -114.621 1.00 39.19 176 LEU A C 1
ATOM 1410 O O . LEU A 1 176 ? 79.598 31.148 -114.211 1.00 39.19 176 LEU A O 1
ATOM 1414 N N . PRO A 1 177 ? 78.809 32.343 -115.954 1.00 53.31 177 PRO A N 1
ATOM 1415 C CA . PRO A 1 177 ? 79.064 31.301 -116.993 1.00 53.31 177 PRO A CA 1
ATOM 1416 C C . PRO A 1 177 ? 79.805 31.735 -118.307 1.00 53.31 177 PRO A C 1
ATOM 1418 O O . PRO A 1 177 ? 80.082 32.914 -118.510 1.00 53.31 177 PRO A O 1
ATOM 1421 N N . SER A 1 178 ? 80.091 30.785 -119.233 1.00 46.25 178 SER A N 1
ATOM 1422 C CA . SER A 1 178 ? 80.690 30.986 -120.594 1.00 46.25 178 SER A CA 1
ATOM 1423 C C . SER A 1 178 ? 80.378 29.828 -121.600 1.00 46.25 178 SER A C 1
ATOM 1425 O O . SER A 1 178 ? 79.940 28.775 -121.143 1.00 46.25 178 SER A O 1
ATOM 1427 N N . ASN A 1 179 ? 80.549 30.008 -122.936 1.00 48.41 179 ASN A N 1
ATOM 1428 C CA . ASN A 1 179 ? 80.426 29.000 -124.049 1.00 48.41 179 ASN A CA 1
ATOM 1429 C C . ASN A 1 179 ? 80.961 29.612 -125.407 1.00 48.41 179 ASN A C 1
ATOM 1431 O O . ASN A 1 179 ? 81.364 30.773 -125.335 1.00 48.41 179 ASN A O 1
ATOM 1435 N N . PHE A 1 180 ? 81.029 29.063 -126.652 1.00 46.31 180 PHE A N 1
ATOM 1436 C CA . PHE A 1 180 ? 80.660 27.804 -127.380 1.00 46.31 180 PHE A CA 1
ATOM 1437 C C . PHE A 1 180 ? 81.461 27.693 -128.748 1.00 46.31 180 PHE A C 1
ATOM 1439 O O . PHE A 1 180 ? 82.501 28.338 -128.838 1.00 46.31 180 PHE A O 1
ATOM 1446 N N . THR A 1 181 ? 80.946 26.958 -129.774 1.00 46.16 181 THR A N 1
ATOM 1447 C CA . THR A 1 181 ? 81.212 26.949 -131.267 1.00 46.16 181 THR A CA 1
ATOM 1448 C C . THR A 1 181 ? 82.551 26.383 -131.825 1.00 46.16 181 THR A C 1
ATOM 1450 O O . THR A 1 181 ? 83.520 26.312 -131.076 1.00 46.16 181 THR A O 1
ATOM 1453 N N . ASP A 1 182 ? 82.777 25.973 -133.105 1.00 47.00 182 ASP A N 1
ATOM 1454 C CA . ASP A 1 182 ? 82.032 25.441 -134.311 1.00 47.00 182 ASP A CA 1
ATOM 1455 C C . ASP A 1 182 ? 83.110 24.940 -135.363 1.00 47.00 182 ASP A C 1
ATOM 1457 O O . ASP A 1 182 ? 84.298 25.088 -135.082 1.00 47.00 182 ASP A O 1
ATOM 1461 N N . GLU A 1 183 ? 82.933 24.353 -136.576 1.00 55.94 183 GLU A N 1
ATOM 1462 C CA . GLU A 1 183 ? 81.783 23.941 -137.433 1.00 55.94 183 GLU A CA 1
ATOM 1463 C C . GLU A 1 183 ? 81.999 22.565 -138.148 1.00 55.94 183 GLU A C 1
ATOM 1465 O O . GLU A 1 183 ? 81.472 21.577 -137.661 1.00 55.94 183 GLU A O 1
ATOM 1470 N N . VAL A 1 184 ? 82.782 22.462 -139.257 1.00 48.94 184 VAL A N 1
ATOM 1471 C CA . VAL A 1 184 ? 82.823 21.358 -140.293 1.00 48.94 184 VAL A CA 1
ATOM 1472 C C . VAL A 1 184 ? 83.118 19.928 -139.788 1.00 48.94 184 VAL A C 1
ATOM 1474 O O . VAL A 1 184 ? 82.956 18.929 -140.505 1.00 48.94 184 VAL A O 1
ATOM 1477 N N . LEU A 1 185 ? 83.385 19.814 -138.495 1.00 54.03 185 LEU A N 1
ATOM 1478 C CA . LEU A 1 185 ? 83.015 18.710 -137.601 1.00 54.03 185 LEU A CA 1
ATOM 1479 C C . LEU A 1 185 ? 81.470 18.454 -137.609 1.00 54.03 185 LEU A C 1
ATOM 1481 O O . LEU A 1 185 ? 80.856 18.229 -136.573 1.00 54.03 185 LEU A O 1
ATOM 1485 N N . VAL A 1 186 ? 80.845 18.478 -138.799 1.00 58.22 186 VAL A N 1
ATOM 1486 C CA . VAL A 1 186 ? 79.396 18.532 -139.079 1.00 58.22 186 VAL A CA 1
ATOM 1487 C C . VAL A 1 186 ? 78.978 17.728 -140.327 1.00 58.22 186 VAL A C 1
ATOM 1489 O O . VAL A 1 186 ? 77.787 17.469 -140.487 1.00 58.22 186 VAL A O 1
ATOM 1492 N N . ARG A 1 187 ? 79.891 17.281 -141.222 1.00 54.44 187 ARG A N 1
ATOM 1493 C CA . ARG A 1 187 ? 79.543 16.452 -142.420 1.00 54.44 187 ARG A CA 1
ATOM 1494 C C . ARG A 1 187 ? 79.971 14.981 -142.362 1.00 54.44 187 ARG A C 1
ATOM 1496 O O . ARG A 1 187 ? 79.108 14.114 -142.478 1.00 54.44 187 ARG A O 1
ATOM 1503 N N . LEU A 1 188 ? 81.251 14.664 -142.135 1.00 51.59 188 LEU A N 1
ATOM 1504 C CA . LEU A 1 188 ? 81.637 13.294 -141.731 1.00 51.59 188 LEU A CA 1
ATOM 1505 C C . LEU A 1 188 ? 80.999 13.034 -140.367 1.00 51.59 188 LEU A C 1
ATOM 1507 O O . LEU A 1 188 ? 80.137 12.169 -140.191 1.00 51.59 188 LEU A O 1
ATOM 1511 N N . SER A 1 189 ? 81.232 13.997 -139.491 1.00 59.22 189 SER A N 1
ATOM 1512 C CA . SER A 1 189 ? 80.456 14.235 -138.298 1.00 59.22 189 SER A CA 1
ATOM 1513 C C . SER A 1 189 ? 79.082 14.864 -138.567 1.00 59.22 189 SER A C 1
ATOM 1515 O O . SER A 1 189 ? 78.597 15.620 -137.755 1.00 59.22 189 SER A O 1
ATOM 1517 N N . GLN A 1 190 ? 78.388 14.487 -139.651 1.00 64.81 190 GLN A N 1
ATOM 1518 C CA . GLN A 1 190 ? 76.913 14.416 -139.664 1.00 64.81 190 GLN A CA 1
ATOM 1519 C C . GLN A 1 190 ? 76.476 12.993 -139.352 1.00 64.81 190 GLN A C 1
ATOM 1521 O O . GLN A 1 190 ? 75.536 12.791 -138.600 1.00 64.81 190 GLN A O 1
ATOM 1526 N N . SER A 1 191 ? 77.199 12.000 -139.877 1.00 62.50 191 SER A N 1
ATOM 1527 C CA . SER A 1 191 ? 77.064 10.610 -139.451 1.00 62.50 191 SER A CA 1
ATOM 1528 C C . SER A 1 191 ? 77.656 10.408 -138.058 1.00 62.50 191 SER A C 1
ATOM 1530 O O . SER A 1 191 ? 77.096 9.661 -137.268 1.00 62.50 191 SER A O 1
ATOM 1532 N N . GLU A 1 192 ? 78.762 11.084 -137.739 1.00 70.06 192 GLU A N 1
ATOM 1533 C CA . GLU A 1 192 ? 79.352 11.062 -136.395 1.00 70.06 192 GLU A CA 1
ATOM 1534 C C . GLU A 1 192 ? 78.583 11.962 -135.417 1.00 70.06 192 GLU A C 1
ATOM 1536 O O . GLU A 1 192 ? 78.421 11.529 -134.289 1.00 70.06 192 GLU A O 1
ATOM 1541 N N . ILE A 1 193 ? 78.006 13.114 -135.821 1.00 75.31 193 ILE A N 1
ATOM 1542 C CA . ILE A 1 193 ? 77.016 13.813 -134.973 1.00 75.31 193 ILE A CA 1
ATOM 1543 C C . ILE A 1 193 ? 75.739 12.987 -134.843 1.00 75.31 193 ILE A C 1
ATOM 1545 O O . ILE A 1 193 ? 75.233 12.917 -133.743 1.00 75.31 193 ILE A O 1
ATOM 1549 N N . MET A 1 194 ? 75.224 12.289 -135.861 1.00 80.06 194 MET A N 1
ATOM 1550 C CA . MET A 1 194 ? 74.069 11.394 -135.661 1.00 80.06 194 MET A CA 1
ATOM 1551 C C . MET A 1 194 ? 74.412 10.193 -134.774 1.00 80.06 194 MET A C 1
ATOM 1553 O O . MET A 1 194 ? 73.599 9.808 -133.946 1.00 80.06 194 MET A O 1
ATOM 1557 N N . ALA A 1 195 ? 75.612 9.618 -134.877 1.00 79.75 195 ALA A N 1
ATOM 1558 C CA . ALA A 1 195 ? 76.055 8.549 -133.983 1.00 79.75 195 ALA A CA 1
ATOM 1559 C C . ALA A 1 195 ? 76.387 9.061 -132.571 1.00 79.75 195 ALA A C 1
ATOM 1561 O O . ALA A 1 195 ? 76.213 8.320 -131.609 1.00 79.75 195 ALA A O 1
ATOM 1562 N N . TYR A 1 196 ? 76.844 10.306 -132.431 1.00 83.56 196 TYR A N 1
ATOM 1563 C CA . TYR A 1 196 ? 77.069 10.993 -131.160 1.00 83.56 196 TYR A CA 1
ATOM 1564 C C . TYR A 1 196 ? 75.754 11.457 -130.535 1.00 83.56 196 TYR A C 1
ATOM 1566 O O . TYR A 1 196 ? 75.614 11.313 -129.336 1.00 83.56 196 TYR A O 1
ATOM 1574 N N . LEU A 1 197 ? 74.771 11.908 -131.318 1.00 86.69 197 LEU A N 1
ATOM 1575 C CA . LEU A 1 197 ? 73.408 12.220 -130.885 1.00 86.69 197 LEU A CA 1
ATOM 1576 C C . LEU A 1 197 ? 72.700 10.943 -130.467 1.00 86.69 197 LEU A C 1
ATOM 1578 O O . LEU A 1 197 ? 72.273 10.879 -129.335 1.00 86.69 197 LEU A O 1
ATOM 1582 N N . LEU A 1 198 ? 72.693 9.878 -131.273 1.00 85.75 198 LEU A N 1
ATOM 1583 C CA . LEU A 1 198 ? 72.132 8.587 -130.855 1.00 85.75 198 LEU A CA 1
ATOM 1584 C C . LEU A 1 198 ? 72.870 7.993 -129.643 1.00 85.75 198 LEU A C 1
ATOM 1586 O O . LEU A 1 198 ? 72.263 7.278 -128.853 1.00 85.75 198 LEU A O 1
ATOM 1590 N N . ARG A 1 199 ? 74.167 8.284 -129.453 1.00 87.00 199 ARG A N 1
ATOM 1591 C CA . ARG A 1 199 ? 74.898 7.935 -128.220 1.00 87.00 199 ARG A CA 1
ATOM 1592 C C . ARG A 1 199 ? 74.619 8.889 -127.060 1.00 87.00 199 ARG A C 1
ATOM 1594 O O . ARG A 1 199 ? 74.675 8.414 -125.935 1.00 87.00 199 ARG A O 1
ATOM 1601 N N . SER A 1 200 ? 74.320 10.163 -127.311 1.00 85.81 200 SER A N 1
ATOM 1602 C CA . SER A 1 200 ? 73.918 11.161 -126.315 1.00 85.81 200 SER A CA 1
ATOM 1603 C C . SER A 1 200 ? 72.500 10.851 -125.882 1.00 85.81 200 SER A C 1
ATOM 1605 O O . SER A 1 200 ? 72.329 10.454 -124.756 1.00 85.81 200 SER A O 1
ATOM 1607 N N . GLU A 1 201 ? 71.519 10.815 -126.778 1.00 85.81 201 GLU A N 1
ATOM 1608 C CA . GLU A 1 201 ? 70.163 10.304 -126.556 1.00 85.81 201 GLU A CA 1
ATOM 1609 C C . GLU A 1 201 ? 70.154 8.951 -125.826 1.00 85.81 201 GLU A C 1
ATOM 1611 O O . GLU A 1 201 ? 69.388 8.792 -124.884 1.00 85.81 201 GLU A O 1
ATOM 1616 N N . LEU A 1 202 ? 71.034 7.995 -126.163 1.00 87.12 202 LEU A N 1
ATOM 1617 C CA . LEU A 1 202 ? 71.165 6.743 -125.401 1.00 87.12 202 LEU A CA 1
ATOM 1618 C C . LEU A 1 202 ? 71.808 6.936 -124.015 1.00 87.12 202 LEU A C 1
ATOM 1620 O O . LEU A 1 202 ? 71.400 6.280 -123.064 1.00 87.12 202 LEU A O 1
ATOM 1624 N N . HIS A 1 203 ? 72.815 7.796 -123.878 1.00 87.62 203 HIS A N 1
ATOM 1625 C CA . HIS A 1 203 ? 73.466 8.149 -122.610 1.00 87.62 203 HIS A CA 1
ATOM 1626 C C . HIS A 1 203 ? 72.546 8.967 -121.695 1.00 87.62 203 HIS A C 1
ATOM 1628 O O . HIS A 1 203 ? 72.548 8.768 -120.490 1.00 87.62 203 HIS A O 1
ATOM 1634 N N . ASP A 1 204 ? 71.716 9.824 -122.266 1.00 86.31 204 ASP A N 1
ATOM 1635 C CA . ASP A 1 204 ? 70.821 10.768 -121.619 1.00 86.31 204 ASP A CA 1
ATOM 1636 C C . ASP A 1 204 ? 69.503 10.069 -121.286 1.00 86.31 204 ASP A C 1
ATOM 1638 O O . ASP A 1 204 ? 69.023 10.214 -120.166 1.00 86.31 204 ASP A O 1
ATOM 1642 N N . SER A 1 205 ? 69.012 9.174 -122.157 1.00 88.62 205 SER A N 1
ATOM 1643 C CA . SER A 1 205 ? 68.042 8.133 -121.789 1.00 88.62 205 SER A CA 1
ATOM 1644 C C . SER A 1 205 ? 68.584 7.288 -120.645 1.00 88.62 205 SER A C 1
ATOM 1646 O O . SER A 1 205 ? 67.878 7.108 -119.670 1.00 88.62 205 SER A O 1
ATOM 1648 N N . ARG A 1 206 ? 69.846 6.841 -120.686 1.00 89.31 206 ARG A N 1
ATOM 1649 C CA . ARG A 1 206 ? 70.448 6.046 -119.602 1.00 89.31 206 ARG A CA 1
ATOM 1650 C C . ARG A 1 206 ? 70.653 6.843 -118.309 1.00 89.31 206 ARG A C 1
ATOM 1652 O O . ARG A 1 206 ? 70.569 6.269 -117.228 1.00 89.31 206 ARG A O 1
ATOM 1659 N N . ASN A 1 207 ? 70.889 8.149 -118.390 1.00 88.44 207 ASN A N 1
ATOM 1660 C CA . ASN A 1 207 ? 70.940 9.045 -117.235 1.00 88.44 207 ASN A CA 1
ATOM 1661 C C . ASN A 1 207 ? 69.536 9.292 -116.670 1.00 88.44 207 ASN A C 1
ATOM 1663 O O . ASN A 1 207 ? 69.377 9.343 -115.453 1.00 88.44 207 ASN A O 1
ATOM 1667 N N . VAL A 1 208 ? 68.516 9.374 -117.529 1.00 90.38 208 VAL A N 1
ATOM 1668 C CA . VAL A 1 208 ? 67.102 9.365 -117.137 1.00 90.38 208 VAL A CA 1
ATOM 1669 C C . VAL A 1 208 ? 66.728 8.019 -116.515 1.00 90.38 208 VAL A C 1
ATOM 1671 O O . VAL A 1 208 ? 66.129 8.026 -115.450 1.00 90.38 208 VAL A O 1
ATOM 1674 N N . ASP A 1 209 ? 67.148 6.882 -117.071 1.00 88.75 209 ASP A N 1
ATOM 1675 C CA . ASP A 1 209 ? 66.922 5.541 -116.521 1.00 88.75 209 ASP A CA 1
ATOM 1676 C C . ASP A 1 209 ? 67.576 5.398 -115.142 1.00 88.75 209 ASP A C 1
ATOM 1678 O O . ASP A 1 209 ? 66.943 4.915 -114.209 1.00 88.75 209 ASP A O 1
ATOM 1682 N N . LEU A 1 210 ? 68.814 5.877 -114.968 1.00 91.62 210 LEU A N 1
ATOM 1683 C CA . LEU A 1 210 ? 69.494 5.913 -113.669 1.00 91.62 210 LEU A CA 1
ATOM 1684 C C . LEU A 1 210 ? 68.789 6.857 -112.682 1.00 91.62 210 LEU A C 1
ATOM 1686 O O . LEU A 1 210 ? 68.591 6.491 -111.526 1.00 91.62 210 LEU A O 1
ATOM 1690 N N . ALA A 1 211 ? 68.363 8.046 -113.115 1.00 92.00 211 ALA A N 1
ATOM 1691 C CA . ALA A 1 211 ? 67.622 8.989 -112.275 1.00 92.00 211 ALA A CA 1
ATOM 1692 C C . ALA A 1 211 ? 66.218 8.476 -111.903 1.00 92.00 211 ALA A C 1
ATOM 1694 O O . ALA A 1 211 ? 65.738 8.746 -110.800 1.00 92.00 211 ALA A O 1
ATOM 1695 N N . LEU A 1 212 ? 65.568 7.722 -112.792 1.00 92.94 212 LEU A N 1
ATOM 1696 C CA . LEU A 1 212 ? 64.321 7.008 -112.536 1.00 92.94 212 LEU A CA 1
ATOM 1697 C C . LEU A 1 212 ? 64.560 5.828 -111.595 1.00 92.94 212 LEU A C 1
ATOM 1699 O O . LEU A 1 212 ? 63.776 5.659 -110.671 1.00 92.94 212 LEU A O 1
ATOM 1703 N N . MET A 1 213 ? 65.652 5.075 -111.748 1.00 92.94 213 MET A N 1
ATOM 1704 C CA . MET A 1 213 ? 66.025 3.983 -110.845 1.00 92.94 213 MET A CA 1
ATOM 1705 C C . MET A 1 213 ? 66.264 4.507 -109.423 1.00 92.94 213 MET A C 1
ATOM 1707 O O . MET A 1 213 ? 65.605 4.045 -108.500 1.00 92.94 213 MET A O 1
ATOM 1711 N N . PHE A 1 214 ? 67.055 5.574 -109.248 1.00 92.69 214 PHE A N 1
ATOM 1712 C CA . PHE A 1 214 ? 67.213 6.243 -107.948 1.00 92.69 214 PHE A CA 1
ATOM 1713 C C . PHE A 1 214 ? 65.887 6.781 -107.378 1.00 92.69 214 PHE A C 1
ATOM 1715 O O . PHE A 1 214 ? 65.694 6.790 -106.161 1.00 92.69 214 PHE A O 1
ATOM 1722 N N . GLN A 1 215 ? 64.951 7.230 -108.222 1.00 93.06 215 GLN A N 1
ATOM 1723 C CA . GLN A 1 215 ? 63.615 7.622 -107.762 1.00 93.06 215 GLN A CA 1
ATOM 1724 C C . GLN A 1 215 ? 62.750 6.420 -107.367 1.00 93.06 215 GLN A C 1
ATOM 1726 O O . GLN A 1 215 ? 62.035 6.519 -106.372 1.00 93.06 215 GLN A O 1
ATOM 1731 N N . VAL A 1 216 ? 62.824 5.305 -108.097 1.00 92.94 216 VAL A N 1
ATOM 1732 C CA . VAL A 1 216 ? 62.136 4.043 -107.791 1.00 92.94 216 VAL A CA 1
ATOM 1733 C C . VAL A 1 216 ? 62.668 3.448 -106.492 1.00 92.94 216 VAL A C 1
ATOM 1735 O O . VAL A 1 216 ? 61.858 3.114 -105.634 1.00 92.94 216 VAL A O 1
ATOM 1738 N N . ASP A 1 217 ? 63.984 3.407 -106.289 1.00 93.75 217 ASP A N 1
ATOM 1739 C CA . ASP A 1 217 ? 64.602 2.925 -105.050 1.00 93.75 217 ASP A CA 1
ATOM 1740 C C . ASP A 1 217 ? 64.204 3.806 -103.856 1.00 93.75 217 ASP A C 1
ATOM 1742 O O . ASP A 1 217 ? 63.696 3.299 -102.859 1.00 93.75 217 ASP A O 1
ATOM 1746 N N . ARG A 1 218 ? 64.272 5.139 -103.981 1.00 93.81 218 ARG A N 1
ATOM 1747 C CA . ARG A 1 218 ? 63.809 6.066 -102.928 1.00 93.81 218 ARG A CA 1
ATOM 1748 C C . ARG A 1 218 ? 62.300 5.960 -102.651 1.00 93.81 218 ARG A C 1
ATOM 1750 O O . ARG A 1 218 ? 61.850 6.168 -101.523 1.00 93.81 218 ARG A O 1
ATOM 1757 N N . LEU A 1 219 ? 61.482 5.683 -103.670 1.00 94.00 219 LEU A N 1
ATOM 1758 C CA . LEU A 1 219 ? 60.047 5.423 -103.492 1.00 94.00 219 LEU A CA 1
ATOM 1759 C C . LEU A 1 219 ? 59.810 4.071 -102.813 1.00 94.00 219 LEU A C 1
ATOM 1761 O O . LEU A 1 219 ? 58.931 3.975 -101.960 1.00 94.00 219 LEU A O 1
ATOM 1765 N N . ARG A 1 220 ? 60.613 3.059 -103.144 1.00 95.81 220 ARG A N 1
ATOM 1766 C CA . ARG A 1 220 ? 60.586 1.728 -102.544 1.00 95.81 220 ARG A CA 1
ATOM 1767 C C . ARG A 1 220 ? 60.974 1.771 -101.067 1.00 95.81 220 ARG A C 1
ATOM 1769 O O . ARG A 1 220 ? 60.184 1.306 -100.256 1.00 95.81 220 ARG A O 1
ATOM 1776 N N . GLU A 1 221 ? 62.088 2.407 -100.706 1.00 95.44 221 GLU A N 1
ATOM 1777 C CA . GLU A 1 221 ? 62.481 2.657 -99.308 1.00 95.44 221 GLU A CA 1
ATOM 1778 C C . GLU A 1 221 ? 61.347 3.333 -98.524 1.00 95.44 221 GLU A C 1
ATOM 1780 O O . GLU A 1 221 ? 61.021 2.941 -97.404 1.00 95.44 221 GLU A O 1
ATOM 1785 N N . LYS A 1 222 ? 60.683 4.326 -99.134 1.00 95.00 222 LYS A N 1
ATOM 1786 C CA . LYS A 1 222 ? 59.544 5.016 -98.518 1.00 95.00 222 LYS A CA 1
ATOM 1787 C C . LYS A 1 222 ? 58.312 4.117 -98.365 1.00 95.00 222 LYS A C 1
ATOM 1789 O O . LYS A 1 222 ? 57.594 4.262 -97.378 1.00 95.00 222 LYS A O 1
ATOM 1794 N N . VAL A 1 223 ? 58.052 3.204 -99.302 1.00 94.44 223 VAL A N 1
ATOM 1795 C CA . VAL A 1 223 ? 56.978 2.201 -99.188 1.00 94.44 223 VAL A CA 1
ATOM 1796 C C . VAL A 1 223 ? 57.304 1.180 -98.098 1.00 94.44 223 VAL A C 1
ATOM 1798 O O . VAL A 1 223 ? 56.446 0.927 -97.259 1.00 94.44 223 VAL A O 1
ATOM 1801 N N . GLU A 1 224 ? 58.528 0.655 -98.054 1.00 95.88 224 GLU A N 1
ATOM 1802 C CA . GLU A 1 224 ? 58.983 -0.305 -97.038 1.00 95.88 224 GLU A CA 1
ATOM 1803 C C . GLU A 1 224 ? 58.943 0.325 -95.625 1.00 95.88 224 GLU A C 1
ATOM 1805 O O . GLU A 1 224 ? 58.407 -0.277 -94.694 1.00 95.88 224 GLU A O 1
ATOM 1810 N N . PHE A 1 225 ? 59.364 1.589 -95.470 1.00 95.06 225 PHE A N 1
ATOM 1811 C CA . PHE A 1 225 ? 59.217 2.356 -94.223 1.00 95.06 225 PHE A CA 1
ATOM 1812 C C . PHE A 1 225 ? 57.749 2.565 -93.809 1.00 95.06 225 PHE A C 1
ATOM 1814 O O . PHE A 1 225 ? 57.399 2.404 -92.638 1.00 95.06 225 PHE A O 1
ATOM 1821 N N . LEU A 1 226 ? 56.867 2.917 -94.752 1.00 94.44 226 LEU A N 1
ATOM 1822 C CA . LEU A 1 226 ? 55.441 3.095 -94.461 1.00 94.44 226 LEU A CA 1
ATOM 1823 C C . LEU A 1 226 ? 54.751 1.766 -94.122 1.00 94.44 226 LEU A C 1
ATOM 1825 O O . LEU A 1 226 ? 53.893 1.751 -93.245 1.00 94.44 226 LEU A O 1
ATOM 1829 N N . GLN A 1 227 ? 55.146 0.656 -94.751 1.00 95.38 227 GLN A N 1
ATOM 1830 C CA . GLN A 1 227 ? 54.681 -0.688 -94.397 1.00 95.38 227 GLN A CA 1
ATOM 1831 C C . GLN A 1 227 ? 55.116 -1.074 -92.980 1.00 95.38 227 GLN A C 1
ATOM 1833 O O . GLN A 1 227 ? 54.272 -1.497 -92.193 1.00 95.38 227 GLN A O 1
ATOM 1838 N N . ALA A 1 228 ? 56.384 -0.850 -92.619 1.00 94.75 228 ALA A N 1
ATOM 1839 C CA . ALA A 1 228 ? 56.878 -1.098 -91.264 1.00 94.75 228 ALA A CA 1
ATOM 1840 C C . ALA A 1 228 ? 56.094 -0.294 -90.211 1.00 94.75 228 ALA A C 1
ATOM 1842 O O . ALA A 1 228 ? 55.650 -0.859 -89.214 1.00 94.75 228 ALA A O 1
ATOM 1843 N N . LYS A 1 229 ? 55.834 0.996 -90.469 1.00 94.12 229 LYS A N 1
ATOM 1844 C CA . LYS A 1 229 ? 55.041 1.849 -89.570 1.00 94.12 229 LYS A CA 1
ATOM 1845 C C . LYS A 1 229 ? 53.562 1.444 -89.489 1.00 94.12 229 LYS A C 1
ATOM 1847 O O . LYS A 1 229 ? 52.944 1.587 -88.436 1.00 94.12 229 LYS A O 1
ATOM 1852 N N . ILE A 1 230 ? 52.980 0.935 -90.577 1.00 93.62 230 ILE A N 1
ATOM 1853 C CA . ILE A 1 230 ? 51.625 0.362 -90.562 1.00 93.62 230 ILE A CA 1
ATOM 1854 C C . ILE A 1 230 ? 51.591 -0.899 -89.689 1.00 93.62 230 ILE A C 1
ATOM 1856 O O . ILE A 1 230 ? 50.663 -1.052 -88.899 1.00 93.62 230 ILE A O 1
ATOM 1860 N N . GLU A 1 231 ? 52.591 -1.778 -89.779 1.00 94.88 231 GLU A N 1
ATOM 1861 C CA . GLU A 1 231 ? 52.626 -3.005 -88.973 1.00 94.88 231 GLU A CA 1
ATOM 1862 C C . GLU A 1 231 ? 52.898 -2.723 -87.488 1.00 94.88 231 GLU A C 1
ATOM 1864 O O . GLU A 1 231 ? 52.222 -3.284 -86.629 1.00 94.88 231 GLU A O 1
ATOM 1869 N N . GLU A 1 232 ? 53.794 -1.782 -87.175 1.00 93.88 232 GLU A N 1
ATOM 1870 C CA . GLU A 1 232 ? 53.987 -1.247 -85.818 1.00 93.88 232 GLU A CA 1
ATOM 1871 C C . GLU A 1 232 ? 52.664 -0.707 -85.246 1.00 93.88 232 GLU A C 1
ATOM 1873 O O . GLU A 1 232 ? 52.260 -1.084 -84.143 1.00 93.88 232 GLU A O 1
ATOM 1878 N N . SER A 1 233 ? 51.931 0.094 -86.030 1.00 93.56 233 SER A N 1
ATOM 1879 C CA . SER A 1 233 ? 50.622 0.625 -85.636 1.00 93.56 233 SER A CA 1
ATOM 1880 C C . SER A 1 233 ? 49.581 -0.474 -85.398 1.00 93.56 233 SER A C 1
ATOM 1882 O O . SER A 1 233 ? 48.808 -0.354 -84.451 1.00 93.56 233 SER A O 1
ATOM 1884 N N . LYS A 1 234 ? 49.556 -1.550 -86.198 1.00 94.56 234 LYS A N 1
ATOM 1885 C CA . LYS A 1 234 ? 48.661 -2.703 -85.969 1.00 94.56 234 LYS A CA 1
ATOM 1886 C C . LYS A 1 234 ? 49.024 -3.478 -84.706 1.00 94.56 234 LYS A C 1
ATOM 1888 O O . LYS A 1 234 ? 48.132 -3.922 -83.993 1.00 94.56 234 LYS A O 1
ATOM 1893 N N . ILE A 1 235 ? 50.313 -3.664 -84.419 1.00 94.06 235 ILE A N 1
ATOM 1894 C CA . ILE A 1 235 ? 50.779 -4.355 -83.206 1.00 94.06 235 ILE A CA 1
ATOM 1895 C C . ILE A 1 235 ? 50.418 -3.525 -81.962 1.00 94.06 235 ILE A C 1
ATOM 1897 O O . ILE A 1 235 ? 49.961 -4.072 -80.953 1.00 94.06 235 ILE A O 1
ATOM 1901 N N . GLN A 1 236 ? 50.537 -2.197 -82.045 1.00 93.31 236 GLN A N 1
ATOM 1902 C CA . GLN A 1 236 ? 50.076 -1.281 -81.002 1.00 93.31 236 GLN A CA 1
ATOM 1903 C C . GLN A 1 236 ? 48.541 -1.286 -80.856 1.00 93.31 236 GLN A C 1
ATOM 1905 O O . GLN A 1 236 ? 48.031 -1.315 -79.738 1.00 93.31 236 GLN A O 1
ATOM 1910 N N . GLU A 1 237 ? 47.791 -1.311 -81.960 1.00 91.75 237 GLU A N 1
ATOM 1911 C CA . GLU A 1 237 ? 46.326 -1.424 -81.956 1.00 91.75 237 GLU A CA 1
ATOM 1912 C C . GLU A 1 237 ? 45.860 -2.753 -81.342 1.00 91.75 237 GLU A C 1
ATOM 1914 O O . GLU A 1 237 ? 44.990 -2.758 -80.472 1.00 91.75 237 GLU A O 1
ATOM 1919 N N . ALA A 1 238 ? 46.479 -3.874 -81.721 1.00 93.81 238 ALA A N 1
ATOM 1920 C CA . ALA A 1 238 ? 46.160 -5.204 -81.208 1.00 93.81 238 ALA A CA 1
ATOM 1921 C C . ALA A 1 238 ? 46.436 -5.330 -79.702 1.00 93.81 238 ALA A C 1
ATOM 1923 O O . ALA A 1 238 ? 45.577 -5.808 -78.965 1.00 93.81 238 ALA A O 1
ATOM 1924 N N . SER A 1 239 ? 47.589 -4.849 -79.225 1.00 93.06 239 SER A N 1
ATOM 1925 C CA . SER A 1 239 ? 47.926 -4.862 -77.791 1.00 93.06 239 SER A CA 1
ATOM 1926 C C . SER A 1 239 ? 47.058 -3.902 -76.964 1.00 93.06 239 SER A C 1
ATOM 1928 O O . SER A 1 239 ? 46.651 -4.242 -75.853 1.00 93.06 239 SER A O 1
ATOM 1930 N N . SER A 1 240 ? 46.686 -2.744 -77.520 1.00 93.62 240 SER A N 1
ATOM 1931 C CA . SER A 1 240 ? 45.694 -1.837 -76.923 1.00 93.62 240 SER A CA 1
ATOM 1932 C C . SER A 1 240 ? 44.304 -2.489 -76.838 1.00 93.62 240 SER A C 1
ATOM 1934 O O . SER A 1 240 ? 43.649 -2.442 -75.796 1.00 93.62 240 SER A O 1
ATOM 1936 N N . SER A 1 241 ? 43.878 -3.172 -77.904 1.00 93.19 241 SER A N 1
ATOM 1937 C CA . SER A 1 241 ? 42.616 -3.917 -77.966 1.00 93.19 241 SER A CA 1
ATOM 1938 C C . SER A 1 241 ? 42.580 -5.077 -76.963 1.00 93.19 241 SER A C 1
ATOM 1940 O O . SER A 1 241 ? 41.607 -5.222 -76.226 1.00 93.19 241 SER A O 1
ATOM 1942 N N . GLU A 1 242 ? 43.660 -5.854 -76.839 1.00 95.25 242 GLU A N 1
ATOM 1943 C CA . GLU A 1 242 ? 43.767 -6.924 -75.840 1.00 95.25 242 GLU A CA 1
ATOM 1944 C C . GLU A 1 242 ? 43.719 -6.379 -74.402 1.00 95.25 242 GLU A C 1
ATOM 1946 O O . GLU A 1 242 ? 43.011 -6.931 -73.555 1.00 95.25 242 GLU A O 1
ATOM 1951 N N . HIS A 1 243 ? 44.381 -5.248 -74.133 1.00 95.19 243 HIS A N 1
ATOM 1952 C CA . HIS A 1 243 ? 44.276 -4.558 -72.847 1.00 95.19 243 HIS A CA 1
ATOM 1953 C C . HIS A 1 243 ? 42.834 -4.108 -72.553 1.00 95.19 243 HIS A C 1
ATOM 1955 O O . HIS A 1 243 ? 42.337 -4.342 -71.451 1.00 95.19 243 HIS A O 1
ATOM 1961 N N . LEU A 1 244 ? 42.127 -3.528 -73.530 1.00 95.62 244 LEU A N 1
ATOM 1962 C CA . LEU A 1 244 ? 40.713 -3.148 -73.393 1.00 95.62 244 LEU A CA 1
ATOM 1963 C C . LEU A 1 244 ? 39.796 -4.362 -73.177 1.00 95.62 244 LEU A C 1
ATOM 1965 O O . LEU A 1 244 ? 38.894 -4.310 -72.344 1.00 95.62 244 LEU A O 1
ATOM 1969 N N . VAL A 1 245 ? 40.036 -5.485 -73.857 1.00 95.44 245 VAL A N 1
ATOM 1970 C CA . VAL A 1 245 ? 39.302 -6.740 -73.621 1.00 95.44 245 VAL A CA 1
ATOM 1971 C C . VAL A 1 245 ? 39.571 -7.280 -72.210 1.00 95.44 245 VAL A C 1
ATOM 1973 O O . VAL A 1 245 ? 38.658 -7.806 -71.571 1.00 95.44 245 VAL A O 1
ATOM 1976 N N . SER A 1 246 ? 40.792 -7.127 -71.692 1.00 95.25 246 SER A N 1
ATOM 1977 C CA . SER A 1 246 ? 41.143 -7.498 -70.317 1.00 95.25 246 SER A CA 1
ATOM 1978 C C . SER A 1 246 ? 40.417 -6.629 -69.283 1.00 95.25 246 SER A C 1
ATOM 1980 O O . SER A 1 246 ? 39.760 -7.167 -68.387 1.00 95.25 246 SER A O 1
ATOM 1982 N N . THR A 1 247 ? 40.435 -5.299 -69.431 1.00 93.69 247 THR A N 1
ATOM 1983 C CA . THR A 1 247 ? 39.746 -4.395 -68.493 1.00 93.69 247 THR A CA 1
ATOM 1984 C C . THR A 1 247 ? 38.225 -4.530 -68.567 1.00 93.69 247 THR A C 1
ATOM 1986 O O . THR A 1 247 ? 37.577 -4.541 -67.524 1.00 93.69 247 THR A O 1
ATOM 1989 N N . VAL A 1 248 ? 37.638 -4.739 -69.751 1.00 95.19 248 VAL A N 1
ATOM 1990 C CA . VAL A 1 248 ? 36.198 -5.033 -69.897 1.00 95.19 248 VAL A CA 1
ATOM 1991 C C . VAL A 1 248 ? 35.821 -6.352 -69.212 1.00 95.19 248 VAL A C 1
ATOM 1993 O O . VAL A 1 248 ? 34.799 -6.407 -68.531 1.00 95.19 248 VAL A O 1
ATOM 1996 N N . ARG A 1 249 ? 36.651 -7.402 -69.303 1.00 96.31 249 ARG A N 1
ATOM 1997 C CA . ARG A 1 249 ? 36.428 -8.655 -68.552 1.00 96.31 249 ARG A CA 1
ATOM 1998 C C . ARG A 1 249 ? 36.504 -8.442 -67.038 1.00 96.31 249 ARG A C 1
ATOM 2000 O O . ARG A 1 249 ? 35.661 -8.972 -66.321 1.00 96.31 249 ARG A O 1
ATOM 2007 N N . GLN A 1 250 ? 37.465 -7.656 -66.552 1.00 96.06 250 GLN A N 1
ATOM 2008 C CA . GLN A 1 250 ? 37.569 -7.316 -65.127 1.00 96.06 250 GLN A CA 1
ATOM 2009 C C . GLN A 1 250 ? 36.355 -6.511 -64.638 1.00 96.06 250 GLN A C 1
ATOM 2011 O O . GLN A 1 250 ? 35.797 -6.840 -63.594 1.00 96.06 250 GLN A O 1
ATOM 2016 N N . LEU A 1 251 ? 35.895 -5.526 -65.418 1.00 94.94 251 LEU A N 1
ATOM 2017 C CA . LEU A 1 251 ? 34.681 -4.756 -65.131 1.00 94.94 251 LEU A CA 1
ATOM 2018 C C . LEU A 1 251 ? 33.420 -5.632 -65.137 1.00 94.94 251 LEU A C 1
ATOM 2020 O O . LEU A 1 251 ? 32.553 -5.455 -64.289 1.00 94.94 251 LEU A O 1
ATOM 2024 N N . GLN A 1 252 ? 33.315 -6.613 -66.039 1.00 96.69 252 GLN A N 1
ATOM 2025 C CA . GLN A 1 252 ? 32.194 -7.557 -66.030 1.00 96.69 252 GLN A CA 1
ATOM 2026 C C . GLN A 1 252 ? 32.203 -8.443 -64.775 1.00 96.69 252 GLN A C 1
ATOM 2028 O O . GLN A 1 252 ? 31.148 -8.693 -64.197 1.00 96.69 252 GLN A O 1
ATOM 2033 N N . ILE A 1 253 ? 33.379 -8.897 -64.327 1.00 96.06 253 ILE A N 1
ATOM 2034 C CA . ILE A 1 253 ? 33.516 -9.679 -63.089 1.00 96.06 253 ILE A CA 1
ATOM 2035 C C . ILE A 1 253 ? 33.101 -8.836 -61.876 1.00 96.06 253 ILE A C 1
ATOM 2037 O O . ILE A 1 253 ? 32.272 -9.292 -61.089 1.00 96.06 253 ILE A O 1
ATOM 2041 N N . SER A 1 254 ? 33.593 -7.598 -61.752 1.00 94.81 254 SER A N 1
ATOM 2042 C CA . SER A 1 254 ? 33.209 -6.718 -60.640 1.00 94.81 254 SER A CA 1
ATOM 2043 C C . SER A 1 254 ? 31.737 -6.296 -60.699 1.00 94.81 254 SER A C 1
ATOM 2045 O O . SER A 1 254 ? 31.095 -6.193 -59.658 1.00 94.81 254 SER A O 1
ATOM 2047 N N . SER A 1 255 ? 31.158 -6.135 -61.894 1.00 96.25 255 SER A N 1
ATOM 2048 C CA . SER A 1 255 ? 29.721 -5.892 -62.068 1.00 96.25 255 SER A CA 1
ATOM 2049 C C . SER A 1 255 ? 28.873 -7.082 -61.615 1.00 96.25 255 SER A C 1
ATOM 2051 O O . SER A 1 255 ? 27.825 -6.875 -61.010 1.00 96.25 255 SER A O 1
ATOM 2053 N N . ASN A 1 256 ? 29.308 -8.318 -61.875 1.00 96.25 256 ASN A N 1
ATOM 2054 C CA . ASN A 1 256 ? 28.603 -9.512 -61.403 1.00 96.25 256 ASN A CA 1
ATOM 2055 C C . ASN A 1 256 ? 28.672 -9.617 -59.869 1.00 96.25 256 ASN A C 1
ATOM 2057 O O . ASN A 1 256 ? 27.653 -9.863 -59.228 1.00 96.25 256 ASN A O 1
ATOM 2061 N N . GLN A 1 257 ? 29.845 -9.355 -59.282 1.00 96.75 257 GLN A N 1
ATOM 2062 C CA . GLN A 1 257 ? 30.038 -9.308 -57.826 1.00 96.75 257 GLN A CA 1
ATOM 2063 C C . GLN A 1 257 ? 29.199 -8.203 -57.163 1.00 96.75 257 GLN A C 1
ATOM 2065 O O . GLN A 1 257 ? 28.633 -8.418 -56.096 1.00 96.75 257 GLN A O 1
ATOM 2070 N N . LEU A 1 258 ? 29.062 -7.036 -57.802 1.00 95.88 258 LEU A N 1
ATOM 2071 C CA . LEU A 1 258 ? 28.210 -5.951 -57.309 1.00 95.88 258 LEU A CA 1
ATOM 2072 C C . LEU A 1 258 ? 26.726 -6.352 -57.287 1.00 95.88 258 LEU A C 1
ATOM 2074 O O . LEU A 1 258 ? 26.020 -6.017 -56.338 1.00 95.88 258 LEU A O 1
ATOM 2078 N N . VAL A 1 259 ? 26.254 -7.093 -58.297 1.00 96.62 259 VAL A N 1
ATOM 2079 C CA . VAL A 1 259 ? 24.885 -7.639 -58.328 1.00 96.62 259 VAL A CA 1
ATOM 2080 C C . VAL A 1 259 ? 24.684 -8.693 -57.235 1.00 96.62 259 VAL A C 1
ATOM 2082 O O . VAL A 1 259 ? 23.673 -8.650 -56.543 1.00 96.62 259 VAL A O 1
ATOM 2085 N N . GLU A 1 260 ? 25.648 -9.590 -57.024 1.00 96.31 260 GLU A N 1
ATOM 2086 C CA . GLU A 1 260 ? 25.606 -10.595 -55.949 1.00 96.31 260 GLU A CA 1
ATOM 2087 C C . GLU A 1 260 ? 25.541 -9.945 -54.554 1.00 96.31 260 GLU A C 1
ATOM 2089 O O . GLU A 1 260 ? 24.675 -10.289 -53.750 1.00 96.31 260 GLU A O 1
ATOM 2094 N N . VAL A 1 261 ? 26.372 -8.927 -54.300 1.00 96.38 261 VAL A N 1
ATOM 2095 C CA . VAL A 1 261 ? 26.324 -8.124 -53.064 1.00 96.38 261 VAL A CA 1
ATOM 2096 C C . VAL A 1 261 ? 24.994 -7.376 -52.929 1.00 96.38 261 VAL A C 1
ATOM 2098 O O . VAL A 1 261 ? 24.436 -7.336 -51.837 1.00 96.38 261 VAL A O 1
ATOM 2101 N N . SER A 1 262 ? 24.445 -6.832 -54.020 1.00 95.69 262 SER A N 1
ATOM 2102 C CA . SER A 1 262 ? 23.141 -6.147 -54.000 1.00 95.69 262 SER A CA 1
ATOM 2103 C C . SER A 1 262 ? 21.990 -7.093 -53.635 1.00 95.69 262 SER A C 1
ATOM 2105 O O . SER A 1 262 ? 21.062 -6.689 -52.940 1.00 95.69 262 SER A O 1
ATOM 2107 N N . LEU A 1 263 ? 22.058 -8.360 -54.061 1.00 96.06 263 LEU A N 1
ATOM 2108 C CA . LEU A 1 263 ? 21.063 -9.377 -53.713 1.00 96.06 263 LEU A CA 1
ATOM 2109 C C . LEU A 1 263 ? 21.147 -9.792 -52.237 1.00 96.06 263 LEU A C 1
ATOM 2111 O O . LEU A 1 263 ? 20.104 -9.909 -51.598 1.00 96.06 263 LEU A O 1
ATOM 2115 N N . GLU A 1 264 ? 22.345 -9.970 -51.664 1.00 97.06 264 GLU A N 1
ATOM 2116 C CA . GLU A 1 264 ? 22.459 -10.275 -50.225 1.00 97.06 264 GLU A CA 1
ATOM 2117 C C . GLU A 1 264 ? 22.127 -9.054 -49.350 1.00 97.06 264 GLU A C 1
ATOM 2119 O O . GLU A 1 264 ? 21.535 -9.235 -48.291 1.00 97.06 264 GLU A O 1
ATOM 2124 N N . ILE A 1 265 ? 22.402 -7.818 -49.799 1.00 95.94 265 ILE A N 1
ATOM 2125 C CA . ILE A 1 265 ? 21.885 -6.600 -49.143 1.00 95.94 265 ILE A CA 1
ATOM 2126 C C . ILE A 1 265 ? 20.358 -6.664 -49.069 1.00 95.94 265 ILE A C 1
ATOM 2128 O O . ILE A 1 265 ? 19.812 -6.592 -47.972 1.00 95.94 265 ILE A O 1
ATOM 2132 N N . HIS A 1 266 ? 19.672 -6.897 -50.191 1.00 96.75 266 HIS A N 1
ATOM 2133 C CA . HIS A 1 266 ? 18.209 -6.950 -50.200 1.00 96.75 266 HIS A CA 1
ATOM 2134 C C . HIS A 1 266 ? 17.649 -8.091 -49.331 1.00 96.75 266 HIS A C 1
ATOM 2136 O O . HIS A 1 266 ? 16.684 -7.919 -48.590 1.00 96.75 266 HIS A O 1
ATOM 2142 N N . ARG A 1 267 ? 18.325 -9.246 -49.316 1.00 97.69 267 ARG A N 1
ATOM 2143 C CA . ARG A 1 267 ? 17.986 -10.380 -48.441 1.00 97.69 267 ARG A CA 1
ATOM 2144 C C . ARG A 1 267 ? 18.184 -10.080 -46.947 1.00 97.69 267 ARG A C 1
ATOM 2146 O O . ARG A 1 267 ? 17.529 -10.684 -46.094 1.00 97.69 267 ARG A O 1
ATOM 2153 N N . LEU A 1 268 ? 19.102 -9.172 -46.611 1.00 95.88 268 LEU A N 1
ATOM 2154 C CA . LEU A 1 268 ? 19.306 -8.666 -45.253 1.00 95.88 268 LEU A CA 1
ATOM 2155 C C . LEU A 1 268 ? 18.299 -7.560 -44.899 1.00 95.88 268 LEU A C 1
ATOM 2157 O O . LEU A 1 268 ? 17.873 -7.513 -43.745 1.00 95.88 268 LEU A O 1
ATOM 2161 N N . GLU A 1 269 ? 17.863 -6.742 -45.861 1.00 97.25 269 GLU A N 1
ATOM 2162 C CA . GLU A 1 269 ? 16.753 -5.786 -45.711 1.00 97.25 269 GLU A CA 1
ATOM 2163 C C . GLU A 1 269 ? 15.449 -6.524 -45.361 1.00 97.25 269 GLU A C 1
ATOM 2165 O O . GLU A 1 269 ? 14.920 -6.304 -44.273 1.00 97.25 269 GLU A O 1
ATOM 2170 N N . GLU A 1 270 ? 15.006 -7.494 -46.177 1.00 96.88 270 GLU A N 1
ATOM 2171 C CA . GLU A 1 270 ? 13.807 -8.323 -45.913 1.00 96.88 270 GLU A CA 1
ATOM 2172 C C . GLU A 1 270 ? 13.830 -8.960 -44.510 1.00 96.88 270 GLU A C 1
ATOM 2174 O O . GLU A 1 270 ? 12.832 -8.996 -43.780 1.00 96.88 270 GLU A O 1
ATOM 2179 N N . LYS A 1 271 ? 14.998 -9.472 -44.101 1.00 97.50 271 LYS A N 1
ATOM 2180 C CA . LYS A 1 271 ? 15.192 -10.071 -42.776 1.00 97.50 271 LYS A CA 1
ATOM 2181 C C . LYS A 1 271 ? 15.116 -9.026 -41.658 1.00 97.50 271 LYS A C 1
ATOM 2183 O O . LYS A 1 271 ? 14.637 -9.346 -40.570 1.00 97.50 271 LYS A O 1
ATOM 2188 N N . THR A 1 272 ? 15.588 -7.808 -41.904 1.00 95.31 272 THR A N 1
ATOM 2189 C CA . THR A 1 272 ? 15.542 -6.703 -40.938 1.00 95.31 272 THR A CA 1
ATOM 2190 C C . THR A 1 272 ? 14.108 -6.209 -40.772 1.00 95.31 272 THR A C 1
ATOM 2192 O O . THR A 1 272 ? 13.624 -6.195 -39.645 1.00 95.31 272 THR A O 1
ATOM 2195 N N . GLU A 1 273 ? 13.372 -5.971 -41.862 1.00 96.44 273 GLU A N 1
ATOM 2196 C CA . GLU A 1 273 ? 11.939 -5.628 -41.833 1.00 96.44 273 GLU A CA 1
ATOM 2197 C C . GLU A 1 273 ? 11.099 -6.690 -41.097 1.00 96.44 273 GLU A C 1
ATOM 2199 O O . GLU A 1 273 ? 10.205 -6.368 -40.307 1.00 96.44 273 GLU A O 1
ATOM 2204 N N . SER A 1 274 ? 11.411 -7.976 -41.298 1.00 96.25 274 SER A N 1
ATOM 2205 C CA . SER A 1 274 ? 10.785 -9.081 -40.562 1.00 96.25 274 SER A CA 1
ATOM 2206 C C . SER A 1 274 ? 11.082 -9.017 -39.058 1.00 96.25 274 SER A C 1
ATOM 2208 O O . SER A 1 274 ? 10.167 -9.169 -38.243 1.00 96.25 274 SER A O 1
ATOM 2210 N N . LEU A 1 275 ? 12.331 -8.750 -38.664 1.00 95.44 275 LEU A N 1
ATOM 2211 C CA . LEU A 1 275 ? 12.719 -8.616 -37.257 1.00 95.44 275 LEU A CA 1
ATOM 2212 C C . LEU A 1 275 ? 12.131 -7.357 -36.602 1.00 95.44 275 LEU A C 1
ATOM 2214 O O . LEU A 1 275 ? 11.699 -7.436 -35.454 1.00 95.44 275 LEU A O 1
ATOM 2218 N N . GLU A 1 276 ? 12.025 -6.238 -37.316 1.00 96.75 276 GLU A N 1
ATOM 2219 C CA . GLU A 1 276 ? 11.349 -5.016 -36.857 1.00 96.75 276 GLU A CA 1
ATOM 2220 C C . GLU A 1 276 ? 9.837 -5.230 -36.693 1.00 96.75 276 GLU A C 1
ATOM 2222 O O . GLU A 1 276 ? 9.249 -4.824 -35.685 1.00 96.75 276 GLU A O 1
ATOM 2227 N N . SER A 1 277 ? 9.207 -5.957 -37.619 1.00 95.06 277 SER A N 1
ATOM 2228 C CA . SER A 1 277 ? 7.801 -6.380 -37.517 1.00 95.06 277 SER A CA 1
ATOM 2229 C C . SER A 1 277 ? 7.563 -7.295 -36.310 1.00 95.06 277 SER A C 1
ATOM 2231 O O . SER A 1 277 ? 6.544 -7.190 -35.622 1.00 95.06 277 SER A O 1
ATOM 2233 N N . HIS A 1 278 ? 8.517 -8.175 -35.994 1.00 95.19 278 HIS A N 1
ATOM 2234 C CA . HIS A 1 278 ? 8.476 -8.969 -34.768 1.00 95.19 278 HIS A CA 1
ATOM 2235 C C . HIS A 1 278 ? 8.707 -8.112 -33.516 1.00 95.19 278 HIS A C 1
ATOM 2237 O O . HIS A 1 278 ? 7.961 -8.264 -32.550 1.00 95.19 278 HIS A O 1
ATOM 2243 N N . LEU A 1 279 ? 9.683 -7.202 -33.521 1.00 96.06 279 LEU A N 1
ATOM 2244 C CA . LEU A 1 279 ? 10.036 -6.361 -32.375 1.00 96.06 279 LEU A CA 1
ATOM 2245 C C . LEU A 1 279 ? 8.896 -5.406 -32.005 1.00 96.06 279 LEU A C 1
ATOM 2247 O O . LEU A 1 279 ? 8.492 -5.370 -30.846 1.00 96.06 279 LEU A O 1
ATOM 2251 N N . THR A 1 280 ? 8.287 -4.731 -32.980 1.00 95.75 280 THR A N 1
ATOM 2252 C CA . THR A 1 280 ? 7.065 -3.928 -32.776 1.00 95.75 280 THR A CA 1
ATOM 2253 C C . THR A 1 280 ? 5.885 -4.791 -32.309 1.00 95.75 280 THR A C 1
ATOM 2255 O O . THR A 1 280 ? 5.165 -4.421 -31.381 1.00 95.75 280 THR A O 1
ATOM 2258 N N . GLY A 1 281 ? 5.727 -6.001 -32.858 1.00 95.56 281 GLY A N 1
ATOM 2259 C CA . GLY A 1 281 ? 4.750 -6.993 -32.397 1.00 95.56 281 GLY A CA 1
ATOM 2260 C C . GLY A 1 281 ? 5.004 -7.559 -30.989 1.00 95.56 281 GLY A C 1
ATOM 2261 O O . GLY A 1 281 ? 4.086 -8.130 -30.392 1.00 95.56 281 GLY A O 1
ATOM 2262 N N . HIS A 1 282 ? 6.218 -7.420 -30.450 1.00 94.50 282 HIS A N 1
ATOM 2263 C CA . HIS A 1 282 ? 6.567 -7.717 -29.059 1.00 94.50 282 HIS A CA 1
ATOM 2264 C C . HIS A 1 282 ? 6.394 -6.491 -28.153 1.00 94.50 282 HIS A C 1
ATOM 2266 O O . HIS A 1 282 ? 5.843 -6.647 -27.065 1.00 94.50 282 HIS A O 1
ATOM 2272 N N . GLN A 1 283 ? 6.756 -5.293 -28.622 1.00 96.88 283 GLN A N 1
ATOM 2273 C CA . GLN A 1 283 ? 6.531 -4.017 -27.937 1.00 96.88 283 GLN A CA 1
ATOM 2274 C C . GLN A 1 283 ? 5.044 -3.831 -27.606 1.00 96.88 283 GLN A C 1
ATOM 2276 O O . GLN A 1 283 ? 4.685 -3.764 -26.438 1.00 96.88 283 GLN A O 1
ATOM 2281 N N . ASN A 1 284 ? 4.161 -3.940 -28.605 1.00 95.88 284 ASN A N 1
ATOM 2282 C CA . ASN A 1 284 ? 2.710 -3.814 -28.411 1.00 95.88 284 ASN A CA 1
ATOM 2283 C C . ASN A 1 284 ? 2.145 -4.798 -27.362 1.00 95.88 284 ASN A C 1
ATOM 2285 O O . ASN A 1 284 ? 1.169 -4.491 -26.681 1.00 95.88 284 ASN A O 1
ATOM 2289 N N . LYS A 1 285 ? 2.741 -5.994 -27.222 1.00 96.75 285 LYS A N 1
ATOM 2290 C CA . LYS A 1 285 ? 2.344 -6.982 -26.201 1.00 96.75 285 LYS A CA 1
ATOM 2291 C C . LYS A 1 285 ? 2.880 -6.623 -24.820 1.00 96.75 285 LYS A C 1
ATOM 2293 O O . LYS A 1 285 ? 2.178 -6.856 -23.841 1.00 96.75 285 LYS A O 1
ATOM 2298 N N . LEU A 1 286 ? 4.097 -6.084 -24.741 1.00 95.94 286 LEU A N 1
ATOM 2299 C CA . LEU A 1 286 ? 4.667 -5.567 -23.501 1.00 95.94 286 LEU A CA 1
ATOM 2300 C C . LEU A 1 286 ? 3.789 -4.429 -22.971 1.00 95.94 286 LEU A C 1
ATOM 2302 O O . LEU A 1 286 ? 3.294 -4.537 -21.850 1.00 95.94 286 LEU A O 1
ATOM 2306 N N . ASP A 1 287 ? 3.490 -3.443 -23.816 1.00 96.38 287 ASP A N 1
ATOM 2307 C CA . ASP A 1 287 ? 2.629 -2.298 -23.508 1.00 96.38 287 ASP A CA 1
ATOM 2308 C C . ASP A 1 287 ? 1.222 -2.758 -23.056 1.00 96.38 287 ASP A C 1
ATOM 2310 O O . ASP A 1 287 ? 0.687 -2.279 -22.054 1.00 96.38 287 ASP A O 1
ATOM 2314 N N . GLU A 1 288 ? 0.632 -3.763 -23.724 1.00 97.12 288 GLU A N 1
ATOM 2315 C CA . GLU A 1 288 ? -0.647 -4.348 -23.295 1.00 97.12 288 GLU A CA 1
ATOM 2316 C C . GLU A 1 288 ? -0.537 -5.053 -21.929 1.00 97.12 288 GLU A C 1
ATOM 2318 O O . GLU A 1 288 ? -1.428 -4.919 -21.084 1.00 97.12 288 GLU A O 1
ATOM 2323 N N . THR A 1 289 ? 0.549 -5.789 -21.664 1.00 94.50 289 THR A N 1
ATOM 2324 C CA . THR A 1 289 ? 0.767 -6.408 -20.346 1.00 94.50 289 THR A CA 1
ATOM 2325 C C . THR A 1 289 ? 1.039 -5.386 -19.246 1.00 94.50 289 THR A C 1
ATOM 2327 O O . THR A 1 289 ? 0.567 -5.591 -18.128 1.00 94.50 289 THR A O 1
ATOM 2330 N N . GLU A 1 290 ? 1.706 -4.270 -19.544 1.00 96.69 290 GLU A N 1
ATOM 2331 C CA . GLU A 1 290 ? 1.930 -3.179 -18.596 1.00 96.69 290 GLU A CA 1
ATOM 2332 C C . GLU A 1 290 ? 0.618 -2.457 -18.266 1.00 96.69 290 GLU A C 1
ATOM 2334 O O . GLU A 1 290 ? 0.298 -2.286 -17.091 1.00 96.69 290 GLU A O 1
ATOM 2339 N N . HIS A 1 291 ? -0.226 -2.152 -19.258 1.00 96.81 291 HIS A N 1
ATOM 2340 C CA . HIS A 1 291 ? -1.565 -1.605 -19.012 1.00 96.81 291 HIS A CA 1
ATOM 2341 C C . HIS A 1 291 ? -2.485 -2.569 -18.245 1.00 96.81 291 HIS A C 1
ATOM 2343 O O . HIS A 1 291 ? -3.268 -2.132 -17.393 1.00 96.81 291 HIS A O 1
ATOM 2349 N N . ARG A 1 292 ? -2.402 -3.883 -18.493 1.00 96.75 292 ARG A N 1
ATOM 2350 C CA . ARG A 1 292 ? -3.116 -4.894 -17.690 1.00 96.75 292 ARG A CA 1
ATOM 2351 C C . ARG A 1 292 ? -2.603 -4.902 -16.244 1.00 96.75 292 ARG A C 1
ATOM 2353 O O . ARG A 1 292 ? -3.408 -4.839 -15.318 1.00 96.75 292 ARG A O 1
ATOM 2360 N N . LEU A 1 293 ? -1.283 -4.897 -16.044 1.00 96.50 293 LEU A N 1
ATOM 2361 C CA . LEU A 1 293 ? -0.646 -4.852 -14.725 1.00 96.50 293 LEU A CA 1
ATOM 2362 C C . LEU A 1 293 ? -1.024 -3.576 -13.953 1.00 96.50 293 LEU A C 1
ATOM 2364 O O . LEU A 1 293 ? -1.448 -3.659 -12.799 1.00 96.50 293 LEU A O 1
ATOM 2368 N N . GLN A 1 294 ? -0.968 -2.411 -14.600 1.00 97.38 294 GLN A N 1
ATOM 2369 C CA . GLN A 1 294 ? -1.373 -1.116 -14.049 1.00 97.38 294 GLN A CA 1
ATOM 2370 C C . GLN A 1 294 ? -2.836 -1.122 -13.575 1.00 97.38 294 GLN A C 1
ATOM 2372 O O . GLN A 1 294 ? -3.129 -0.630 -12.484 1.00 97.38 294 GLN A O 1
ATOM 2377 N N . ASN A 1 295 ? -3.749 -1.724 -14.347 1.00 96.06 295 ASN A N 1
ATOM 2378 C CA . ASN A 1 295 ? -5.142 -1.891 -13.928 1.00 96.06 295 ASN A CA 1
ATOM 2379 C C . ASN A 1 295 ? -5.278 -2.816 -12.713 1.00 96.06 295 ASN A C 1
ATOM 2381 O O . ASN A 1 295 ? -5.955 -2.442 -11.759 1.00 96.06 295 ASN A O 1
ATOM 2385 N N . THR A 1 296 ? -4.574 -3.954 -12.679 1.00 94.69 296 THR A N 1
ATOM 2386 C CA . THR A 1 296 ? -4.602 -4.828 -11.492 1.00 94.69 296 THR A CA 1
ATOM 2387 C C . THR A 1 296 ? -4.025 -4.152 -10.244 1.00 94.69 296 THR A C 1
ATOM 2389 O O . THR A 1 296 ? -4.562 -4.337 -9.157 1.00 94.69 296 THR A O 1
ATOM 2392 N N . TYR A 1 297 ? -2.998 -3.300 -10.370 1.00 96.81 297 TYR A N 1
ATOM 2393 C CA . TYR A 1 297 ? -2.493 -2.498 -9.247 1.00 96.81 297 TYR A CA 1
ATOM 2394 C C . TYR A 1 297 ? -3.512 -1.463 -8.756 1.00 96.81 297 TYR A C 1
ATOM 2396 O O . TYR A 1 297 ? -3.679 -1.306 -7.545 1.00 96.81 297 TYR A O 1
ATOM 2404 N N . ARG A 1 298 ? -4.219 -0.785 -9.672 1.00 97.06 298 ARG A N 1
ATOM 2405 C CA . ARG A 1 298 ? -5.316 0.133 -9.331 1.00 97.06 298 ARG A CA 1
ATOM 2406 C C . ARG A 1 298 ? -6.427 -0.604 -8.574 1.00 97.06 298 ARG A C 1
ATOM 2408 O O . ARG A 1 298 ? -6.801 -0.176 -7.488 1.00 97.06 298 ARG A O 1
ATOM 2415 N N . GLU A 1 299 ? -6.884 -1.741 -9.091 1.00 96.06 299 GLU A N 1
ATOM 2416 C CA . GLU A 1 299 ? -7.933 -2.570 -8.477 1.00 96.06 299 GLU A CA 1
ATOM 2417 C C . GLU A 1 299 ? -7.514 -3.121 -7.105 1.00 96.06 299 GLU A C 1
ATOM 2419 O O . GLU A 1 299 ? -8.303 -3.107 -6.163 1.00 96.06 299 GLU A O 1
ATOM 2424 N N . VAL A 1 300 ? -6.251 -3.528 -6.939 1.00 95.38 300 VAL A N 1
ATOM 2425 C CA . VAL A 1 300 ? -5.698 -3.924 -5.632 1.00 95.38 300 VAL A CA 1
ATOM 2426 C C . VAL A 1 300 ? -5.645 -2.741 -4.655 1.00 95.38 300 VAL A C 1
ATOM 2428 O O . VAL A 1 300 ? -5.892 -2.942 -3.465 1.00 95.38 300 VAL A O 1
ATOM 2431 N N . SER A 1 301 ? -5.383 -1.513 -5.118 1.00 96.94 301 SER A N 1
ATOM 2432 C CA . SER A 1 301 ? -5.438 -0.310 -4.271 1.00 96.94 301 SER A CA 1
ATOM 2433 C C . SER A 1 301 ? -6.869 0.028 -3.844 1.00 96.94 301 SER A C 1
ATOM 2435 O O . SER A 1 301 ? -7.120 0.220 -2.655 1.00 96.94 301 SER A O 1
ATOM 2437 N N . GLU A 1 302 ? -7.821 0.013 -4.781 1.00 97.31 302 GLU A N 1
ATOM 2438 C CA . GLU A 1 302 ? -9.253 0.208 -4.514 1.00 97.31 302 GLU A CA 1
ATOM 2439 C C . GLU A 1 302 ? -9.764 -0.831 -3.495 1.00 97.31 302 GLU A C 1
ATOM 2441 O O . GLU A 1 302 ? -10.371 -0.483 -2.478 1.00 97.31 302 GLU A O 1
ATOM 2446 N N . LEU A 1 303 ? -9.432 -2.114 -3.689 1.00 96.50 303 LEU A N 1
ATOM 2447 C CA . LEU A 1 303 ? -9.751 -3.179 -2.736 1.00 96.50 303 LEU A CA 1
ATOM 2448 C C . LEU A 1 303 ? -9.100 -2.936 -1.366 1.00 96.50 303 LEU A C 1
ATOM 2450 O O . LEU A 1 303 ? -9.783 -3.048 -0.346 1.00 96.50 303 LEU A O 1
ATOM 2454 N N . ARG A 1 304 ? -7.820 -2.548 -1.313 1.00 97.69 304 ARG A N 1
ATOM 2455 C CA . ARG A 1 304 ? -7.103 -2.243 -0.062 1.00 97.69 304 ARG A CA 1
ATOM 2456 C C . ARG A 1 304 ? -7.777 -1.122 0.734 1.00 97.69 304 ARG A C 1
ATOM 2458 O O . ARG A 1 304 ? -7.897 -1.234 1.955 1.00 97.69 304 ARG A O 1
ATOM 2465 N N . GLU A 1 305 ? -8.245 -0.072 0.065 1.00 97.19 305 GLU A N 1
ATOM 2466 C CA . GLU A 1 305 ? -8.990 1.022 0.696 1.00 97.19 305 GLU A CA 1
ATOM 2467 C C . GLU A 1 305 ? -10.335 0.543 1.261 1.00 97.19 305 GLU A C 1
ATOM 2469 O O . GLU A 1 305 ? -10.660 0.851 2.413 1.00 97.19 305 GLU A O 1
ATOM 2474 N N . THR A 1 306 ? -11.084 -0.290 0.525 1.00 96.75 306 THR A N 1
ATOM 2475 C CA . THR A 1 306 ? -12.328 -0.876 1.062 1.00 96.75 306 THR A CA 1
ATOM 2476 C C . THR A 1 306 ? -12.083 -1.795 2.262 1.00 96.75 306 THR A C 1
ATOM 2478 O O . THR A 1 306 ? -12.876 -1.779 3.205 1.00 96.75 306 THR A O 1
ATOM 2481 N N . VAL A 1 307 ? -10.975 -2.546 2.288 1.00 96.06 307 VAL A N 1
ATOM 2482 C CA . VAL A 1 307 ? -10.604 -3.424 3.410 1.00 96.06 307 VAL A CA 1
ATOM 2483 C C . VAL A 1 307 ? -10.284 -2.618 4.669 1.00 96.06 307 VAL A C 1
ATOM 2485 O O . VAL A 1 307 ? -10.817 -2.933 5.734 1.00 96.06 307 VAL A O 1
ATOM 2488 N N . GLU A 1 308 ? -9.487 -1.550 4.575 1.00 96.69 308 GLU A N 1
ATOM 2489 C CA . GLU A 1 308 ? -9.201 -0.683 5.730 1.00 96.69 308 GLU A CA 1
ATOM 2490 C C . GLU A 1 308 ? -10.458 0.069 6.214 1.00 96.69 308 GLU A C 1
ATOM 2492 O O . GLU A 1 308 ? -10.694 0.180 7.419 1.00 96.69 308 GLU A O 1
ATOM 2497 N N . PHE A 1 309 ? -11.347 0.490 5.306 1.00 97.25 309 PHE A N 1
ATOM 2498 C CA . PHE A 1 309 ? -12.650 1.069 5.661 1.00 97.25 309 PHE A CA 1
ATOM 2499 C C . PHE A 1 309 ? -13.572 0.072 6.390 1.00 97.25 309 PHE A C 1
ATOM 2501 O O . PHE A 1 309 ? -14.212 0.422 7.388 1.00 97.25 309 PHE A O 1
ATOM 2508 N N . LEU A 1 310 ? -13.634 -1.183 5.932 1.00 96.69 310 LEU A N 1
ATOM 2509 C CA . LEU A 1 310 ? -14.401 -2.248 6.588 1.00 96.69 310 LEU A CA 1
ATOM 2510 C C . LEU A 1 310 ? -13.808 -2.619 7.953 1.00 96.69 310 LEU A C 1
ATOM 2512 O O . LEU A 1 310 ? -14.556 -2.767 8.919 1.00 96.69 310 LEU A O 1
ATOM 2516 N N . LYS A 1 311 ? -12.480 -2.689 8.069 1.00 97.75 311 LYS A N 1
ATOM 2517 C CA . LYS A 1 311 ? -11.757 -2.895 9.333 1.00 97.75 311 LYS A CA 1
ATOM 2518 C C . LYS A 1 311 ? -12.043 -1.772 10.336 1.00 97.75 311 LYS A C 1
ATOM 2520 O O . LYS A 1 311 ? -12.422 -2.061 11.469 1.00 97.75 311 LYS A O 1
ATOM 2525 N N . GLY A 1 312 ? -12.005 -0.509 9.904 1.00 97.31 312 GLY A N 1
ATOM 2526 C CA . GLY A 1 312 ? -12.407 0.641 10.724 1.00 97.31 312 GLY A CA 1
ATOM 2527 C C . GLY A 1 312 ? -13.864 0.563 11.206 1.00 97.31 312 GLY A C 1
ATOM 2528 O O . GLY A 1 312 ? -14.147 0.837 12.375 1.00 97.31 312 GLY A O 1
ATOM 2529 N N . LYS A 1 313 ? -14.793 0.107 10.352 1.00 97.44 313 LYS A N 1
ATOM 2530 C CA . LYS A 1 313 ? -16.186 -0.176 10.751 1.00 97.44 313 LYS A CA 1
ATOM 2531 C C . LYS A 1 313 ? -16.293 -1.311 11.772 1.00 97.44 313 LYS A C 1
ATOM 2533 O O . LYS A 1 313 ? -17.043 -1.172 12.735 1.00 97.44 313 LYS A O 1
ATOM 2538 N N . ILE A 1 314 ? -15.555 -2.407 11.592 1.00 95.12 314 ILE A N 1
ATOM 2539 C CA . ILE A 1 314 ? -15.534 -3.544 12.527 1.00 95.12 314 ILE A CA 1
ATOM 2540 C C . ILE A 1 314 ? -14.991 -3.105 13.892 1.00 95.12 314 ILE A C 1
ATOM 2542 O O . ILE A 1 314 ? -15.586 -3.435 14.918 1.00 95.12 314 ILE A O 1
ATOM 2546 N N . GLU A 1 315 ? -13.927 -2.302 13.929 1.00 96.31 315 GLU A N 1
ATOM 2547 C CA . GLU A 1 315 ? -13.422 -1.713 15.172 1.00 96.31 315 GLU A CA 1
ATOM 2548 C C . GLU A 1 315 ? -14.451 -0.806 15.854 1.00 96.31 315 GLU A C 1
ATOM 2550 O O . GLU A 1 315 ? -14.658 -0.925 17.061 1.00 96.31 315 GLU A O 1
ATOM 2555 N N . ALA A 1 316 ? -15.110 0.085 15.107 1.00 96.19 316 ALA A N 1
ATOM 2556 C CA . ALA A 1 316 ? -16.123 0.990 15.648 1.00 96.19 316 ALA A CA 1
ATOM 2557 C C . ALA A 1 316 ? -17.330 0.223 16.220 1.00 96.19 316 ALA A C 1
ATOM 2559 O O . ALA A 1 316 ? -17.762 0.496 17.342 1.00 96.19 316 ALA A O 1
ATOM 2560 N N . LEU A 1 317 ? -17.823 -0.790 15.498 1.00 95.88 317 LEU A N 1
ATOM 2561 C CA . LEU A 1 317 ? -18.883 -1.686 15.967 1.00 95.88 317 LEU A CA 1
ATOM 2562 C C . LEU A 1 317 ? -18.446 -2.503 17.189 1.00 95.88 317 LEU A C 1
ATOM 2564 O O . LEU A 1 317 ? -19.239 -2.693 18.106 1.00 95.88 317 LEU A O 1
ATOM 2568 N N . THR A 1 318 ? -17.186 -2.938 17.255 1.00 95.81 318 THR A N 1
ATOM 2569 C CA . THR A 1 318 ? -16.646 -3.673 18.411 1.00 95.81 318 THR A CA 1
ATOM 2570 C C . THR A 1 318 ? -16.538 -2.772 19.643 1.00 95.81 318 THR A C 1
ATOM 2572 O O . THR A 1 318 ? -16.993 -3.156 20.720 1.00 95.81 318 THR A O 1
ATOM 2575 N N . LYS A 1 319 ? -16.023 -1.545 19.486 1.00 96.06 319 LYS A N 1
ATOM 2576 C CA . LYS A 1 319 ? -15.963 -0.518 20.542 1.00 96.06 319 LYS A CA 1
ATOM 2577 C C . LYS A 1 319 ? -17.371 -0.183 21.059 1.00 96.06 319 LYS A C 1
ATOM 2579 O O . LYS A 1 319 ? -17.603 -0.222 22.266 1.00 96.06 319 LYS A O 1
ATOM 2584 N N . SER A 1 320 ? -18.330 0.030 20.153 1.00 94.25 320 SER A N 1
ATOM 2585 C CA . SER A 1 320 ? -19.743 0.261 20.486 1.00 94.25 320 SER A CA 1
ATOM 2586 C C . SER A 1 320 ? -20.388 -0.936 21.200 1.00 94.25 320 SER A C 1
ATOM 2588 O O . SER A 1 320 ? -21.028 -0.752 22.234 1.00 94.25 320 SER A O 1
ATOM 2590 N N . LYS A 1 321 ? -20.156 -2.172 20.733 1.00 96.19 321 LYS A N 1
ATOM 2591 C CA . LYS A 1 321 ? -20.646 -3.403 21.378 1.00 96.19 321 LYS A CA 1
ATOM 2592 C C . LYS A 1 321 ? -20.113 -3.556 22.803 1.00 96.19 321 LYS A C 1
ATOM 2594 O O . LYS A 1 321 ? -20.881 -3.900 23.694 1.00 96.19 321 LYS A O 1
ATOM 2599 N N . VAL A 1 322 ? -18.824 -3.297 23.035 1.00 94.50 322 VAL A N 1
ATOM 2600 C CA . VAL A 1 322 ? -18.226 -3.351 24.382 1.00 94.50 322 VAL A CA 1
ATOM 2601 C C . VAL A 1 322 ? -18.830 -2.281 25.295 1.00 94.50 322 VAL A C 1
ATOM 2603 O O . VAL A 1 322 ? -19.147 -2.575 26.445 1.00 94.50 322 VAL A O 1
ATOM 2606 N N . GLN A 1 323 ? -19.055 -1.066 24.787 1.00 95.25 323 GLN A N 1
ATOM 2607 C CA . GLN A 1 323 ? -19.714 0.000 25.544 1.00 95.25 323 GLN A CA 1
ATOM 2608 C C . GLN A 1 323 ? -21.166 -0.362 25.902 1.00 95.25 323 GLN A C 1
ATOM 2610 O O . GLN A 1 323 ? -21.555 -0.218 27.060 1.00 95.25 323 GLN A O 1
ATOM 2615 N N . ALA A 1 324 ? -21.934 -0.896 24.947 1.00 93.38 324 ALA A N 1
ATOM 2616 C CA . ALA A 1 324 ? -23.303 -1.357 25.165 1.00 93.38 324 ALA A CA 1
ATOM 2617 C C . ALA A 1 324 ? -23.365 -2.483 26.213 1.00 93.38 324 ALA A C 1
ATOM 2619 O O . ALA A 1 324 ? -24.102 -2.366 27.187 1.00 93.38 324 ALA A O 1
ATOM 2620 N N . LEU A 1 325 ? -22.523 -3.512 26.079 1.00 95.44 325 LEU A N 1
ATOM 2621 C CA . LEU A 1 325 ? -22.455 -4.656 27.000 1.00 95.44 325 LEU A CA 1
ATOM 2622 C C . LEU A 1 325 ? -22.012 -4.226 28.414 1.00 95.44 325 LEU A C 1
ATOM 2624 O O . LEU A 1 325 ? -22.496 -4.755 29.412 1.00 95.44 325 LEU A O 1
ATOM 2628 N N . ASN A 1 326 ? -21.149 -3.213 28.537 1.00 95.50 326 ASN A N 1
ATOM 2629 C CA . ASN A 1 326 ? -20.824 -2.621 29.837 1.00 95.50 326 ASN A CA 1
ATOM 2630 C C . ASN A 1 326 ? -21.996 -1.817 30.430 1.00 95.50 326 ASN A C 1
ATOM 2632 O O . ASN A 1 326 ? -22.229 -1.910 31.632 1.00 95.50 326 ASN A O 1
ATOM 2636 N N . SER A 1 327 ? -22.768 -1.079 29.621 1.00 94.69 327 SER A N 1
ATOM 2637 C CA . SER A 1 327 ? -23.986 -0.405 30.107 1.00 94.69 327 SER A CA 1
ATOM 2638 C C . SER A 1 327 ? -25.100 -1.388 30.494 1.00 94.69 327 SER A C 1
ATOM 2640 O O . SER A 1 327 ? -25.786 -1.172 31.487 1.00 94.69 327 SER A O 1
ATOM 2642 N N . GLU A 1 328 ? -25.218 -2.509 29.778 1.00 93.94 328 GLU A N 1
ATOM 2643 C CA . GLU A 1 328 ? -26.116 -3.621 30.100 1.00 93.94 328 GLU A CA 1
ATOM 2644 C C . GLU A 1 328 ? -25.723 -4.287 31.425 1.00 93.94 328 GLU A C 1
ATOM 2646 O O . GLU A 1 328 ? -26.582 -4.512 32.270 1.00 93.94 328 GLU A O 1
ATOM 2651 N N . LYS A 1 329 ? -24.424 -4.526 31.659 1.00 95.31 329 LYS A N 1
ATOM 2652 C CA . LYS A 1 329 ? -23.914 -5.028 32.947 1.00 95.31 329 LYS A CA 1
ATOM 2653 C C . LYS A 1 329 ? -24.226 -4.097 34.116 1.00 95.31 329 LYS A C 1
ATOM 2655 O O . LYS A 1 329 ? -24.613 -4.589 35.169 1.00 95.31 329 LYS A O 1
ATOM 2660 N N . LEU A 1 330 ? -24.067 -2.783 33.939 1.00 94.62 330 LEU A N 1
ATOM 2661 C CA . LEU A 1 330 ? -24.417 -1.802 34.971 1.00 94.62 330 LEU A CA 1
ATOM 2662 C C . LEU A 1 330 ? -25.925 -1.829 35.259 1.00 94.62 330 LEU A C 1
ATOM 2664 O O . LEU A 1 330 ? -26.314 -2.015 36.405 1.00 94.62 330 LEU A O 1
ATOM 2668 N N . ALA A 1 331 ? -26.769 -1.786 34.224 1.00 93.81 331 ALA A N 1
ATOM 2669 C CA . ALA A 1 331 ? -28.220 -1.873 34.389 1.00 93.81 331 ALA A CA 1
ATOM 2670 C C . ALA A 1 331 ? -28.682 -3.212 35.005 1.00 93.81 331 ALA A C 1
ATOM 2672 O O . ALA A 1 331 ? -29.638 -3.241 35.779 1.00 93.81 331 ALA A O 1
ATOM 2673 N N . ALA A 1 332 ? -28.011 -4.325 34.696 1.00 93.44 332 ALA A N 1
ATOM 2674 C CA . ALA A 1 332 ? -28.285 -5.629 35.298 1.00 93.44 332 ALA A CA 1
ATOM 2675 C C . ALA A 1 332 ? -27.881 -5.685 36.783 1.00 93.44 332 ALA A C 1
ATOM 2677 O O . ALA A 1 332 ? -28.592 -6.292 37.584 1.00 93.44 332 ALA A O 1
ATOM 2678 N N . GLU A 1 333 ? -26.781 -5.029 37.158 1.00 95.94 333 GLU A N 1
ATOM 2679 C CA . GLU A 1 333 ? -26.339 -4.887 38.549 1.00 95.94 333 GLU A CA 1
ATOM 2680 C C . GLU A 1 333 ? -27.278 -3.965 39.347 1.00 95.94 333 GLU A C 1
ATOM 2682 O O . GLU A 1 333 ? -27.698 -4.328 40.445 1.00 95.94 333 GLU A O 1
ATOM 2687 N N . ASP A 1 334 ? -27.721 -2.845 38.766 1.00 95.94 334 ASP A N 1
ATOM 2688 C CA . ASP A 1 334 ? -28.759 -1.984 39.349 1.00 95.94 334 ASP A CA 1
ATOM 2689 C C . ASP A 1 334 ? -30.065 -2.770 39.574 1.00 95.94 334 ASP A C 1
ATOM 2691 O O . ASP A 1 334 ? -30.669 -2.710 40.647 1.00 95.94 334 ASP A O 1
ATOM 2695 N N . VAL A 1 335 ? -30.487 -3.585 38.597 1.00 94.31 335 VAL A N 1
ATOM 2696 C CA . VAL A 1 335 ? -31.654 -4.477 38.730 1.00 94.31 335 VAL A CA 1
ATOM 2697 C C . VAL A 1 335 ? -31.437 -5.550 39.805 1.00 94.31 335 VAL A C 1
ATOM 2699 O O . VAL A 1 335 ? -32.386 -5.866 40.529 1.00 94.31 335 VAL A O 1
ATOM 2702 N N . ARG A 1 336 ? -30.218 -6.084 39.973 1.00 97.00 336 ARG A N 1
ATOM 2703 C CA . ARG A 1 336 ? -29.875 -7.020 41.060 1.00 97.00 336 ARG A CA 1
ATOM 2704 C C . ARG A 1 336 ? -30.031 -6.351 42.427 1.00 97.00 336 ARG A C 1
ATOM 2706 O O . ARG A 1 336 ? -30.725 -6.895 43.286 1.00 97.00 336 ARG A O 1
ATOM 2713 N N . ILE A 1 337 ? -29.461 -5.158 42.600 1.00 94.94 337 ILE A N 1
ATOM 2714 C CA . ILE A 1 337 ? -29.548 -4.358 43.831 1.00 94.94 337 ILE A CA 1
ATOM 2715 C C . ILE A 1 337 ? -31.014 -4.032 44.153 1.00 94.94 337 ILE A C 1
ATOM 2717 O O . ILE A 1 337 ? -31.483 -4.308 45.257 1.00 94.94 337 ILE A O 1
ATOM 2721 N N . MET A 1 338 ? -31.784 -3.551 43.172 1.00 95.12 338 MET A N 1
ATOM 2722 C CA . MET A 1 338 ? -33.214 -3.259 43.336 1.00 95.12 338 MET A CA 1
ATOM 2723 C C . MET A 1 338 ? -34.047 -4.513 43.657 1.00 95.12 338 MET A C 1
ATOM 2725 O O . MET A 1 338 ? -35.025 -4.433 44.403 1.00 95.12 338 MET A O 1
ATOM 2729 N N . ALA A 1 339 ? -33.675 -5.688 43.139 1.00 94.56 339 ALA A N 1
ATOM 2730 C CA . ALA A 1 339 ? -34.329 -6.954 43.471 1.00 94.56 339 ALA A CA 1
ATOM 2731 C C . ALA A 1 339 ? -33.989 -7.447 44.892 1.00 94.56 339 ALA A C 1
ATOM 2733 O O . ALA A 1 339 ? -34.829 -8.079 45.538 1.00 94.56 339 ALA A O 1
ATOM 2734 N N . GLU A 1 340 ? -32.790 -7.156 45.395 1.00 95.44 340 GLU A N 1
ATOM 2735 C CA . GLU A 1 340 ? -32.368 -7.453 46.768 1.00 95.44 340 GLU A CA 1
ATOM 2736 C C . GLU A 1 340 ? -33.003 -6.496 47.783 1.00 95.44 340 GLU A C 1
ATOM 2738 O O . GLU A 1 340 ? -33.557 -6.958 48.782 1.00 95.44 340 GLU A O 1
ATOM 2743 N N . GLU A 1 341 ? -33.063 -5.195 47.494 1.00 95.25 341 GLU A N 1
ATOM 2744 C CA . GLU A 1 341 ? -33.807 -4.234 48.316 1.00 95.25 341 GLU A CA 1
ATOM 2745 C C . GLU A 1 341 ? -35.313 -4.542 48.319 1.00 95.25 341 GLU A C 1
ATOM 2747 O O . GLU A 1 341 ? -35.938 -4.561 49.380 1.00 95.25 341 GLU A O 1
ATOM 2752 N N . LYS A 1 342 ? -35.901 -4.915 47.172 1.00 96.06 342 LYS A N 1
ATOM 2753 C CA . LYS A 1 342 ? -37.288 -5.406 47.118 1.00 96.06 342 LYS A CA 1
ATOM 2754 C C . LYS A 1 342 ? -37.507 -6.609 48.043 1.00 96.06 342 LYS A C 1
ATOM 2756 O O . LYS A 1 342 ? -38.525 -6.650 48.733 1.00 96.06 342 LYS A O 1
ATOM 2761 N N . LYS A 1 343 ? -36.578 -7.575 48.082 1.00 95.81 343 LYS A N 1
ATOM 2762 C CA . LYS A 1 343 ? -36.645 -8.712 49.021 1.00 95.81 343 LYS A CA 1
ATOM 2763 C C . LYS A 1 343 ? -36.558 -8.238 50.474 1.00 95.81 343 LYS A C 1
ATOM 2765 O O . LYS A 1 343 ? -37.382 -8.673 51.273 1.00 95.81 343 LYS A O 1
ATOM 2770 N N . ARG A 1 344 ? -35.629 -7.328 50.801 1.00 97.69 344 ARG A N 1
ATOM 2771 C CA . ARG A 1 344 ? -35.476 -6.741 52.146 1.00 97.69 344 ARG A CA 1
ATOM 2772 C C . ARG A 1 344 ? -36.773 -6.078 52.616 1.00 97.69 344 ARG A C 1
ATOM 2774 O O . ARG A 1 344 ? -37.318 -6.473 53.645 1.00 97.69 344 ARG A O 1
ATOM 2781 N N . ILE A 1 345 ? -37.320 -5.164 51.815 1.00 95.56 345 ILE A N 1
ATOM 2782 C CA . ILE A 1 345 ? -38.584 -4.465 52.095 1.00 95.56 345 ILE A CA 1
ATOM 2783 C C . ILE A 1 345 ? -39.744 -5.463 52.225 1.00 95.56 345 ILE A C 1
ATOM 2785 O O . ILE A 1 345 ? -40.581 -5.318 53.111 1.00 95.56 345 ILE A O 1
ATOM 2789 N N . GLN A 1 346 ? -39.791 -6.511 51.396 1.00 95.88 346 GLN A N 1
ATOM 2790 C CA . GLN A 1 346 ? -40.816 -7.552 51.500 1.00 95.88 346 GLN A CA 1
ATOM 2791 C C . GLN A 1 346 ? -40.704 -8.359 52.807 1.00 95.88 346 GLN A C 1
ATOM 2793 O O . GLN A 1 346 ? -41.733 -8.669 53.408 1.00 95.88 346 GLN A O 1
ATOM 2798 N N . THR A 1 347 ? -39.491 -8.669 53.281 1.00 94.56 347 THR A N 1
ATOM 2799 C CA . THR A 1 347 ? -39.294 -9.320 54.589 1.00 94.56 347 THR A CA 1
ATOM 2800 C C . THR A 1 347 ? -39.610 -8.394 55.763 1.00 94.56 347 THR A C 1
ATOM 2802 O O . THR A 1 347 ? -40.263 -8.825 56.707 1.00 94.56 347 THR A O 1
ATOM 2805 N N . GLU A 1 348 ? -39.238 -7.114 55.694 1.00 95.69 348 GLU A N 1
ATOM 2806 C CA . GLU A 1 348 ? -39.566 -6.114 56.721 1.00 95.69 348 GLU A CA 1
ATOM 2807 C C . GLU A 1 348 ? -41.083 -5.872 56.808 1.00 95.69 348 GLU A C 1
ATOM 2809 O O . GLU A 1 348 ? -41.640 -5.808 57.904 1.00 95.69 348 GLU A O 1
ATOM 2814 N N . LEU A 1 349 ? -41.779 -5.836 55.666 1.00 95.00 349 LEU A N 1
ATOM 2815 C CA . LEU A 1 349 ? -43.234 -5.706 55.600 1.00 95.00 349 LEU A CA 1
ATOM 2816 C C . LEU A 1 349 ? -43.966 -6.926 56.175 1.00 95.00 349 LEU A C 1
ATOM 2818 O O . LEU A 1 349 ? -44.966 -6.758 56.873 1.00 95.00 349 LEU A O 1
ATOM 2822 N N . GLU A 1 350 ? -43.505 -8.148 55.891 1.00 95.12 350 GLU A N 1
ATOM 2823 C CA . GLU A 1 350 ? -44.160 -9.348 56.424 1.00 95.12 350 GLU A CA 1
ATOM 2824 C C . GLU A 1 350 ? -43.837 -9.554 57.918 1.00 95.12 350 GLU A C 1
ATOM 2826 O O . GLU A 1 350 ? -44.739 -9.901 58.677 1.00 95.12 350 GLU A O 1
ATOM 2831 N N . ASN A 1 351 ? -42.629 -9.192 58.376 1.00 94.88 351 ASN A N 1
ATOM 2832 C CA . ASN A 1 351 ? -42.298 -9.091 59.805 1.00 94.88 351 ASN A CA 1
ATOM 2833 C C . ASN A 1 351 ? -43.214 -8.083 60.519 1.00 94.88 351 ASN A C 1
ATOM 2835 O O . ASN A 1 351 ? -43.841 -8.428 61.516 1.00 94.88 351 ASN A O 1
ATOM 2839 N N . SER A 1 352 ? -43.370 -6.869 59.978 1.00 93.00 352 SER A N 1
ATOM 2840 C CA . SER A 1 352 ? -44.269 -5.846 60.533 1.00 93.00 352 SER A CA 1
ATOM 2841 C C . SER A 1 352 ? -45.742 -6.289 60.512 1.00 93.00 352 SER A C 1
ATOM 2843 O O . SER A 1 352 ? -46.515 -5.977 61.422 1.00 93.00 352 SER A O 1
ATOM 2845 N N . ARG A 1 353 ? -46.149 -7.096 59.523 1.00 95.69 353 ARG A N 1
ATOM 2846 C CA . ARG A 1 353 ? -47.452 -7.779 59.520 1.00 95.69 353 ARG A CA 1
ATOM 2847 C C . ARG A 1 353 ? -47.574 -8.824 60.617 1.00 95.69 353 ARG A C 1
ATOM 2849 O O . ARG A 1 353 ? -48.648 -8.909 61.205 1.00 95.69 353 ARG A O 1
ATOM 2856 N N . ASP A 1 354 ? -46.546 -9.617 60.899 1.00 93.00 354 ASP A N 1
ATOM 2857 C CA . ASP A 1 354 ? -46.578 -10.586 61.996 1.00 93.00 354 ASP A CA 1
ATOM 2858 C C . ASP A 1 354 ? -46.543 -9.911 63.367 1.00 93.00 354 ASP A C 1
ATOM 2860 O O . ASP A 1 354 ? -47.342 -10.271 64.233 1.00 93.00 354 ASP A O 1
ATOM 2864 N N . GLU A 1 355 ? -45.766 -8.844 63.539 1.00 92.62 355 GLU A N 1
ATOM 2865 C CA . GLU A 1 355 ? -45.868 -7.943 64.690 1.00 92.62 355 GLU A CA 1
ATOM 2866 C C . GLU A 1 355 ? -47.301 -7.412 64.827 1.00 92.62 355 GLU A C 1
ATOM 2868 O O . GLU A 1 355 ? -47.935 -7.630 65.857 1.00 92.62 355 GLU A O 1
ATOM 2873 N N . SER A 1 356 ? -47.884 -6.849 63.765 1.00 88.69 356 SER A N 1
ATOM 2874 C CA . SER A 1 356 ? -49.279 -6.386 63.741 1.00 88.69 356 SER A CA 1
ATOM 2875 C C . SER A 1 356 ? -50.288 -7.505 64.051 1.00 88.69 356 SER A C 1
ATOM 2877 O O . SER A 1 356 ? -51.242 -7.285 64.797 1.00 88.69 356 SER A O 1
ATOM 2879 N N . ARG A 1 357 ? -50.067 -8.743 63.583 1.00 92.81 357 ARG A N 1
ATOM 2880 C CA . ARG A 1 357 ? -50.880 -9.925 63.933 1.00 92.81 357 ARG A CA 1
ATOM 2881 C C . ARG A 1 357 ? -50.705 -10.328 65.399 1.00 92.81 357 ARG A C 1
ATOM 2883 O O . ARG A 1 357 ? -51.672 -10.798 65.996 1.00 92.81 357 ARG A O 1
ATOM 2890 N N . THR A 1 358 ? -49.524 -10.174 66.002 1.00 92.06 358 THR A N 1
ATOM 2891 C CA . THR A 1 358 ? -49.315 -10.437 67.441 1.00 92.06 358 THR A CA 1
ATOM 2892 C C . THR A 1 358 ? -49.909 -9.340 68.319 1.00 92.06 358 THR A C 1
ATOM 2894 O O . THR A 1 358 ? -50.575 -9.672 69.297 1.00 92.06 358 THR A O 1
ATOM 2897 N N . ILE A 1 359 ? -49.778 -8.069 67.926 1.00 92.00 359 ILE A N 1
ATOM 2898 C CA . ILE A 1 359 ? -50.427 -6.910 68.555 1.00 92.00 359 ILE A CA 1
ATOM 2899 C C . ILE A 1 359 ? -51.947 -7.038 68.443 1.00 92.00 359 ILE A C 1
ATOM 2901 O O . ILE A 1 359 ? -52.652 -6.828 69.423 1.00 92.00 359 ILE A O 1
ATOM 2905 N N . LYS A 1 360 ? -52.477 -7.478 67.295 1.00 93.94 360 LYS A N 1
ATOM 2906 C CA . LYS A 1 360 ? -53.899 -7.806 67.177 1.00 93.94 360 LYS A CA 1
ATOM 2907 C C . LYS A 1 360 ? -54.281 -8.964 68.103 1.00 93.94 360 LYS A C 1
ATOM 2909 O O . LYS A 1 360 ? -55.253 -8.838 68.826 1.00 93.94 360 LYS A O 1
ATOM 2914 N N . LYS A 1 361 ? -53.515 -10.059 68.163 1.00 92.00 361 LYS A N 1
ATOM 2915 C CA . LYS A 1 361 ? -53.802 -11.179 69.085 1.00 92.00 361 LYS A CA 1
ATOM 2916 C C . LYS A 1 361 ? -53.731 -10.778 70.566 1.00 92.00 361 LYS A C 1
ATOM 2918 O O . LYS A 1 361 ? -54.451 -11.365 71.370 1.00 92.00 361 LYS A O 1
ATOM 2923 N N . SER A 1 362 ? -52.877 -9.830 70.959 1.00 91.12 362 SER A N 1
ATOM 2924 C CA . SER A 1 362 ? -52.852 -9.303 72.330 1.00 91.12 362 SER A CA 1
ATOM 2925 C C . SER A 1 362 ? -53.984 -8.306 72.582 1.00 91.12 362 SER A C 1
ATOM 2927 O O . SER A 1 362 ? -54.574 -8.353 73.656 1.00 91.12 362 SER A O 1
ATOM 2929 N N . LEU A 1 363 ? -54.363 -7.493 71.591 1.00 92.69 363 LEU A N 1
ATOM 2930 C CA . LEU A 1 363 ? -55.532 -6.615 71.644 1.00 92.69 363 LEU A CA 1
ATOM 2931 C C . LEU A 1 363 ? -56.843 -7.408 71.706 1.00 92.69 363 LEU A C 1
ATOM 2933 O O . LEU A 1 363 ? -57.658 -7.129 72.570 1.00 92.69 363 LEU A O 1
ATOM 2937 N N . ASP A 1 364 ? -57.030 -8.435 70.878 1.00 90.81 364 ASP A N 1
ATOM 2938 C CA . ASP A 1 364 ? -58.206 -9.315 70.889 1.00 90.81 364 ASP A CA 1
ATOM 2939 C C . ASP A 1 364 ? -58.326 -10.045 72.247 1.00 90.81 364 ASP A C 1
ATOM 2941 O O . ASP A 1 364 ? -59.424 -10.196 72.784 1.00 90.81 364 ASP A O 1
ATOM 2945 N N . ARG A 1 365 ? -57.196 -10.430 72.868 1.00 90.12 365 ARG A N 1
ATOM 2946 C CA . ARG A 1 365 ? -57.149 -10.948 74.253 1.00 90.12 365 ARG A CA 1
ATOM 2947 C C . ARG A 1 365 ? -57.472 -9.883 75.301 1.00 90.12 365 ARG A C 1
ATOM 2949 O O . ARG A 1 365 ? -58.181 -10.188 76.254 1.00 90.12 365 ARG A O 1
ATOM 2956 N N . LEU A 1 366 ? -56.978 -8.654 75.140 1.00 91.19 366 LEU A N 1
ATOM 2957 C CA . LEU A 1 366 ? -57.294 -7.531 76.025 1.00 91.19 366 LEU A CA 1
ATOM 2958 C C . LEU A 1 366 ? -58.784 -7.176 75.936 1.00 91.19 366 LEU A C 1
ATOM 2960 O O . LEU A 1 366 ? -59.410 -6.969 76.964 1.00 91.19 366 LEU A O 1
ATOM 2964 N N . VAL A 1 367 ? -59.362 -7.172 74.733 1.00 91.81 367 VAL A N 1
ATOM 2965 C CA . VAL A 1 367 ? -60.798 -6.989 74.485 1.00 91.81 367 VAL A CA 1
ATOM 2966 C C . VAL A 1 367 ? -61.594 -8.137 75.094 1.00 91.81 367 VAL A C 1
ATOM 2968 O O . VAL A 1 367 ? -62.583 -7.866 75.760 1.00 91.81 367 VAL A O 1
ATOM 2971 N N . SER A 1 368 ? -61.141 -9.387 74.961 1.00 89.56 368 SER A N 1
ATOM 2972 C CA . SER A 1 368 ? -61.775 -10.538 75.623 1.00 89.56 368 SER A CA 1
ATOM 2973 C C . SER A 1 368 ? -61.758 -10.385 77.149 1.00 89.56 368 SER A C 1
ATOM 2975 O O . SER A 1 368 ? -62.790 -10.531 77.790 1.00 89.56 368 SER A O 1
ATOM 2977 N N . SER A 1 369 ? -60.616 -10.005 77.731 1.00 85.75 369 SER A N 1
ATOM 2978 C CA . SER A 1 369 ? -60.472 -9.770 79.174 1.00 85.75 369 SER A CA 1
ATOM 2979 C C . SER A 1 369 ? -61.247 -8.535 79.653 1.00 85.75 369 SER A C 1
ATOM 2981 O O . SER A 1 369 ? -61.781 -8.535 80.758 1.00 85.75 369 SER A O 1
ATOM 2983 N N . LEU A 1 370 ? -61.379 -7.495 78.824 1.00 88.94 370 LEU A N 1
ATOM 2984 C CA . LEU A 1 370 ? -62.202 -6.317 79.099 1.00 88.94 370 LEU A CA 1
ATOM 2985 C C . LEU A 1 370 ? -63.695 -6.654 79.019 1.00 88.94 370 LEU A C 1
ATOM 2987 O O . LEU A 1 370 ? -64.464 -6.211 79.863 1.00 88.94 370 LEU A O 1
ATOM 2991 N N . GLN A 1 371 ? -64.109 -7.474 78.052 1.00 89.56 371 GLN A N 1
ATOM 2992 C CA . GLN A 1 371 ? -65.471 -7.995 77.952 1.00 89.56 371 GLN A CA 1
ATOM 2993 C C . GLN A 1 371 ? -65.798 -8.887 79.152 1.00 89.56 371 GLN A C 1
ATOM 2995 O O . GLN A 1 371 ? -66.807 -8.651 79.806 1.00 89.56 371 GLN A O 1
ATOM 3000 N N . GLU A 1 372 ? -64.922 -9.826 79.508 1.00 86.88 372 GLU A N 1
ATOM 3001 C CA . GLU A 1 372 ? -65.058 -10.715 80.667 1.00 86.88 372 GLU A CA 1
ATOM 3002 C C . GLU A 1 372 ? -65.092 -9.936 81.991 1.00 86.88 372 GLU A C 1
ATOM 3004 O O . GLU A 1 372 ? -66.002 -10.125 82.793 1.00 86.88 372 GLU A O 1
ATOM 3009 N N . THR A 1 373 ? -64.181 -8.978 82.201 1.00 82.88 373 THR A N 1
ATOM 3010 C CA . THR A 1 373 ? -64.225 -8.103 83.387 1.00 82.88 373 THR A CA 1
ATOM 3011 C C . THR A 1 373 ? -65.409 -7.139 83.368 1.00 82.88 373 THR A C 1
ATOM 3013 O O . THR A 1 373 ? -65.891 -6.787 84.440 1.00 82.88 373 THR A O 1
ATOM 3016 N N . SER A 1 374 ? -65.948 -6.758 82.202 1.00 82.81 374 SER A N 1
ATOM 3017 C CA . SER A 1 374 ? -67.190 -5.974 82.110 1.00 82.81 374 SER A CA 1
ATOM 3018 C C . SER A 1 374 ? -68.442 -6.811 82.384 1.00 82.81 374 SER A C 1
ATOM 3020 O O . SER A 1 374 ? -69.351 -6.326 83.049 1.00 82.81 374 SER A O 1
ATOM 3022 N N . ALA A 1 375 ? -68.478 -8.078 81.958 1.00 82.81 375 ALA A N 1
ATOM 3023 C CA . ALA A 1 375 ? -69.543 -9.025 82.277 1.00 82.81 375 ALA A CA 1
ATOM 3024 C C . ALA A 1 375 ? -69.525 -9.340 83.777 1.00 82.81 375 ALA A C 1
ATOM 3026 O O . ALA A 1 375 ? -70.523 -9.119 84.457 1.00 82.81 375 ALA A O 1
ATOM 3027 N N . CYS A 1 376 ? -68.352 -9.670 84.322 1.00 81.12 376 CYS A N 1
ATOM 3028 C CA . CYS A 1 376 ? -68.137 -9.836 85.755 1.00 81.12 376 CYS A CA 1
ATOM 3029 C C . CYS A 1 376 ? -68.390 -8.537 86.552 1.00 81.12 376 CYS A C 1
ATOM 3031 O O . CYS A 1 376 ? -68.772 -8.597 87.718 1.00 81.12 376 CYS A O 1
ATOM 3033 N N . ALA A 1 377 ? -68.258 -7.347 85.950 1.00 82.94 377 ALA A N 1
ATOM 3034 C CA . ALA A 1 377 ? -68.690 -6.082 86.560 1.00 82.94 377 ALA A CA 1
ATOM 3035 C C . ALA A 1 377 ? -70.206 -5.834 86.447 1.00 82.94 377 ALA A C 1
ATOM 3037 O O . ALA A 1 377 ? -70.769 -5.134 87.288 1.00 82.94 377 ALA A O 1
ATOM 3038 N N . ARG A 1 378 ? -70.885 -6.424 85.457 1.00 82.75 378 ARG A N 1
ATOM 3039 C CA . ARG A 1 378 ? -72.343 -6.380 85.274 1.00 82.75 378 ARG A CA 1
ATOM 3040 C C . ARG A 1 378 ? -73.056 -7.335 86.237 1.00 82.75 378 ARG A C 1
ATOM 3042 O O . ARG A 1 378 ? -74.031 -6.931 86.846 1.00 82.75 378 ARG A O 1
ATOM 3049 N N . GLU A 1 379 ? -72.507 -8.526 86.461 1.00 81.44 379 GLU A N 1
ATOM 3050 C CA . GLU A 1 379 ? -73.085 -9.637 87.239 1.00 81.44 379 GLU A CA 1
ATOM 3051 C C . GLU A 1 379 ? -73.308 -9.476 88.763 1.00 81.44 379 GLU A C 1
ATOM 3053 O O . GLU A 1 379 ? -74.292 -9.994 89.273 1.00 81.44 379 GLU A O 1
ATOM 3058 N N . SER A 1 380 ? -72.475 -8.866 89.610 1.00 80.31 380 SER A N 1
ATOM 3059 C CA . SER A 1 380 ? -71.677 -7.649 89.448 1.00 80.31 380 SER A CA 1
ATOM 3060 C C . SER A 1 380 ? -72.532 -6.499 89.986 1.00 80.31 380 SER A C 1
ATOM 3062 O O . SER A 1 380 ? -72.965 -6.538 91.141 1.00 80.31 380 SER A O 1
ATOM 3064 N N . SER A 1 381 ? -72.820 -5.491 89.166 1.00 81.12 381 SER A N 1
ATOM 3065 C CA . SER A 1 381 ? -73.842 -4.486 89.474 1.00 81.12 381 SER A CA 1
ATOM 3066 C C . SER A 1 381 ? -75.219 -5.111 89.738 1.00 81.12 381 SER A C 1
ATOM 3068 O O . SER A 1 381 ? -75.938 -4.617 90.596 1.00 81.12 381 SER A O 1
ATOM 3070 N N . GLU A 1 382 ? -75.571 -6.203 89.054 1.00 81.62 382 GLU A N 1
ATOM 3071 C CA . GLU A 1 382 ? -76.845 -6.919 89.194 1.00 81.62 382 GLU A CA 1
ATOM 3072 C C . GLU A 1 382 ? -76.972 -7.585 90.571 1.00 81.62 382 GLU A C 1
ATOM 3074 O O . GLU A 1 382 ? -77.965 -7.375 91.270 1.00 81.62 382 GLU A O 1
ATOM 3079 N N . ALA A 1 383 ? -75.932 -8.288 91.032 1.00 80.19 383 ALA A N 1
ATOM 3080 C CA . ALA A 1 383 ? -75.858 -8.802 92.400 1.00 80.19 383 ALA A CA 1
ATOM 3081 C C . ALA A 1 383 ? -75.874 -7.683 93.460 1.00 80.19 383 ALA A C 1
ATOM 3083 O O . ALA A 1 383 ? -76.447 -7.877 94.532 1.00 80.19 383 ALA A O 1
ATOM 3084 N N . LEU A 1 384 ? -75.299 -6.506 93.174 1.00 80.31 384 LEU A N 1
ATOM 3085 C CA . LEU A 1 384 ? -75.426 -5.338 94.054 1.00 80.31 384 LEU A CA 1
ATOM 3086 C C . LEU A 1 384 ? -76.851 -4.772 94.067 1.00 80.31 384 LEU A C 1
ATOM 3088 O O . LEU A 1 384 ? -77.341 -4.465 95.146 1.00 80.31 384 LEU A O 1
ATOM 3092 N N . THR A 1 385 ? -77.552 -4.692 92.932 1.00 79.50 385 THR A N 1
ATOM 3093 C CA . THR A 1 385 ? -78.969 -4.282 92.910 1.00 79.50 385 THR A CA 1
ATOM 3094 C C . THR A 1 385 ? -79.888 -5.314 93.564 1.00 79.50 385 THR A C 1
ATOM 3096 O O . THR A 1 385 ? -80.830 -4.923 94.241 1.00 79.50 385 THR A O 1
ATOM 3099 N N . SER A 1 386 ? -79.583 -6.614 93.462 1.00 79.50 386 SER A N 1
ATOM 3100 C CA . SER A 1 386 ? -80.281 -7.667 94.217 1.00 79.50 386 SER A CA 1
ATOM 3101 C C . SER A 1 386 ? -80.073 -7.494 95.720 1.00 79.50 386 SER A C 1
ATOM 3103 O O . SER A 1 386 ? -81.028 -7.535 96.484 1.00 79.50 386 SER A O 1
ATOM 3105 N N . LYS A 1 387 ? -78.832 -7.240 96.156 1.00 80.06 387 LYS A N 1
ATOM 3106 C CA . LYS A 1 387 ? -78.518 -7.013 97.573 1.00 80.06 387 LYS A CA 1
ATOM 3107 C C . LYS A 1 387 ? -79.024 -5.666 98.095 1.00 80.06 387 LYS A C 1
ATOM 3109 O O . LYS A 1 387 ? -79.268 -5.567 99.290 1.00 80.06 387 LYS A O 1
ATOM 3114 N N . GLN A 1 388 ? -79.216 -4.670 97.228 1.00 82.62 388 GLN A N 1
ATOM 3115 C CA . GLN A 1 388 ? -79.931 -3.441 97.567 1.00 82.62 388 GLN A CA 1
ATOM 3116 C C . GLN A 1 388 ? -81.422 -3.728 97.767 1.00 82.62 388 GLN A C 1
ATOM 3118 O O . GLN A 1 388 ? -81.939 -3.384 98.816 1.00 82.62 388 GLN A O 1
ATOM 3123 N N . ALA A 1 389 ? -82.079 -4.447 96.850 1.00 78.56 389 ALA A N 1
ATOM 3124 C CA . ALA A 1 389 ? -83.483 -4.835 97.010 1.00 78.56 389 ALA A CA 1
ATOM 3125 C C . ALA A 1 389 ? -83.717 -5.682 98.279 1.00 78.56 389 ALA A C 1
ATOM 3127 O O . ALA A 1 389 ? -84.642 -5.413 99.035 1.00 78.56 389 ALA A O 1
ATOM 3128 N N . GLU A 1 390 ? -82.831 -6.640 98.579 1.00 81.12 390 GLU A N 1
ATOM 3129 C CA . GLU A 1 390 ? -82.859 -7.396 99.843 1.00 81.12 390 GLU A CA 1
ATOM 3130 C C . GLU A 1 390 ? -82.640 -6.506 101.083 1.00 81.12 390 GLU A C 1
ATOM 3132 O O . GLU A 1 390 ? -83.181 -6.794 102.150 1.00 81.12 390 GLU A O 1
ATOM 3137 N N . ALA A 1 391 ? -81.843 -5.437 100.970 1.00 79.94 391 ALA A N 1
ATOM 3138 C CA . ALA A 1 391 ? -81.627 -4.475 102.049 1.00 79.94 391 ALA A CA 1
ATOM 3139 C C . ALA A 1 391 ? -82.810 -3.505 102.215 1.00 79.94 391 ALA A C 1
ATOM 3141 O O . ALA A 1 391 ? -83.107 -3.112 103.341 1.00 79.94 391 ALA A O 1
ATOM 3142 N N . ASP A 1 392 ? -83.500 -3.163 101.127 1.00 81.56 392 ASP A N 1
ATOM 3143 C CA . ASP A 1 392 ? -84.711 -2.344 101.129 1.00 81.56 392 ASP A CA 1
ATOM 3144 C C . ASP A 1 392 ? -85.887 -3.137 101.738 1.00 81.56 392 ASP A C 1
ATOM 3146 O O . ASP A 1 392 ? -86.558 -2.632 102.638 1.00 81.56 392 ASP A O 1
ATOM 3150 N N . ASP A 1 393 ? -86.063 -4.415 101.368 1.00 82.44 393 ASP A N 1
ATOM 3151 C CA . ASP A 1 393 ? -87.012 -5.347 102.010 1.00 82.44 393 ASP A CA 1
ATOM 3152 C C . ASP A 1 393 ? -86.698 -5.539 103.506 1.00 82.44 393 ASP A C 1
ATOM 3154 O O . ASP A 1 393 ? -87.592 -5.474 104.354 1.00 82.44 393 ASP A O 1
ATOM 3158 N N . ALA A 1 394 ? -85.420 -5.716 103.868 1.00 80.00 394 ALA A N 1
ATOM 3159 C CA . ALA A 1 394 ? -85.004 -5.760 105.270 1.00 80.00 394 ALA A CA 1
ATOM 3160 C C . ALA A 1 394 ? -85.261 -4.424 105.994 1.00 80.00 394 ALA A C 1
ATOM 3162 O O . ALA A 1 394 ? -85.605 -4.423 107.176 1.00 80.00 394 ALA A O 1
ATOM 3163 N N . GLY A 1 395 ? -85.154 -3.293 105.290 1.00 82.56 395 GLY A N 1
ATOM 3164 C CA . GLY A 1 395 ? -85.557 -1.971 105.765 1.00 82.56 395 GLY A CA 1
ATOM 3165 C C . GLY A 1 395 ? -87.050 -1.908 106.087 1.00 82.56 395 GLY A C 1
ATOM 3166 O O . GLY A 1 395 ? -87.416 -1.475 107.178 1.00 82.56 395 GLY A O 1
ATOM 3167 N N . VAL A 1 396 ? -87.907 -2.430 105.205 1.00 81.81 396 VAL A N 1
ATOM 3168 C CA . VAL A 1 396 ? -89.359 -2.540 105.432 1.00 81.81 396 VAL A CA 1
ATOM 3169 C C . VAL A 1 396 ? -89.677 -3.456 106.621 1.00 81.81 396 VAL A C 1
ATOM 3171 O O . VAL A 1 396 ? -90.537 -3.119 107.436 1.00 81.81 396 VAL A O 1
ATOM 3174 N N . GLU A 1 397 ? -88.975 -4.580 106.793 1.00 81.19 397 GLU A N 1
ATOM 3175 C CA . GLU A 1 397 ? -89.136 -5.464 107.962 1.00 81.19 397 GLU A CA 1
ATOM 3176 C C . GLU A 1 397 ? -88.665 -4.785 109.271 1.00 81.19 397 GLU A C 1
ATOM 3178 O O . GLU A 1 397 ? -89.278 -4.962 110.333 1.00 81.19 397 GLU A O 1
ATOM 3183 N N . ILE A 1 398 ? -87.630 -3.938 109.205 1.00 80.56 398 ILE A N 1
ATOM 3184 C CA . ILE A 1 398 ? -87.165 -3.100 110.321 1.00 80.56 398 ILE A CA 1
ATOM 3185 C C . ILE A 1 398 ? -88.189 -2.005 110.651 1.00 80.56 398 ILE A C 1
ATOM 3187 O O . ILE A 1 398 ? -88.563 -1.883 111.816 1.00 80.56 398 ILE A O 1
ATOM 3191 N N . GLU A 1 399 ? -88.717 -1.256 109.679 1.00 82.94 399 GLU A N 1
ATOM 3192 C CA . GLU A 1 399 ? -89.768 -0.251 109.916 1.00 82.94 399 GLU A CA 1
ATOM 3193 C C . GLU A 1 399 ? -91.042 -0.889 110.486 1.00 82.94 399 GLU A C 1
ATOM 3195 O O . GLU A 1 399 ? -91.600 -0.413 111.478 1.00 82.94 399 GLU A O 1
ATOM 3200 N N . ARG A 1 400 ? -91.452 -2.037 109.938 1.00 83.25 400 ARG A N 1
ATOM 3201 C CA . ARG A 1 400 ? -92.546 -2.875 110.451 1.00 83.25 400 ARG A CA 1
ATOM 3202 C C . ARG A 1 400 ? -92.306 -3.325 111.893 1.00 83.25 400 ARG A C 1
ATOM 3204 O O . ARG A 1 400 ? -93.264 -3.481 112.649 1.00 83.25 400 ARG A O 1
ATOM 3211 N N . SER A 1 401 ? -91.052 -3.520 112.292 1.00 82.75 401 SER A N 1
ATOM 3212 C CA . SER A 1 401 ? -90.667 -3.866 113.664 1.00 82.75 401 SER A CA 1
ATOM 3213 C C . SER A 1 401 ? -90.607 -2.644 114.587 1.00 82.75 401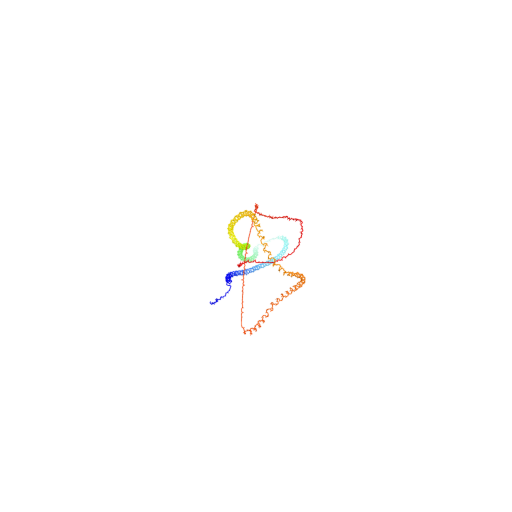 SER A C 1
ATOM 3215 O O . SER A 1 401 ? -91.073 -2.724 115.721 1.00 82.75 401 SER A O 1
ATOM 3217 N N . ILE A 1 402 ? -90.153 -1.488 114.096 1.00 84.62 402 ILE A N 1
ATOM 3218 C CA . ILE A 1 402 ? -90.189 -0.201 114.810 1.00 84.62 402 ILE A CA 1
ATOM 3219 C C . ILE A 1 402 ? -91.637 0.222 115.097 1.00 84.62 402 ILE A C 1
ATOM 3221 O O . ILE A 1 402 ? -91.934 0.664 116.204 1.00 84.62 402 ILE A O 1
ATOM 3225 N N . LEU A 1 403 ? -92.560 0.041 114.147 1.00 85.69 403 LEU A N 1
ATOM 3226 C CA . LEU A 1 403 ? -93.986 0.330 114.343 1.00 85.69 403 LEU A CA 1
ATOM 3227 C C . LEU A 1 403 ? -94.633 -0.594 115.389 1.00 85.69 403 LEU A C 1
ATOM 3229 O O . LEU A 1 403 ? -95.400 -0.117 116.224 1.00 85.69 403 LEU A O 1
ATOM 3233 N N . LYS A 1 404 ? -94.282 -1.890 115.410 1.00 84.06 404 LYS A N 1
ATOM 3234 C CA . LYS A 1 404 ? -94.702 -2.811 116.487 1.00 84.06 404 LYS A CA 1
ATOM 3235 C C . LYS A 1 404 ? -94.161 -2.364 117.848 1.00 84.06 404 LYS A C 1
ATOM 3237 O O . LYS A 1 404 ? -94.919 -2.330 118.810 1.00 84.06 404 LYS A O 1
ATOM 3242 N N . LEU A 1 405 ? -92.877 -2.000 117.924 1.00 83.62 405 LEU A N 1
ATOM 3243 C CA . LEU A 1 405 ? -92.247 -1.528 119.162 1.00 83.62 405 LEU A CA 1
ATOM 3244 C C . LEU A 1 405 ? -92.901 -0.241 119.679 1.00 83.62 405 LEU A C 1
ATOM 3246 O O . LEU A 1 405 ? -93.227 -0.187 120.858 1.00 83.62 405 LEU A O 1
ATOM 3250 N N . LYS A 1 406 ? -93.186 0.735 118.808 1.00 86.88 406 LYS A N 1
ATOM 3251 C CA . LYS A 1 406 ? -93.930 1.952 119.176 1.00 86.88 406 LYS A CA 1
ATOM 3252 C C . LYS A 1 406 ? -95.340 1.654 119.679 1.00 86.88 406 LYS A C 1
ATOM 3254 O O . LYS A 1 406 ? -95.735 2.195 120.700 1.00 86.88 406 LYS A O 1
ATOM 3259 N N . SER A 1 407 ? -96.076 0.753 119.027 1.00 83.06 407 SER A N 1
ATOM 3260 C CA . SER A 1 407 ? -97.418 0.376 119.493 1.00 83.06 407 SER A CA 1
ATOM 3261 C C . SER A 1 407 ? -97.392 -0.308 120.869 1.00 83.06 407 SER A C 1
ATOM 3263 O O . SER A 1 407 ? -98.304 -0.122 121.671 1.00 83.06 407 SER A O 1
ATOM 3265 N N . ILE A 1 408 ? -96.330 -1.062 121.175 1.00 83.56 408 ILE A N 1
ATOM 3266 C CA . ILE A 1 408 ? -96.098 -1.662 122.498 1.00 83.56 408 ILE A CA 1
ATOM 3267 C C . ILE A 1 408 ? -95.663 -0.597 123.525 1.00 83.56 408 ILE A C 1
ATOM 3269 O O . ILE A 1 408 ? -96.120 -0.624 124.665 1.00 83.56 408 ILE A O 1
ATOM 3273 N N . GLU A 1 409 ? -94.831 0.371 123.133 1.00 81.94 409 GLU A N 1
ATOM 3274 C CA . GLU A 1 409 ? -94.443 1.527 123.955 1.00 81.94 409 GLU A CA 1
ATOM 3275 C C . GLU A 1 409 ? -95.666 2.381 124.333 1.00 81.94 409 GLU A C 1
ATOM 3277 O O . GLU A 1 409 ? -95.853 2.700 125.505 1.00 81.94 409 GLU A O 1
ATOM 3282 N N . GLU A 1 410 ? -96.555 2.665 123.379 1.00 83.75 410 GLU A N 1
ATOM 3283 C CA . GLU A 1 410 ? -97.833 3.356 123.596 1.00 83.75 410 GLU A CA 1
ATOM 3284 C C . GLU A 1 410 ? -98.754 2.581 124.556 1.00 83.75 410 GLU A C 1
ATOM 3286 O O . GLU A 1 410 ? -99.349 3.182 125.451 1.00 83.75 410 GLU A O 1
ATOM 3291 N N . GLN A 1 411 ? -98.822 1.248 124.443 1.00 82.12 411 GLN A N 1
ATOM 3292 C CA . GLN A 1 411 ? -99.573 0.394 125.377 1.00 82.12 411 GLN A CA 1
ATOM 3293 C C . GLN A 1 411 ? -98.998 0.447 126.802 1.00 82.12 411 GLN A C 1
ATOM 3295 O O . GLN A 1 411 ? -99.755 0.618 127.761 1.00 82.12 411 GLN A O 1
ATOM 3300 N N . TYR A 1 412 ? -97.671 0.373 126.962 1.00 83.38 412 TYR A N 1
ATOM 3301 C CA . TYR A 1 412 ? -97.029 0.521 128.272 1.00 83.38 412 TYR A CA 1
ATOM 3302 C C . TYR A 1 412 ? -97.199 1.929 128.855 1.00 83.38 412 TYR A C 1
ATOM 3304 O O . TYR A 1 412 ? -97.415 2.061 130.059 1.00 83.38 412 TYR A O 1
ATOM 3312 N N . MET A 1 413 ? -97.156 2.978 128.031 1.00 81.12 413 MET A N 1
ATOM 3313 C CA . MET A 1 413 ? -97.417 4.355 128.465 1.00 81.12 413 MET A CA 1
ATOM 3314 C C . MET A 1 413 ? -98.872 4.558 128.911 1.00 81.12 413 MET A C 1
ATOM 3316 O O . MET A 1 413 ? -99.102 5.242 129.909 1.00 81.12 413 MET A O 1
ATOM 3320 N N . GLY A 1 414 ? -99.838 3.918 128.241 1.00 83.38 414 GLY A N 1
ATOM 3321 C CA . GLY A 1 414 ? -101.235 3.855 128.684 1.00 83.38 414 GLY A CA 1
ATOM 3322 C C . GLY A 1 414 ? -101.366 3.189 130.055 1.00 83.38 414 GLY A C 1
ATOM 3323 O O . GLY A 1 414 ? -101.810 3.828 131.007 1.00 83.38 414 GLY A O 1
ATOM 3324 N N . MET A 1 415 ? -100.852 1.961 130.197 1.00 81.75 415 MET A N 1
ATOM 3325 C CA . MET A 1 415 ? -100.838 1.228 131.473 1.00 81.75 415 MET A CA 1
ATOM 3326 C C . MET A 1 415 ? -100.175 2.020 132.611 1.00 81.75 415 MET A C 1
ATOM 3328 O O . MET A 1 415 ? -100.661 2.008 133.740 1.00 81.75 415 MET A O 1
ATOM 3332 N N . LEU A 1 416 ? -99.072 2.724 132.338 1.00 83.81 416 LEU A N 1
ATOM 3333 C CA . LEU A 1 416 ? -98.414 3.585 133.323 1.00 83.81 416 LEU A CA 1
ATOM 3334 C C . LEU A 1 416 ? -99.281 4.793 133.704 1.00 83.81 416 LEU A C 1
ATOM 3336 O O . LEU A 1 416 ? -99.248 5.208 134.860 1.00 83.81 416 LEU A O 1
ATOM 3340 N N . SER A 1 417 ? -100.061 5.356 132.780 1.00 80.88 417 SER A N 1
ATOM 3341 C CA . SER A 1 417 ? -101.017 6.429 133.084 1.00 80.88 417 SER A CA 1
ATOM 3342 C C . SER A 1 417 ? -102.139 5.936 134.005 1.00 80.88 417 SER A C 1
ATOM 3344 O O . SER A 1 417 ? -102.384 6.547 135.048 1.00 80.88 417 SER A O 1
ATOM 3346 N N . ASP A 1 418 ? -102.727 4.777 133.695 1.00 81.81 418 ASP A N 1
ATOM 3347 C CA . ASP A 1 418 ? -103.789 4.156 134.496 1.00 81.81 418 ASP A CA 1
ATOM 3348 C C . ASP A 1 418 ? -103.299 3.790 135.908 1.00 81.81 418 ASP A C 1
ATOM 3350 O O . ASP A 1 418 ? -103.967 4.073 136.905 1.00 81.81 418 ASP A O 1
ATOM 3354 N N . ILE A 1 419 ? -102.087 3.233 136.026 1.00 77.00 419 ILE A N 1
ATOM 3355 C CA . ILE A 1 419 ? -101.458 2.936 137.322 1.00 77.00 419 ILE A CA 1
ATOM 3356 C C . ILE A 1 419 ? -101.241 4.221 138.134 1.00 77.00 419 ILE A C 1
ATOM 3358 O O . ILE A 1 419 ? -101.565 4.245 139.322 1.00 77.00 419 ILE A O 1
ATOM 3362 N N . HIS A 1 420 ? -100.751 5.308 137.526 1.00 81.81 420 HIS A N 1
ATOM 3363 C CA . HIS A 1 420 ? -100.604 6.586 138.233 1.00 81.81 420 HIS A CA 1
ATOM 3364 C C . HIS A 1 420 ? -101.956 7.172 138.677 1.00 81.81 420 HIS A C 1
ATOM 3366 O O . HIS A 1 420 ? -102.039 7.720 139.779 1.00 81.81 420 HIS A O 1
ATOM 3372 N N . TYR A 1 421 ? -103.017 7.018 137.878 1.00 82.75 421 TYR A N 1
ATOM 3373 C CA . TYR A 1 421 ? -104.376 7.423 138.252 1.00 82.75 421 TYR A CA 1
ATOM 3374 C C . TYR A 1 421 ? -104.901 6.619 139.454 1.00 82.75 421 TYR A C 1
ATOM 3376 O O . TYR A 1 421 ? -105.357 7.205 140.440 1.00 82.75 421 TYR A O 1
ATOM 3384 N N . HIS A 1 422 ? -104.754 5.290 139.441 1.00 79.31 422 HIS A N 1
ATOM 3385 C CA . HIS A 1 422 ? -105.139 4.435 140.568 1.00 79.31 422 HIS A CA 1
ATOM 3386 C C . HIS A 1 422 ? -104.336 4.730 141.845 1.00 79.31 422 HIS A C 1
ATOM 3388 O O . HIS A 1 422 ? -104.921 4.813 142.926 1.00 79.31 422 HIS A O 1
ATOM 3394 N N . VAL A 1 423 ? -103.023 4.964 141.736 1.00 77.12 423 VAL A N 1
ATOM 3395 C CA . VAL A 1 423 ? -102.170 5.358 142.873 1.00 77.12 423 VAL A CA 1
ATOM 3396 C C . VAL A 1 423 ? -102.592 6.717 143.446 1.00 77.12 423 VAL A C 1
ATOM 3398 O O . VAL A 1 423 ? -102.594 6.890 144.666 1.00 77.12 423 VAL A O 1
ATOM 3401 N N . ALA A 1 424 ? -102.998 7.676 142.607 1.00 77.81 424 ALA A N 1
ATOM 3402 C CA . ALA A 1 424 ? -103.531 8.957 143.071 1.00 77.81 424 ALA A CA 1
ATOM 3403 C C . ALA A 1 424 ? -104.864 8.792 143.830 1.00 77.81 424 ALA A C 1
ATOM 3405 O O . ALA A 1 424 ? -105.034 9.397 144.891 1.00 77.81 424 ALA A O 1
ATOM 3406 N N . GLY A 1 425 ? -105.765 7.931 143.342 1.00 77.88 425 GLY A N 1
ATOM 3407 C CA . GLY A 1 425 ? -107.015 7.577 144.024 1.00 77.88 425 GLY A CA 1
ATOM 3408 C C . GLY A 1 425 ? -106.776 6.957 145.405 1.00 77.88 425 GLY A C 1
ATOM 3409 O O . GLY A 1 425 ? -107.213 7.510 146.414 1.00 77.88 425 GLY A O 1
ATOM 3410 N N . GLN A 1 426 ? -105.979 5.887 145.470 1.00 75.19 426 GLN A N 1
ATOM 3411 C CA . GLN A 1 426 ? -105.631 5.204 146.726 1.00 75.19 426 GLN A CA 1
ATOM 3412 C C . GLN A 1 426 ? -104.950 6.138 147.741 1.00 75.19 426 GLN A C 1
ATOM 3414 O O . GLN A 1 426 ? -105.179 6.035 148.947 1.00 75.19 426 GLN A O 1
ATOM 3419 N N . LYS A 1 427 ? -104.133 7.091 147.273 1.00 78.06 427 LYS A N 1
ATOM 3420 C CA . LYS A 1 427 ? -103.476 8.090 148.129 1.00 78.06 427 LYS A CA 1
ATOM 3421 C C . LYS A 1 427 ? -104.463 9.102 148.731 1.00 78.06 427 LYS A C 1
ATOM 3423 O O . LYS A 1 427 ? -104.221 9.583 149.837 1.00 78.06 427 LYS A O 1
ATOM 3428 N N . SER A 1 428 ? -105.568 9.395 148.042 1.00 73.75 428 SER A N 1
ATOM 3429 C CA . SER A 1 428 ? -106.676 10.207 148.566 1.00 73.75 428 SER A CA 1
ATOM 3430 C C . SER A 1 428 ? -107.455 9.452 149.651 1.00 73.75 428 SER A C 1
ATOM 3432 O O . SER A 1 428 ? -107.626 9.952 150.764 1.00 73.75 428 SER A O 1
ATOM 3434 N N . GLU A 1 429 ? -107.836 8.203 149.373 1.00 74.75 429 GLU A N 1
ATOM 3435 C CA . GLU A 1 429 ? -108.549 7.332 150.320 1.00 74.75 429 GLU A CA 1
ATOM 3436 C C . GLU A 1 429 ? -107.735 7.095 151.603 1.00 74.75 429 GLU A C 1
ATOM 3438 O O . GLU A 1 429 ? -108.268 7.195 152.709 1.00 74.75 429 GLU A O 1
ATOM 3443 N N . ALA A 1 430 ? -106.420 6.888 151.479 1.00 73.38 430 ALA A N 1
ATOM 3444 C CA . ALA A 1 430 ? -105.510 6.759 152.616 1.00 73.38 430 ALA A CA 1
ATOM 3445 C C . ALA A 1 430 ? -105.430 8.031 153.486 1.00 73.38 430 ALA A C 1
ATOM 3447 O O . ALA A 1 430 ? -105.268 7.930 154.704 1.00 73.38 430 ALA A O 1
ATOM 3448 N N . TYR A 1 431 ? -105.564 9.226 152.896 1.00 77.56 431 TYR A N 1
ATOM 3449 C CA . TYR A 1 431 ? -105.593 10.487 153.646 1.00 77.56 431 TYR A CA 1
ATOM 3450 C C . TYR A 1 431 ? -106.893 10.633 154.450 1.00 77.56 431 TYR A C 1
ATOM 3452 O O . TYR A 1 431 ? -106.852 10.990 155.630 1.00 77.56 431 TYR A O 1
ATOM 3460 N N . ILE A 1 432 ? -108.034 10.276 153.848 1.00 75.25 432 ILE A N 1
ATOM 3461 C CA . ILE A 1 432 ? -109.336 10.237 154.530 1.00 75.25 432 ILE A CA 1
ATOM 3462 C C . ILE A 1 432 ? -109.277 9.240 155.694 1.00 75.25 432 ILE A C 1
ATOM 3464 O O . ILE A 1 432 ? -109.486 9.637 156.842 1.00 75.25 432 ILE A O 1
ATOM 3468 N N . ALA A 1 433 ? -108.886 7.988 155.433 1.00 74.56 433 ALA A N 1
ATOM 3469 C CA . ALA A 1 433 ? -108.790 6.937 156.447 1.00 74.56 433 ALA A CA 1
ATOM 3470 C C . ALA A 1 433 ? -107.859 7.315 157.615 1.00 74.56 433 ALA A C 1
ATOM 3472 O O . ALA A 1 433 ? -108.180 7.041 158.772 1.00 74.56 433 ALA A O 1
ATOM 3473 N N . LYS A 1 434 ? -106.741 8.010 157.350 1.00 79.31 434 LYS A N 1
ATOM 3474 C CA . LYS A 1 434 ? -105.855 8.523 158.408 1.00 79.31 434 LYS A CA 1
ATOM 3475 C C . LYS A 1 434 ? -106.580 9.500 159.344 1.00 79.31 434 LYS A C 1
ATOM 3477 O O . LYS A 1 434 ? -106.453 9.372 160.561 1.00 79.31 434 LYS A O 1
ATOM 3482 N N . SER A 1 435 ? -107.362 10.434 158.796 1.00 72.38 435 SER A N 1
ATOM 3483 C CA . SER A 1 435 ? -108.133 11.398 159.601 1.00 72.38 435 SER A CA 1
ATOM 3484 C C . SER A 1 435 ? -109.219 10.732 160.459 1.00 72.38 435 SER A C 1
ATOM 3486 O O . SER A 1 435 ? -109.570 11.229 161.529 1.00 72.38 435 SER A O 1
ATOM 3488 N N . GLU A 1 436 ? -109.728 9.575 160.028 1.00 75.69 436 GLU A N 1
ATOM 3489 C CA . GLU A 1 436 ? -110.716 8.801 160.782 1.00 75.69 436 GLU A CA 1
ATOM 3490 C C . GLU A 1 436 ? -110.059 7.980 161.899 1.00 75.69 436 GLU A C 1
ATOM 3492 O O . GLU A 1 436 ? -110.606 7.891 162.995 1.00 75.69 436 GLU A O 1
ATOM 3497 N N . ILE A 1 437 ? -108.856 7.444 161.665 1.00 73.62 437 ILE A N 1
ATOM 3498 C CA . ILE A 1 437 ? -108.056 6.742 162.682 1.00 73.62 437 ILE A CA 1
ATOM 3499 C C . ILE A 1 437 ? -107.692 7.675 163.847 1.00 73.62 437 ILE A C 1
ATOM 3501 O O . ILE A 1 437 ? -107.734 7.254 165.001 1.00 73.62 437 ILE A O 1
ATOM 3505 N N . GLU A 1 438 ? -107.362 8.941 163.577 1.00 78.44 438 GLU A N 1
ATOM 3506 C CA . GLU A 1 438 ? -107.083 9.926 164.633 1.00 78.44 438 GLU A CA 1
ATOM 3507 C C . GLU A 1 438 ? -108.348 10.257 165.452 1.00 78.44 438 GLU A C 1
ATOM 3509 O O . GLU A 1 438 ? -108.280 10.315 166.679 1.00 78.44 438 GLU A O 1
ATOM 3514 N N . ARG A 1 439 ? -109.523 10.333 164.808 1.00 78.00 439 ARG A N 1
ATOM 3515 C CA . ARG A 1 439 ? -110.829 10.490 165.479 1.00 78.00 439 ARG A CA 1
ATOM 3516 C C . ARG A 1 439 ? -111.162 9.298 166.388 1.00 78.00 439 ARG A C 1
ATOM 3518 O O . ARG A 1 439 ? -111.485 9.485 167.560 1.00 78.00 439 ARG A O 1
ATOM 3525 N N . TRP A 1 440 ? -111.013 8.074 165.872 1.00 73.25 440 TRP A N 1
ATOM 3526 C CA . TRP A 1 440 ? -111.229 6.834 166.628 1.00 73.25 440 TRP A CA 1
ATOM 3527 C C . TRP A 1 440 ? -110.273 6.680 167.817 1.00 73.25 440 TRP A C 1
ATOM 3529 O O . TRP A 1 440 ? -110.682 6.143 168.846 1.00 73.25 440 TRP A O 1
ATOM 3539 N N . LYS A 1 441 ? -109.027 7.165 167.716 1.00 74.62 441 LYS A N 1
ATOM 3540 C CA . LYS A 1 441 ? -108.080 7.168 168.843 1.00 74.62 441 LYS A CA 1
ATOM 3541 C C . LYS A 1 441 ? -108.577 8.021 170.005 1.00 74.62 441 LYS A C 1
ATOM 3543 O O . LYS A 1 441 ? -108.716 7.492 171.101 1.00 74.62 441 LYS A O 1
ATOM 3548 N N . SER A 1 442 ? -108.942 9.283 169.774 1.00 70.12 442 SER A N 1
ATOM 3549 C CA . SER A 1 442 ? -109.412 10.155 170.863 1.00 70.12 442 SER A CA 1
ATOM 3550 C C . SER A 1 442 ? -110.702 9.652 171.530 1.00 70.12 442 SER A C 1
ATOM 3552 O O . SER A 1 442 ? -110.878 9.812 172.737 1.00 70.12 442 SER A O 1
ATOM 3554 N N . GLU A 1 443 ? -111.581 8.979 170.781 1.00 74.44 443 GLU A N 1
ATOM 3555 C CA . GLU A 1 443 ? -112.740 8.278 171.350 1.00 74.44 443 GLU A CA 1
ATOM 3556 C C . GLU A 1 443 ? -112.385 7.016 172.153 1.00 74.44 443 GLU A C 1
ATOM 3558 O O . GLU A 1 443 ? -113.187 6.578 172.984 1.00 74.44 443 GLU A O 1
ATOM 3563 N N . GLN A 1 444 ? -111.241 6.389 171.884 1.00 70.19 444 GLN A N 1
ATOM 3564 C CA . GLN A 1 444 ? -110.742 5.226 172.617 1.00 70.19 444 GLN A CA 1
ATOM 3565 C C . GLN A 1 444 ? -110.010 5.659 173.894 1.00 70.19 444 GLN A C 1
ATOM 3567 O O . GLN A 1 444 ? -110.265 5.088 174.952 1.00 70.19 444 GLN A O 1
ATOM 3572 N N . ASP A 1 445 ? -109.208 6.725 173.832 1.00 72.69 445 ASP A N 1
ATOM 3573 C CA . ASP A 1 445 ? -108.490 7.300 174.978 1.00 72.69 445 ASP A CA 1
ATOM 3574 C C . ASP A 1 445 ? -109.465 7.713 176.106 1.00 72.69 445 ASP A C 1
ATOM 3576 O O . ASP A 1 445 ? -109.239 7.426 177.286 1.00 72.69 445 ASP A O 1
ATOM 3580 N N . GLN A 1 446 ? -110.618 8.304 175.751 1.00 72.62 446 GLN A N 1
ATOM 3581 C CA . GLN A 1 446 ? -111.691 8.610 176.711 1.00 72.62 446 GLN A CA 1
ATOM 3582 C C . GLN A 1 446 ? -112.305 7.354 177.357 1.00 72.62 446 GLN A C 1
ATOM 3584 O O . GLN A 1 446 ? -112.667 7.376 178.538 1.00 72.62 446 GLN A O 1
ATOM 3589 N N . LYS A 1 447 ? -112.408 6.241 176.617 1.00 73.06 447 LYS A N 1
ATOM 3590 C CA . LYS A 1 447 ? -112.902 4.960 177.150 1.00 73.06 447 LYS A CA 1
ATOM 3591 C C . LYS A 1 447 ? -111.864 4.310 178.071 1.00 73.06 447 LYS A C 1
ATOM 3593 O O . LYS A 1 447 ? -112.237 3.815 179.134 1.00 73.06 447 LYS A O 1
ATOM 3598 N N . GLU A 1 448 ? -110.573 4.376 177.744 1.00 64.81 448 GLU A N 1
ATOM 3599 C CA . GLU A 1 448 ? -109.507 3.882 178.628 1.00 64.81 448 GLU A CA 1
ATOM 3600 C C . GLU A 1 448 ? -109.441 4.655 179.952 1.00 64.81 448 GLU A C 1
ATOM 3602 O O . GLU A 1 448 ? -109.326 4.038 181.011 1.00 64.81 448 GLU A O 1
ATOM 3607 N N . GLN A 1 449 ? -109.612 5.982 179.945 1.00 69.00 449 GLN A N 1
ATOM 3608 C CA . GLN A 1 449 ? -109.664 6.769 181.186 1.00 69.00 449 GLN A CA 1
ATOM 3609 C C . GLN A 1 449 ? -110.911 6.476 182.045 1.00 69.00 449 GLN A C 1
ATOM 3611 O O . GLN A 1 449 ? -110.842 6.553 183.275 1.00 69.00 449 GLN A O 1
ATOM 3616 N N . SER A 1 450 ? -112.029 6.055 181.444 1.00 66.56 450 SER A N 1
ATOM 3617 C CA . SER A 1 450 ? -113.177 5.514 182.189 1.00 66.56 450 SER A CA 1
ATOM 3618 C C . SER A 1 450 ? -112.836 4.174 182.868 1.00 66.56 450 SER A C 1
ATOM 3620 O O . SER A 1 450 ? -113.085 3.984 184.064 1.00 66.56 450 SER A O 1
ATOM 3622 N N . LEU A 1 451 ? -112.183 3.264 182.138 1.00 67.81 451 LEU A N 1
ATOM 3623 C CA . LEU A 1 451 ? -111.799 1.936 182.631 1.00 67.81 451 LEU A CA 1
ATOM 3624 C C . LEU A 1 451 ? -110.692 1.987 183.700 1.00 67.81 451 LEU A C 1
ATOM 3626 O O . LEU A 1 451 ? -110.761 1.248 184.683 1.00 67.81 451 LEU A O 1
ATOM 3630 N N . LEU A 1 452 ? -109.718 2.893 183.578 1.00 72.44 452 LEU A N 1
ATOM 3631 C CA . LEU A 1 452 ? -108.639 3.087 184.558 1.00 72.44 452 LEU A CA 1
ATOM 3632 C C . LEU A 1 452 ? -109.161 3.468 185.951 1.00 72.44 452 LEU A C 1
ATOM 3634 O O . LEU A 1 452 ? -108.657 2.965 186.959 1.00 72.44 452 LEU A O 1
ATOM 3638 N N . ASN A 1 453 ? -110.212 4.289 186.021 1.00 62.34 453 ASN A N 1
ATOM 3639 C CA . ASN A 1 453 ? -110.864 4.632 187.287 1.00 62.34 453 ASN A CA 1
ATOM 3640 C C . ASN A 1 453 ? -111.544 3.415 187.944 1.00 62.34 453 ASN A C 1
ATOM 3642 O O . ASN A 1 453 ? -111.530 3.291 189.168 1.00 62.34 453 ASN A O 1
ATOM 3646 N N . SER A 1 454 ? -112.055 2.474 187.145 1.00 58.47 454 SER A N 1
ATOM 3647 C CA . SER A 1 454 ? -112.607 1.204 187.642 1.00 58.47 454 SER A CA 1
ATOM 3648 C C . SER A 1 454 ? -111.501 0.246 188.114 1.00 58.47 454 SER A C 1
ATOM 3650 O O . SER A 1 454 ? -111.605 -0.362 189.181 1.00 58.47 454 SER A O 1
ATOM 3652 N N . LEU A 1 455 ? -110.392 0.163 187.370 1.00 57.75 455 LEU A N 1
ATOM 3653 C CA . LEU A 1 455 ? -109.233 -0.677 187.701 1.00 57.75 455 LEU A CA 1
ATOM 3654 C C . LEU A 1 455 ? -108.540 -0.240 189.009 1.00 57.75 455 LEU A C 1
ATOM 3656 O O . LEU A 1 455 ? -108.053 -1.079 189.770 1.00 57.75 455 LEU A O 1
ATOM 3660 N N . SER A 1 456 ? -108.553 1.064 189.305 1.00 58.28 456 SER A N 1
ATOM 3661 C CA . SER A 1 456 ? -108.040 1.658 190.550 1.00 58.28 456 SER A CA 1
ATOM 3662 C C . SER A 1 456 ? -108.691 1.078 191.817 1.00 58.28 456 SER A C 1
ATOM 3664 O O . SER A 1 456 ? -108.021 0.908 192.839 1.00 58.28 456 SER A O 1
ATOM 3666 N N . MET A 1 457 ? -109.977 0.709 191.750 1.00 52.22 457 MET A N 1
ATOM 3667 C CA . MET A 1 457 ? -110.689 0.087 192.873 1.00 52.22 457 MET A CA 1
ATOM 3668 C C . MET A 1 457 ? -110.244 -1.364 193.094 1.00 52.22 457 MET A C 1
ATOM 3670 O O . MET A 1 457 ? -109.909 -1.730 194.218 1.00 52.22 457 MET A O 1
ATOM 3674 N N . SER A 1 458 ? -110.150 -2.160 192.022 1.00 59.06 458 SER A N 1
ATOM 3675 C CA . SER A 1 458 ? -109.719 -3.567 192.094 1.00 59.06 458 SER A CA 1
ATOM 3676 C C . SER A 1 458 ? -108.261 -3.722 192.557 1.00 59.06 458 SER A C 1
ATOM 3678 O O . SER A 1 458 ? -107.930 -4.642 193.307 1.00 59.06 458 SER A O 1
ATOM 3680 N N . LYS A 1 459 ? -107.370 -2.788 192.191 1.00 50.06 459 LYS A N 1
ATOM 3681 C CA . LYS A 1 459 ? -105.947 -2.862 192.565 1.00 50.06 459 LYS A CA 1
ATOM 3682 C C . LYS A 1 459 ? -105.713 -2.881 194.086 1.00 50.06 459 LYS A C 1
ATOM 3684 O O . LYS A 1 459 ? -104.842 -3.617 194.551 1.00 50.06 459 LYS A O 1
ATOM 3689 N N . LYS A 1 460 ? -106.524 -2.149 194.861 1.00 58.84 460 LYS A N 1
ATOM 3690 C CA . LYS A 1 460 ? -106.444 -2.106 196.337 1.00 58.84 460 LYS A CA 1
ATOM 3691 C C . LYS A 1 460 ? -106.786 -3.438 197.012 1.00 58.84 460 LYS A C 1
ATOM 3693 O O . LYS A 1 460 ? -106.433 -3.649 198.170 1.00 58.84 460 LYS A O 1
ATOM 3698 N N . GLU A 1 461 ? -107.452 -4.348 196.306 1.00 55.72 461 GLU A N 1
ATOM 3699 C CA . GLU A 1 461 ? -107.764 -5.688 196.809 1.00 55.72 461 GLU A CA 1
ATOM 3700 C C . GLU A 1 461 ? -106.581 -6.648 196.588 1.00 55.72 461 GLU A C 1
ATOM 3702 O O . GLU A 1 461 ? -106.264 -7.456 197.463 1.00 55.72 461 GLU A O 1
ATOM 3707 N N . GLY A 1 46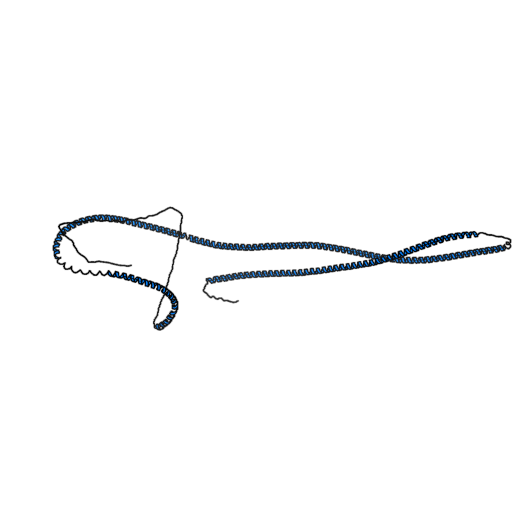2 ? -105.851 -6.496 195.474 1.00 52.25 462 GLY A N 1
ATOM 3708 C CA . GLY A 1 462 ? -104.649 -7.282 195.156 1.00 52.25 462 GLY A CA 1
ATOM 3709 C C . GLY A 1 462 ? -103.440 -6.989 196.057 1.00 52.25 462 GLY A C 1
ATOM 3710 O O . GLY A 1 462 ? -102.665 -7.895 196.376 1.00 52.25 462 GLY A O 1
ATOM 3711 N N . GLU A 1 463 ? -103.306 -5.756 196.552 1.00 56.00 463 GLU A N 1
ATOM 3712 C CA . GLU A 1 463 ? -102.254 -5.363 197.509 1.00 56.00 463 GLU A CA 1
ATOM 3713 C C . GLU A 1 463 ? -102.334 -6.158 198.830 1.00 56.00 463 GLU A C 1
ATOM 3715 O O . GLU A 1 463 ? -101.321 -6.376 199.495 1.00 56.00 463 GLU A O 1
ATOM 3720 N N . LYS A 1 464 ? -103.512 -6.707 199.158 1.00 57.53 464 LYS A N 1
ATOM 3721 C CA . LYS A 1 464 ? -103.748 -7.576 200.322 1.00 57.53 464 LYS A CA 1
ATOM 3722 C C . LYS A 1 464 ? -103.267 -9.025 200.132 1.00 57.53 464 LYS A C 1
ATOM 3724 O O . LYS A 1 464 ? -103.203 -9.772 201.108 1.00 57.53 464 LYS A O 1
ATOM 3729 N N . ALA A 1 465 ? -102.937 -9.427 198.902 1.00 55.47 465 ALA A N 1
ATOM 3730 C CA . ALA A 1 465 ? -102.463 -10.771 198.562 1.00 55.47 465 ALA A CA 1
ATOM 3731 C C . ALA A 1 465 ? -100.936 -10.841 198.375 1.00 55.47 465 ALA A C 1
ATOM 3733 O O . ALA A 1 465 ? -100.305 -11.789 198.843 1.00 55.47 465 ALA A O 1
ATOM 3734 N N . ASN A 1 466 ? -100.326 -9.833 197.736 1.00 52.56 466 ASN A N 1
ATOM 3735 C CA . ASN A 1 466 ? -98.903 -9.889 197.366 1.00 52.56 466 ASN A CA 1
ATOM 3736 C C . ASN A 1 466 ? -97.937 -9.820 198.571 1.00 52.56 466 ASN A C 1
ATOM 3738 O O . ASN A 1 466 ? -96.803 -10.288 198.492 1.00 52.56 466 ASN A O 1
ATOM 3742 N N . GLY A 1 467 ? -98.403 -9.322 199.723 1.00 63.31 467 GLY A N 1
ATOM 3743 C CA . GLY A 1 467 ? -97.640 -9.282 200.980 1.00 63.31 467 GLY A CA 1
ATOM 3744 C C . GLY A 1 467 ? -97.261 -10.648 201.579 1.00 63.31 467 GLY A C 1
ATOM 3745 O O . GLY A 1 467 ? -96.693 -10.675 202.662 1.00 63.31 467 GLY A O 1
ATOM 3746 N N . LYS A 1 468 ? -97.576 -11.766 200.908 1.00 53.72 468 LYS A N 1
ATOM 3747 C CA . LYS A 1 468 ? -97.185 -13.135 201.297 1.00 53.72 468 LYS A CA 1
ATOM 3748 C C . LYS A 1 468 ? -96.162 -13.794 200.362 1.00 53.72 468 LYS A C 1
ATOM 3750 O O . LYS A 1 468 ? -95.787 -14.934 200.608 1.00 53.72 468 LYS A O 1
ATOM 3755 N N . LEU A 1 469 ? -95.743 -13.122 199.283 1.00 53.91 469 LEU A N 1
ATOM 3756 C CA . LEU A 1 469 ? -94.794 -13.684 198.309 1.00 53.91 469 LEU A CA 1
ATOM 3757 C C . LEU A 1 469 ? -93.355 -13.189 198.535 1.00 53.91 469 LEU A C 1
ATOM 3759 O O . LEU A 1 469 ? -92.405 -13.941 198.347 1.00 53.91 469 LEU A O 1
ATOM 3763 N N . ASN A 1 470 ? -93.179 -11.940 198.975 1.00 53.41 470 ASN A N 1
ATOM 3764 C CA . ASN A 1 470 ? -91.851 -11.322 199.070 1.00 53.41 470 ASN A CA 1
ATOM 3765 C C . ASN A 1 470 ? -90.954 -11.858 200.206 1.00 53.41 470 ASN A C 1
ATOM 3767 O O . ASN A 1 470 ? -89.775 -11.529 200.221 1.00 53.41 470 ASN A O 1
ATOM 3771 N N . GLU A 1 471 ? -91.447 -12.706 201.114 1.00 56.91 471 GLU A N 1
ATOM 3772 C CA . GLU A 1 471 ? -90.589 -13.366 202.118 1.00 56.91 471 GLU A CA 1
ATOM 3773 C C . GLU A 1 471 ? -89.699 -14.480 201.523 1.00 56.91 471 GLU A C 1
ATOM 3775 O O . GLU A 1 471 ? -88.786 -14.951 202.198 1.00 56.91 471 GLU A O 1
ATOM 3780 N N . SER A 1 472 ? -89.932 -14.928 200.279 1.00 54.38 472 SER A N 1
ATOM 3781 C CA . SER A 1 472 ? -89.305 -16.153 199.751 1.00 54.38 472 SER A CA 1
ATOM 3782 C C . SER A 1 472 ? -88.149 -15.970 198.756 1.00 54.38 472 SER A C 1
ATOM 3784 O O . SER A 1 472 ? -87.628 -16.982 198.287 1.00 54.38 472 SER A O 1
ATOM 3786 N N . LEU A 1 473 ? -87.773 -14.743 198.360 1.00 56.03 473 LEU A N 1
ATOM 3787 C CA . LEU A 1 473 ? -86.947 -14.531 197.150 1.00 56.03 473 LEU A CA 1
ATOM 3788 C C . LEU A 1 473 ? -85.504 -14.033 197.385 1.00 56.03 473 LEU A C 1
ATOM 3790 O O . LEU A 1 473 ? -84.637 -14.314 196.558 1.00 56.03 473 LEU A O 1
ATOM 3794 N N . ASP A 1 474 ? -85.204 -13.397 198.521 1.00 66.31 474 ASP A N 1
ATOM 3795 C CA . ASP A 1 474 ? -83.900 -12.746 198.791 1.00 66.31 474 ASP A CA 1
ATOM 3796 C C . ASP A 1 474 ? -82.700 -13.712 198.978 1.00 66.31 474 ASP A C 1
ATOM 3798 O O . ASP A 1 474 ? -81.558 -13.286 199.148 1.00 66.31 474 ASP A O 1
ATOM 3802 N N . MET A 1 475 ? -82.916 -15.030 198.922 1.00 51.88 475 MET A N 1
ATOM 3803 C CA . MET A 1 475 ? -81.912 -16.056 199.256 1.00 51.88 475 MET A CA 1
ATOM 3804 C C . MET A 1 475 ? -80.968 -16.474 198.104 1.00 51.88 475 MET A C 1
ATOM 3806 O O . MET A 1 475 ? -80.169 -17.392 198.292 1.00 51.88 475 MET A O 1
ATOM 3810 N N . LEU A 1 476 ? -81.046 -15.865 196.909 1.00 55.34 476 LEU A N 1
ATOM 3811 C CA . LEU A 1 476 ? -80.450 -16.433 195.677 1.00 55.34 476 LEU A CA 1
ATOM 3812 C C . LEU A 1 476 ? -79.344 -15.622 194.961 1.00 55.34 476 LEU A C 1
ATOM 3814 O O . LEU A 1 476 ? -78.689 -16.168 194.073 1.00 55.34 476 LEU A O 1
ATOM 3818 N N . GLU A 1 477 ? -79.095 -14.351 195.292 1.00 60.62 477 GLU A N 1
ATOM 3819 C CA . GLU A 1 477 ? -78.327 -13.455 194.393 1.00 60.62 477 GLU A CA 1
ATOM 3820 C C . GLU A 1 477 ? -76.780 -13.597 194.453 1.00 60.62 477 GLU A C 1
ATOM 3822 O O . GLU A 1 477 ? -76.061 -13.115 193.578 1.00 60.62 477 GLU A O 1
ATOM 3827 N N . VAL A 1 478 ? -76.229 -14.298 195.450 1.00 54.94 478 VAL A N 1
ATOM 3828 C CA . VAL A 1 478 ? -74.800 -14.198 195.841 1.00 54.94 478 VAL A CA 1
ATOM 3829 C C . VAL A 1 478 ? -73.793 -14.853 194.860 1.00 54.94 478 VAL A C 1
ATOM 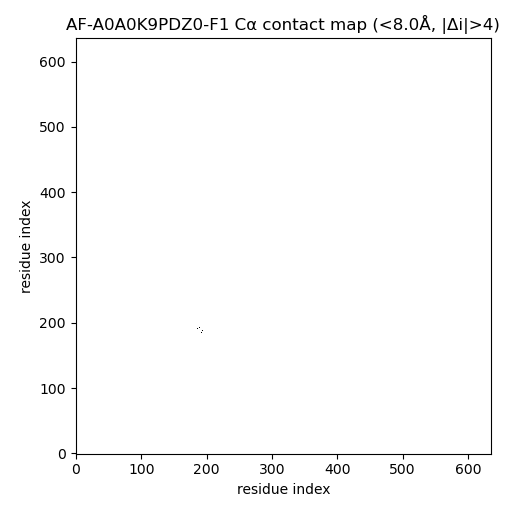3831 O O . VAL A 1 478 ? -72.603 -14.553 194.896 1.00 54.94 478 VAL A O 1
ATOM 3834 N N . SER A 1 479 ? -74.224 -15.735 193.952 1.00 56.88 479 SER A N 1
ATOM 3835 C CA . SER A 1 479 ? -73.348 -16.781 193.374 1.00 56.88 479 SER A CA 1
ATOM 3836 C C . SER A 1 479 ? -72.522 -16.452 192.102 1.00 56.88 479 SER A C 1
ATOM 3838 O O . SER A 1 479 ? -71.840 -17.346 191.601 1.00 56.88 479 SER A O 1
ATOM 3840 N N . ARG A 1 480 ? -72.597 -15.256 191.489 1.00 53.75 480 ARG A N 1
ATOM 3841 C CA . ARG A 1 480 ? -72.304 -15.100 190.029 1.00 53.75 480 ARG A CA 1
ATOM 3842 C C . ARG A 1 480 ? -71.045 -14.295 189.611 1.00 53.75 480 ARG A C 1
ATOM 3844 O O . ARG A 1 480 ? -70.890 -13.991 188.431 1.00 53.75 480 ARG A O 1
ATOM 3851 N N . ALA A 1 481 ? -70.149 -13.903 190.519 1.00 56.62 481 ALA A N 1
ATOM 3852 C CA . ALA A 1 481 ? -69.256 -12.750 190.279 1.00 56.62 481 ALA A CA 1
ATOM 3853 C C . ALA A 1 481 ? -67.898 -12.972 189.549 1.00 56.62 481 ALA A C 1
ATOM 3855 O O . ALA A 1 481 ? -67.254 -11.985 189.196 1.00 56.62 481 ALA A O 1
ATOM 3856 N N . GLU A 1 482 ? -67.419 -14.202 189.329 1.00 48.34 482 GLU A N 1
ATOM 3857 C CA . GLU A 1 482 ? -65.957 -14.454 189.250 1.00 48.34 482 GLU A CA 1
ATOM 3858 C C . GLU A 1 482 ? -65.294 -14.453 187.847 1.00 48.34 482 GLU A C 1
ATOM 3860 O O . GLU A 1 482 ? -64.070 -14.404 187.735 1.00 48.34 482 GLU A O 1
ATOM 3865 N N . ALA A 1 483 ? -66.052 -14.481 186.747 1.00 57.25 483 ALA A N 1
ATOM 3866 C CA . ALA A 1 483 ? -65.551 -14.952 185.440 1.00 57.25 483 ALA A CA 1
ATOM 3867 C C . ALA A 1 483 ? -64.741 -13.958 184.551 1.00 57.25 483 ALA A C 1
ATOM 3869 O O . ALA A 1 483 ? -64.620 -14.185 183.348 1.00 57.25 483 ALA A O 1
ATOM 3870 N N . MET A 1 484 ? -64.218 -12.836 185.066 1.00 54.50 484 MET A N 1
ATOM 3871 C CA . MET A 1 484 ? -63.932 -11.640 184.231 1.00 54.50 484 MET A CA 1
ATOM 3872 C C . MET A 1 484 ? -62.458 -11.360 183.828 1.00 54.50 484 MET A C 1
ATOM 3874 O O . MET A 1 484 ? -62.153 -10.241 183.421 1.00 54.50 484 MET A O 1
ATOM 3878 N N . VAL A 1 485 ? -61.525 -12.314 183.954 1.00 66.06 485 VAL A N 1
ATOM 3879 C CA . VAL A 1 485 ? -60.064 -12.013 183.936 1.00 66.06 485 VAL A CA 1
ATOM 3880 C C . VAL A 1 485 ? -59.332 -12.298 182.603 1.00 66.06 485 VAL A C 1
ATOM 3882 O O . VAL A 1 485 ? -58.300 -11.690 182.334 1.00 66.06 485 VAL A O 1
ATOM 3885 N N . SER A 1 486 ? -59.839 -13.191 181.746 1.00 63.31 486 SER A N 1
ATOM 3886 C CA . SER A 1 486 ? -59.010 -13.920 180.757 1.00 63.31 486 SER A CA 1
ATOM 3887 C C . SER A 1 486 ? -58.609 -13.199 179.449 1.00 63.31 486 SER A C 1
ATOM 3889 O O . SER A 1 486 ? -57.903 -13.793 178.638 1.00 63.31 486 SER A O 1
ATOM 3891 N N . GLU A 1 487 ? -59.070 -11.978 179.164 1.00 66.44 487 GLU A N 1
ATOM 3892 C CA . GLU A 1 487 ? -59.048 -11.436 177.783 1.00 66.44 487 GLU A CA 1
ATOM 3893 C C . GLU A 1 487 ? -57.818 -10.559 177.435 1.00 66.44 487 GLU A C 1
ATOM 3895 O O . GLU A 1 487 ? -57.715 -10.012 176.337 1.00 66.44 487 GLU A O 1
ATOM 3900 N N . LYS A 1 488 ? -56.865 -10.403 178.362 1.00 62.84 488 LYS A N 1
ATOM 3901 C CA . LYS A 1 488 ? -55.825 -9.357 178.296 1.00 62.84 488 LYS A CA 1
ATOM 3902 C C . LYS A 1 488 ? -54.622 -9.674 177.390 1.00 62.84 488 LYS A C 1
ATOM 3904 O O . LYS A 1 488 ? -54.010 -8.755 176.848 1.00 62.84 488 LYS A O 1
ATOM 3909 N N . ASP A 1 489 ? -54.287 -10.948 177.201 1.00 63.69 489 ASP A N 1
ATOM 3910 C CA . ASP A 1 489 ? -52.934 -11.357 176.772 1.00 63.69 489 ASP A CA 1
ATOM 3911 C C . ASP A 1 489 ? -52.684 -11.281 175.250 1.00 63.69 489 ASP A C 1
ATOM 3913 O O . ASP A 1 489 ? -51.564 -11.457 174.770 1.00 63.69 489 ASP A O 1
ATOM 3917 N N . LYS A 1 490 ? -53.720 -10.990 174.456 1.00 68.38 490 LYS A N 1
ATOM 3918 C CA . LYS A 1 490 ? -53.681 -11.074 172.983 1.00 68.38 490 LYS A CA 1
ATOM 3919 C C . LYS A 1 490 ? -52.802 -10.010 172.299 1.00 68.38 490 LYS A C 1
ATOM 3921 O O . LYS A 1 490 ? -52.431 -10.187 171.141 1.00 68.38 490 LYS A O 1
ATOM 3926 N N . ALA A 1 491 ? -52.492 -8.902 172.974 1.00 70.25 491 ALA A N 1
ATOM 3927 C CA . ALA A 1 491 ? -51.873 -7.729 172.347 1.00 70.25 491 ALA A CA 1
ATOM 3928 C C . ALA A 1 491 ? -50.353 -7.851 172.097 1.00 70.25 491 ALA A C 1
ATOM 3930 O O . ALA A 1 491 ? -49.838 -7.230 171.168 1.00 70.25 491 ALA A O 1
ATOM 3931 N N . GLU A 1 492 ? -49.624 -8.635 172.898 1.00 72.00 492 GLU A N 1
ATOM 3932 C CA . GLU A 1 492 ? -48.150 -8.577 172.936 1.00 72.00 492 GLU A CA 1
ATOM 3933 C C . GLU A 1 492 ? -47.464 -9.228 171.715 1.00 72.00 492 GLU A C 1
ATOM 3935 O O . GLU A 1 492 ? -46.362 -8.840 171.321 1.00 72.00 492 GLU A O 1
ATOM 3940 N N . LEU A 1 493 ? -48.130 -10.184 171.058 1.00 71.81 493 LEU A N 1
ATOM 3941 C CA . LEU A 1 493 ? -47.541 -10.983 169.974 1.00 71.81 493 LEU A CA 1
ATOM 3942 C C . LEU A 1 493 ? -47.207 -10.185 168.701 1.00 71.81 493 LEU A C 1
ATOM 3944 O O . LEU A 1 493 ? -46.291 -10.567 167.972 1.00 71.81 493 LEU A O 1
ATOM 3948 N N . LEU A 1 494 ? -47.908 -9.080 168.424 1.00 73.38 494 LEU A N 1
ATOM 3949 C CA . LEU A 1 494 ? -47.741 -8.329 167.170 1.00 73.38 494 LEU A CA 1
ATOM 3950 C C . LEU A 1 494 ? -46.391 -7.598 167.072 1.00 73.38 494 LEU A C 1
ATOM 3952 O O . LEU A 1 494 ? -45.867 -7.436 165.972 1.00 73.38 494 LEU A O 1
ATOM 3956 N N . PHE A 1 495 ? -45.790 -7.203 168.199 1.00 74.56 495 PHE A N 1
ATOM 3957 C CA . PHE A 1 495 ? -44.547 -6.419 168.209 1.00 74.56 495 PHE A CA 1
ATOM 3958 C C . PHE A 1 495 ? -43.319 -7.217 167.732 1.00 74.56 495 PHE A C 1
ATOM 3960 O O . PHE A 1 495 ? -42.421 -6.664 167.098 1.00 74.56 495 PHE A O 1
ATOM 3967 N N . ARG A 1 496 ? -43.279 -8.535 167.984 1.00 72.56 496 ARG A N 1
ATOM 3968 C CA . ARG A 1 496 ? -42.129 -9.386 167.619 1.00 72.56 496 ARG A CA 1
ATOM 3969 C C . ARG A 1 496 ? -42.021 -9.679 166.119 1.00 72.56 496 ARG A C 1
ATOM 3971 O O . ARG A 1 496 ? -40.945 -10.052 165.660 1.00 72.56 496 ARG A O 1
ATOM 3978 N N . LEU A 1 497 ? -43.102 -9.513 165.354 1.00 73.75 497 LEU A N 1
ATOM 3979 C CA . LEU A 1 497 ? -43.143 -9.889 163.937 1.00 73.75 497 LEU A CA 1
ATOM 3980 C C . LEU A 1 497 ? -42.301 -8.956 163.044 1.00 73.75 497 LEU A C 1
ATOM 3982 O O . LEU A 1 497 ? -41.732 -9.404 162.049 1.00 73.75 497 LEU A O 1
ATOM 3986 N N . GLU A 1 498 ? -42.182 -7.675 163.405 1.00 73.25 498 GLU A N 1
ATOM 3987 C CA . GLU A 1 498 ? -41.546 -6.672 162.540 1.00 73.25 498 GLU A CA 1
ATOM 3988 C C . GLU A 1 498 ? -40.010 -6.752 162.547 1.00 73.25 498 GLU A C 1
ATOM 3990 O O . GLU A 1 498 ? -39.379 -6.558 161.509 1.00 73.25 498 GLU A O 1
ATOM 3995 N N . GLN A 1 499 ? -39.396 -7.131 163.677 1.00 67.00 499 GLN A N 1
ATOM 3996 C CA . GLN A 1 499 ? -37.934 -7.294 163.774 1.00 67.00 499 GLN A CA 1
ATOM 3997 C C . GLN A 1 499 ? -37.393 -8.444 162.906 1.00 67.00 499 GLN A C 1
ATOM 3999 O O . GLN A 1 499 ? -36.228 -8.422 162.516 1.00 67.00 499 GLN A O 1
ATOM 4004 N N . VAL A 1 500 ? -38.223 -9.435 162.565 1.00 71.75 500 VAL A N 1
ATOM 4005 C CA . VAL A 1 500 ? -37.813 -10.570 161.718 1.00 71.75 500 VAL A CA 1
ATOM 4006 C C . VAL A 1 500 ? -37.747 -10.175 160.235 1.00 71.75 500 VAL A C 1
ATOM 4008 O O . VAL A 1 500 ? -36.926 -10.713 159.489 1.00 71.75 500 VAL A O 1
ATOM 4011 N N . LYS A 1 501 ? -38.557 -9.201 159.789 1.00 69.94 501 LYS A N 1
ATOM 4012 C CA . LYS A 1 501 ? -38.595 -8.776 158.378 1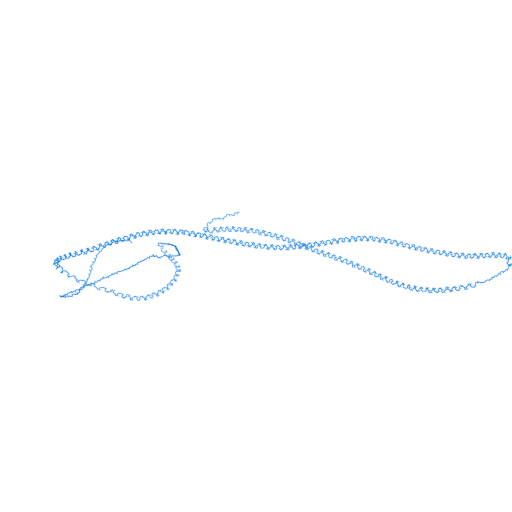.00 69.94 501 LYS A CA 1
ATOM 4013 C C . LYS A 1 501 ? -37.284 -8.145 157.907 1.00 69.94 501 LYS A C 1
ATOM 4015 O O . LYS A 1 501 ? -36.845 -8.433 156.797 1.00 69.94 501 LYS A O 1
ATOM 4020 N N . SER A 1 502 ? -36.652 -7.302 158.724 1.00 66.56 502 SER A N 1
ATOM 4021 C CA . SER A 1 502 ? -35.423 -6.591 158.336 1.00 66.56 502 SER A CA 1
ATOM 4022 C C . SER A 1 502 ? -34.241 -7.546 158.124 1.00 66.56 502 SER A C 1
ATOM 4024 O O . SER A 1 502 ? -33.491 -7.388 157.161 1.00 66.56 502 SER A O 1
ATOM 4026 N N . ALA A 1 503 ? -34.128 -8.598 158.942 1.00 65.44 503 ALA A N 1
ATOM 4027 C CA . ALA A 1 503 ? -33.119 -9.647 158.779 1.00 65.44 503 ALA A CA 1
ATOM 4028 C C . ALA A 1 503 ? -33.301 -10.470 157.484 1.00 65.44 503 ALA A C 1
ATOM 4030 O O . ALA A 1 503 ? -32.320 -10.907 156.877 1.00 65.44 503 ALA A O 1
ATOM 4031 N N . ALA A 1 504 ? -34.544 -10.655 157.021 1.00 69.12 504 ALA A N 1
ATOM 4032 C CA . ALA A 1 504 ? -34.830 -11.404 155.798 1.00 69.12 504 ALA A CA 1
ATOM 4033 C C . ALA A 1 504 ? -34.311 -10.701 154.526 1.00 69.12 504 ALA A C 1
ATOM 4035 O O . ALA A 1 504 ? -33.859 -11.375 153.598 1.00 69.12 504 ALA A O 1
ATOM 4036 N N . VAL A 1 505 ? -34.308 -9.362 154.488 1.00 76.31 505 VAL A N 1
ATOM 4037 C CA . VAL A 1 505 ? -33.874 -8.578 153.312 1.00 76.31 505 VAL A CA 1
ATOM 4038 C C . VAL A 1 505 ? -32.405 -8.844 152.964 1.00 76.31 505 VAL A C 1
ATOM 4040 O O . VAL A 1 505 ? -32.097 -9.141 151.810 1.00 76.31 505 VAL A O 1
ATOM 4043 N N . GLY A 1 506 ? -31.508 -8.863 153.957 1.00 65.31 506 GLY A N 1
ATOM 4044 C CA . GLY A 1 506 ? -30.084 -9.164 153.736 1.00 65.31 506 GLY A CA 1
ATOM 4045 C C . GLY A 1 506 ? -29.821 -10.570 153.174 1.00 65.31 506 GLY A C 1
ATOM 4046 O O . GLY A 1 506 ? -28.848 -10.784 152.449 1.00 65.31 506 GLY A O 1
ATOM 4047 N N . SER A 1 507 ? -30.719 -11.528 153.431 1.00 64.81 507 SER A N 1
ATOM 4048 C CA . SER A 1 507 ? -30.641 -12.873 152.841 1.00 64.81 507 SER A CA 1
ATOM 4049 C C . SER A 1 507 ? -31.062 -12.891 151.364 1.00 64.81 507 SER A C 1
ATOM 4051 O O . SER A 1 507 ? -30.506 -13.649 150.567 1.00 64.81 507 SER A O 1
ATOM 4053 N N . ILE A 1 508 ? -31.992 -12.023 150.956 1.00 72.12 508 ILE A N 1
ATOM 4054 C CA . ILE A 1 508 ? -32.453 -11.916 149.560 1.00 72.12 508 ILE A CA 1
ATOM 4055 C C . ILE A 1 508 ? -31.330 -11.385 148.647 1.00 72.12 508 ILE A C 1
ATOM 4057 O O . ILE A 1 508 ? -31.184 -11.849 147.514 1.00 72.12 508 ILE A O 1
ATOM 4061 N N . GLU A 1 509 ? -30.459 -10.509 149.152 1.00 70.88 509 GLU A N 1
ATOM 4062 C CA . GLU A 1 509 ? -29.271 -10.024 148.427 1.00 70.88 509 GLU A CA 1
ATOM 4063 C C . GLU A 1 509 ? -28.124 -11.046 148.332 1.00 70.88 509 GLU A C 1
ATOM 4065 O O . GLU A 1 509 ? -27.214 -10.901 147.509 1.00 70.88 509 GLU A O 1
ATOM 4070 N N . ALA A 1 510 ? -28.130 -12.099 149.153 1.00 64.94 510 ALA A N 1
ATOM 4071 C CA . ALA A 1 510 ? -27.276 -13.267 148.934 1.00 64.94 510 ALA A CA 1
ATOM 4072 C C . ALA A 1 510 ? -27.869 -14.170 147.836 1.00 64.94 510 ALA A C 1
ATOM 4074 O O . ALA A 1 510 ? -27.151 -14.628 146.943 1.00 64.94 510 ALA A O 1
ATOM 4075 N N . ILE A 1 511 ? -29.195 -14.354 147.842 1.00 71.38 511 ILE A N 1
ATOM 4076 C CA . ILE A 1 511 ? -29.925 -15.144 146.840 1.00 71.38 511 ILE A CA 1
ATOM 4077 C C . ILE A 1 511 ? -29.804 -14.529 145.436 1.00 71.38 511 ILE A C 1
ATOM 4079 O O . ILE A 1 511 ? -29.612 -15.269 144.473 1.00 71.38 511 ILE A O 1
ATOM 4083 N N . SER A 1 512 ? -29.841 -13.201 145.283 1.00 72.88 512 SER A N 1
ATOM 4084 C CA . SER A 1 512 ? -29.658 -12.545 143.974 1.00 72.88 512 SER A CA 1
ATOM 4085 C C . SER A 1 512 ? -28.268 -12.805 143.369 1.00 72.88 512 SER A C 1
ATOM 4087 O O . SER A 1 512 ? -28.168 -13.137 142.185 1.00 72.88 512 SER A O 1
ATOM 4089 N N . ARG A 1 513 ? -27.207 -12.768 144.188 1.00 66.88 513 ARG A N 1
ATOM 4090 C CA . ARG A 1 513 ? -25.827 -13.117 143.793 1.00 66.88 513 ARG A CA 1
ATOM 4091 C C . ARG A 1 513 ? -25.647 -14.609 143.490 1.00 66.88 513 ARG A C 1
ATOM 4093 O O . ARG A 1 513 ? -24.864 -14.965 142.612 1.00 66.88 513 ARG A O 1
ATOM 4100 N N . ALA A 1 514 ? -26.399 -15.489 144.151 1.00 67.50 514 ALA A N 1
ATOM 4101 C CA . ALA A 1 514 ? -26.473 -16.897 143.761 1.00 67.50 514 ALA A CA 1
ATOM 4102 C C . ALA A 1 514 ? -27.200 -17.081 142.413 1.00 67.50 514 ALA A C 1
ATOM 4104 O O . ALA A 1 514 ? -26.798 -17.915 141.603 1.00 67.50 514 ALA A O 1
ATOM 4105 N N . LYS A 1 515 ? -28.234 -16.275 142.136 1.00 73.50 515 LYS A N 1
ATOM 4106 C CA . LYS A 1 515 ? -29.065 -16.353 140.922 1.00 73.50 515 LYS A CA 1
ATOM 4107 C C . LYS A 1 515 ? -28.312 -15.945 139.650 1.00 73.50 515 LYS A C 1
ATOM 4109 O O . LYS A 1 515 ? -28.455 -16.613 138.633 1.00 73.50 515 LYS A O 1
ATOM 4114 N N . THR A 1 516 ? -27.451 -14.926 139.702 1.00 73.31 516 THR A N 1
ATOM 4115 C CA . THR A 1 516 ? -26.575 -14.582 138.562 1.00 73.31 516 THR A CA 1
ATOM 4116 C C . THR A 1 516 ? -25.531 -15.669 138.295 1.00 73.31 516 THR A C 1
ATOM 4118 O O . THR A 1 516 ? -25.308 -16.037 137.143 1.00 73.31 516 THR A O 1
ATOM 4121 N N . ARG A 1 517 ? -24.949 -16.266 139.345 1.00 72.50 517 ARG A N 1
ATOM 4122 C CA . ARG A 1 517 ? -24.014 -17.398 139.214 1.00 72.50 517 ARG A CA 1
ATOM 4123 C C . ARG A 1 517 ? -24.699 -18.675 138.703 1.00 72.50 517 ARG A C 1
ATOM 4125 O O . ARG A 1 517 ? -24.092 -19.414 137.930 1.00 72.50 517 ARG A O 1
ATOM 4132 N N . ARG A 1 518 ? -25.967 -18.903 139.070 1.00 75.12 518 ARG A N 1
ATOM 4133 C CA . ARG A 1 518 ? -26.821 -19.964 138.506 1.00 75.12 518 ARG A CA 1
ATOM 4134 C C . ARG A 1 518 ? -27.017 -19.780 137.005 1.00 75.12 518 ARG A C 1
ATOM 4136 O O . ARG A 1 518 ? -26.919 -20.750 136.268 1.00 75.12 518 ARG A O 1
ATOM 4143 N N . GLU A 1 519 ? -27.231 -18.551 136.550 1.00 76.81 519 GLU A N 1
ATOM 4144 C CA . GLU A 1 519 ? -27.495 -18.279 135.137 1.00 76.81 519 GLU A CA 1
ATOM 4145 C C . GLU A 1 519 ? -26.218 -18.394 134.271 1.00 76.81 519 GLU A C 1
ATOM 4147 O O . GLU A 1 519 ? -26.307 -18.847 133.133 1.00 76.81 519 GLU A O 1
ATOM 4152 N N . VAL A 1 520 ? -25.020 -18.153 134.828 1.00 78.00 520 VAL A N 1
ATOM 4153 C CA . VAL A 1 520 ? -23.737 -18.536 134.189 1.00 78.00 520 VAL A CA 1
ATOM 4154 C C . VAL A 1 520 ? -23.582 -20.062 134.106 1.00 78.00 520 VAL A C 1
ATOM 4156 O O . VAL A 1 520 ? -23.229 -20.592 133.055 1.00 78.00 520 VAL A O 1
ATOM 4159 N N . LEU A 1 521 ? -23.902 -20.797 135.178 1.00 73.62 521 LEU A N 1
ATOM 4160 C CA . LEU A 1 521 ? -23.911 -22.268 135.155 1.00 73.62 521 LEU A CA 1
ATOM 4161 C C . LEU A 1 521 ? -24.959 -22.830 134.180 1.00 73.62 521 LEU A C 1
ATOM 4163 O O . LEU A 1 521 ? -24.727 -23.865 133.563 1.00 73.62 521 LEU A O 1
ATOM 4167 N N . LYS A 1 522 ? -26.082 -22.134 133.981 1.00 76.06 522 LYS A N 1
ATOM 4168 C CA . LYS A 1 522 ? -27.119 -22.501 133.010 1.00 76.06 522 LYS A CA 1
ATOM 4169 C C . LYS A 1 522 ? -26.602 -22.452 131.567 1.00 76.06 522 LYS A C 1
ATOM 4171 O O . LYS A 1 522 ? -27.026 -23.272 130.759 1.00 76.06 522 LYS A O 1
ATOM 4176 N N . GLN A 1 523 ? -25.651 -21.567 131.261 1.00 75.50 523 GLN A N 1
ATOM 4177 C CA . GLN A 1 523 ? -24.962 -21.568 129.968 1.00 75.50 523 GLN A CA 1
ATOM 4178 C C . GLN A 1 523 ? -24.086 -22.822 129.801 1.00 75.50 523 GLN A C 1
ATOM 4180 O O . GLN A 1 523 ? -24.174 -23.486 128.775 1.00 75.50 523 GLN A O 1
ATOM 4185 N N . ALA A 1 524 ? -23.339 -23.222 130.836 1.00 77.38 524 ALA A N 1
ATOM 4186 C CA . ALA A 1 524 ? -22.558 -24.466 130.815 1.00 77.38 524 ALA A CA 1
ATOM 4187 C C . ALA A 1 524 ? -23.437 -25.737 130.731 1.00 77.38 524 ALA A C 1
ATOM 4189 O O . ALA A 1 524 ? -23.019 -26.752 130.173 1.00 77.38 524 ALA A O 1
ATOM 4190 N N . VAL A 1 525 ? -24.679 -25.690 131.230 1.00 72.94 525 VAL A N 1
ATOM 4191 C CA . VAL A 1 525 ? -25.669 -26.768 131.041 1.00 72.94 525 VAL A CA 1
ATOM 4192 C C . VAL A 1 525 ? -26.128 -26.868 129.577 1.00 72.94 525 VAL A C 1
ATOM 4194 O O . VAL A 1 525 ? -26.259 -27.979 129.071 1.00 72.94 525 VAL A O 1
ATOM 4197 N N . LEU A 1 526 ? -26.282 -25.745 128.861 1.00 77.19 526 LEU A N 1
ATOM 4198 C CA . LEU A 1 526 ? -26.581 -25.745 127.416 1.00 77.19 526 LEU A CA 1
ATOM 4199 C C . LEU A 1 526 ? -25.435 -26.301 126.552 1.00 77.19 526 LEU A C 1
ATOM 4201 O O . LEU A 1 526 ? -25.667 -26.686 125.405 1.00 77.19 526 LEU A O 1
ATOM 4205 N N . ASP A 1 527 ? -24.210 -26.351 127.079 1.00 73.06 527 ASP A N 1
ATOM 4206 C CA . ASP A 1 527 ? -23.092 -27.045 126.437 1.00 73.06 527 ASP A CA 1
ATOM 4207 C C . ASP A 1 527 ? -23.109 -28.553 126.759 1.00 73.06 527 ASP A C 1
ATOM 4209 O O . ASP A 1 527 ? -22.901 -29.367 125.857 1.00 73.06 527 ASP A O 1
ATOM 4213 N N . LYS A 1 528 ? -23.474 -28.952 127.991 1.00 69.50 528 LYS A N 1
ATOM 4214 C CA . LYS A 1 528 ? -23.682 -30.371 128.356 1.00 69.50 528 LYS A CA 1
ATOM 4215 C C . LYS A 1 528 ? -24.796 -31.055 127.559 1.00 69.50 528 LYS A C 1
ATOM 4217 O O . LYS A 1 528 ? -24.662 -32.235 127.235 1.00 69.50 528 LYS A O 1
ATOM 4222 N N . ASP A 1 529 ? -25.840 -30.323 127.176 1.00 69.50 529 ASP A N 1
ATOM 4223 C CA . ASP A 1 529 ? -26.914 -30.841 126.315 1.00 69.50 529 ASP A CA 1
ATOM 4224 C C 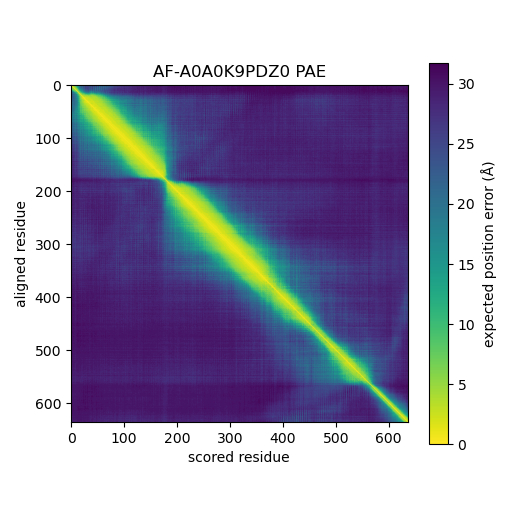. ASP A 1 529 ? -26.417 -31.270 124.919 1.00 69.50 529 ASP A C 1
ATOM 4226 O O . ASP A 1 529 ? -26.980 -32.185 124.316 1.00 69.50 529 ASP A O 1
ATOM 4230 N N . ARG A 1 530 ? -25.324 -30.680 124.403 1.00 73.12 530 ARG A N 1
ATOM 4231 C CA . ARG A 1 530 ? -24.747 -31.090 123.106 1.00 73.12 530 ARG A CA 1
ATOM 4232 C C . ARG A 1 530 ? -23.958 -32.397 123.194 1.00 73.12 530 ARG A C 1
ATOM 4234 O O . ARG A 1 530 ? -23.907 -33.138 122.217 1.00 73.12 530 ARG A O 1
ATOM 4241 N N . GLU A 1 531 ? -23.379 -32.711 124.353 1.00 70.44 531 GLU A N 1
ATOM 4242 C CA . GLU A 1 531 ? -22.681 -33.984 124.581 1.00 70.44 531 GLU A CA 1
ATOM 4243 C C . GLU A 1 531 ? -23.657 -35.141 124.847 1.00 70.44 531 GLU A C 1
ATOM 4245 O O . GLU A 1 531 ? -23.448 -36.249 124.342 1.00 70.44 531 GLU A O 1
ATOM 4250 N N . LEU A 1 532 ? -24.762 -34.883 125.564 1.00 58.31 532 LEU A N 1
ATOM 4251 C CA . LEU A 1 532 ? -25.841 -35.861 125.776 1.00 58.31 532 LEU A CA 1
ATOM 4252 C C . LEU A 1 532 ? -26.397 -36.398 124.447 1.00 58.31 532 LEU A C 1
ATOM 4254 O O . LEU A 1 532 ? -26.599 -37.605 124.305 1.00 58.31 532 LEU A O 1
ATOM 4258 N N . GLN A 1 533 ? -26.546 -35.531 123.440 1.00 64.25 533 GLN A N 1
ATOM 4259 C CA . GLN A 1 533 ? -26.986 -35.909 122.090 1.00 64.25 533 GLN A CA 1
ATOM 4260 C C . GLN A 1 533 ? -25.997 -36.805 121.316 1.00 64.25 533 GLN A C 1
ATOM 4262 O O . GLN A 1 533 ? -26.335 -37.265 120.223 1.00 64.25 533 GLN A O 1
ATOM 4267 N N . SER A 1 534 ? -24.795 -37.067 121.843 1.00 63.69 534 SER A N 1
ATOM 4268 C CA . SER A 1 534 ? -23.813 -37.964 121.224 1.00 63.69 534 SER A CA 1
ATOM 4269 C C . SER A 1 534 ? -23.797 -39.353 121.871 1.00 63.69 534 SER A C 1
ATOM 4271 O O . SER A 1 534 ? -24.095 -40.343 121.203 1.00 63.69 534 SER A O 1
ATOM 4273 N N . ILE A 1 535 ? -23.518 -39.436 123.178 1.00 59.50 535 ILE A N 1
ATOM 4274 C CA . ILE A 1 535 ? -23.273 -40.718 123.875 1.00 59.50 535 ILE A CA 1
ATOM 4275 C C . ILE A 1 535 ? -24.576 -41.447 124.252 1.00 59.50 535 ILE A C 1
ATOM 4277 O O . ILE A 1 535 ? -24.571 -42.665 124.437 1.00 59.50 535 ILE A O 1
ATOM 4281 N N . SER A 1 536 ? -25.731 -40.770 124.202 1.00 59.53 536 SER A N 1
ATOM 4282 C CA . SER A 1 536 ? -27.037 -41.453 124.211 1.00 59.53 536 SER A CA 1
ATOM 4283 C C . SER A 1 536 ? -27.249 -42.391 123.008 1.00 59.53 536 SER A C 1
ATOM 4285 O O . SER A 1 536 ? -28.244 -43.101 122.982 1.00 59.53 536 SER A O 1
ATOM 4287 N N . ARG A 1 537 ? -26.345 -42.422 122.015 1.00 65.69 537 ARG A N 1
ATOM 4288 C CA . ARG A 1 537 ? -26.350 -43.420 120.927 1.00 65.69 537 ARG A CA 1
ATOM 4289 C C . ARG A 1 537 ? -25.541 -44.683 121.236 1.00 65.69 537 ARG A C 1
ATOM 4291 O O . ARG A 1 537 ? -25.636 -45.650 120.489 1.00 65.69 537 ARG A O 1
ATOM 4298 N N . GLU A 1 538 ? -24.711 -44.671 122.279 1.00 67.50 538 GLU A N 1
ATOM 4299 C CA . GLU A 1 538 ? -23.719 -45.721 122.530 1.00 67.50 538 GLU A CA 1
ATOM 4300 C C . GLU A 1 538 ? -24.215 -46.753 123.550 1.00 67.50 538 GLU A C 1
ATOM 4302 O O . GLU A 1 538 ? -24.245 -47.949 123.262 1.00 67.50 538 GLU A O 1
ATOM 4307 N N . ASN A 1 539 ? -24.656 -46.315 124.735 1.00 60.84 539 ASN A N 1
ATOM 4308 C CA . ASN A 1 539 ? -24.954 -47.238 125.839 1.00 60.84 539 ASN A CA 1
ATOM 4309 C C . ASN A 1 539 ? -26.300 -47.987 125.700 1.00 60.84 539 ASN A C 1
ATOM 4311 O O . ASN A 1 539 ? -26.476 -49.044 126.304 1.00 60.84 539 ASN A O 1
ATOM 4315 N N . ASP A 1 540 ? -27.215 -47.536 124.834 1.00 72.62 540 ASP A N 1
ATOM 4316 C CA . ASP A 1 540 ? -28.411 -48.323 124.475 1.00 72.62 540 ASP A CA 1
ATOM 4317 C C . ASP A 1 540 ? -28.039 -49.665 123.788 1.00 72.62 540 ASP A C 1
ATOM 4319 O O . ASP A 1 540 ? -28.780 -50.649 123.883 1.00 72.62 540 ASP A O 1
ATOM 4323 N N . SER A 1 541 ? -26.835 -49.774 123.201 1.00 59.44 541 SER A N 1
ATOM 4324 C CA . SER A 1 541 ? -26.294 -51.060 122.725 1.00 59.44 541 SER A CA 1
ATOM 4325 C C . SER A 1 541 ? -25.915 -52.028 123.860 1.00 59.44 541 SER A C 1
ATOM 4327 O O . SER A 1 541 ? -25.956 -53.245 123.673 1.00 59.44 541 SER A O 1
ATOM 4329 N N . LEU A 1 542 ? -25.589 -51.513 125.053 1.00 61.97 542 LEU A N 1
ATOM 4330 C CA . LEU A 1 542 ? -25.266 -52.319 126.235 1.00 61.97 542 LEU A CA 1
ATOM 4331 C C . LEU A 1 542 ? -26.514 -52.713 127.025 1.00 61.97 542 LEU A C 1
ATOM 4333 O O . LEU A 1 542 ? -26.573 -53.856 127.479 1.00 61.97 542 LEU A O 1
ATOM 4337 N N . ARG A 1 543 ? -27.541 -51.848 127.087 1.00 59.94 543 ARG A N 1
ATOM 4338 C CA . ARG A 1 543 ? -28.896 -52.235 127.532 1.00 59.94 543 ARG A CA 1
ATOM 4339 C C . ARG A 1 543 ? -29.354 -53.505 126.824 1.00 59.94 543 ARG A C 1
ATOM 4341 O O . ARG A 1 543 ? -29.601 -54.511 127.480 1.00 59.94 543 ARG A O 1
ATOM 4348 N N . SER A 1 544 ? -29.297 -53.492 125.492 1.00 61.00 544 SER A N 1
ATOM 4349 C CA . SER A 1 544 ? -29.649 -54.635 124.641 1.00 61.00 544 SER A CA 1
ATOM 4350 C C . SER A 1 544 ? -28.849 -55.913 124.951 1.00 61.00 544 SER A C 1
ATOM 4352 O O . SER A 1 544 ? -29.314 -57.014 124.669 1.00 61.00 544 SER A O 1
ATOM 4354 N N . ARG A 1 545 ? -27.637 -55.810 125.521 1.00 60.59 545 ARG A N 1
ATOM 4355 C CA . ARG A 1 545 ? -26.762 -56.967 125.782 1.00 60.59 545 ARG A CA 1
ATOM 4356 C C . ARG A 1 545 ? -26.991 -57.617 127.148 1.00 60.59 545 ARG A C 1
ATOM 4358 O O . ARG A 1 545 ? -26.791 -58.823 127.270 1.00 60.59 545 ARG A O 1
ATOM 4365 N N . GLU A 1 546 ? -27.404 -56.851 128.154 1.00 57.56 546 GLU A N 1
ATOM 4366 C CA . GLU A 1 546 ? -27.750 -57.379 129.484 1.00 57.56 546 GLU A CA 1
ATOM 4367 C C . GLU A 1 546 ? -29.257 -57.683 129.610 1.00 57.56 546 GLU A C 1
ATOM 4369 O O . GLU A 1 546 ? -29.657 -58.600 130.317 1.00 57.56 546 GLU A O 1
ATOM 4374 N N . GLU A 1 547 ? -30.108 -57.051 128.802 1.00 60.97 547 GLU A N 1
ATOM 4375 C CA . GLU A 1 547 ? -31.510 -57.452 128.616 1.00 60.97 547 GLU A CA 1
ATOM 4376 C C . GLU A 1 547 ? -31.639 -58.891 128.067 1.00 60.97 547 GLU A C 1
ATOM 4378 O O . GLU A 1 547 ? -32.483 -59.671 128.513 1.00 60.97 547 GLU A O 1
ATOM 4383 N N . ILE A 1 548 ? -30.704 -59.315 127.208 1.00 62.66 548 ILE A N 1
ATOM 4384 C CA . ILE A 1 548 ? -30.590 -60.712 126.753 1.00 62.66 548 ILE A CA 1
ATOM 4385 C C . ILE A 1 548 ? -30.222 -61.678 127.901 1.00 62.66 548 ILE A C 1
ATOM 4387 O O . ILE A 1 548 ? -30.535 -62.866 127.813 1.00 62.66 548 ILE A O 1
ATOM 4391 N N . THR A 1 549 ? -29.606 -61.221 129.002 1.00 52.25 549 THR A N 1
ATOM 4392 C CA . THR A 1 549 ? -29.384 -62.063 130.198 1.00 52.25 549 THR A CA 1
ATOM 4393 C C . THR A 1 549 ? -30.553 -61.998 131.182 1.00 52.25 549 THR A C 1
ATOM 4395 O O . THR A 1 549 ? -30.860 -63.025 131.794 1.00 52.25 549 THR A O 1
ATOM 4398 N N . VAL A 1 550 ? -31.278 -60.871 131.250 1.00 57.28 550 VAL A N 1
ATOM 4399 C CA . VAL A 1 550 ? -32.585 -60.769 131.925 1.00 57.28 550 VAL A CA 1
ATOM 4400 C C . VAL A 1 550 ? -33.526 -61.845 131.392 1.00 57.28 550 VAL A C 1
ATOM 4402 O O . VAL A 1 550 ? -33.974 -62.693 132.164 1.00 57.28 550 VAL A O 1
ATOM 4405 N N . ASP A 1 551 ? -33.778 -61.888 130.083 1.00 58.44 551 ASP A N 1
ATOM 4406 C CA . ASP A 1 551 ? -34.735 -62.846 129.518 1.00 58.44 551 ASP A CA 1
ATOM 4407 C C . ASP A 1 551 ? -34.240 -64.297 129.540 1.00 58.44 551 ASP A C 1
ATOM 4409 O O . ASP A 1 551 ? -35.058 -65.214 129.593 1.00 58.44 551 ASP A O 1
ATOM 4413 N N . ARG A 1 552 ? -32.930 -64.553 129.641 1.00 56.50 552 ARG A N 1
ATOM 4414 C CA . ARG A 1 552 ? -32.400 -65.924 129.763 1.00 56.50 552 ARG A CA 1
ATOM 4415 C C . ARG A 1 552 ? -32.668 -66.586 131.120 1.00 56.50 552 ARG A C 1
ATOM 4417 O O . ARG A 1 552 ? -32.673 -67.811 131.192 1.00 56.50 552 ARG A O 1
ATOM 4424 N N . LEU A 1 553 ? -32.908 -65.802 132.175 1.00 49.09 553 LEU A N 1
ATOM 4425 C CA . LEU A 1 553 ? -33.382 -66.299 133.477 1.00 49.09 553 LEU A CA 1
ATOM 4426 C C . LEU A 1 553 ? -34.879 -66.024 133.696 1.00 49.09 553 LEU A C 1
ATOM 4428 O O . LEU A 1 553 ? -35.548 -66.767 134.412 1.00 49.09 553 LEU A O 1
ATOM 4432 N N . LYS A 1 554 ? -35.431 -64.993 133.045 1.00 57.53 554 LYS A N 1
ATOM 4433 C CA . LYS A 1 554 ? -36.841 -64.591 133.136 1.00 57.53 554 LYS A CA 1
ATOM 4434 C C . LYS A 1 554 ? -37.769 -65.348 132.180 1.00 57.53 554 LYS A C 1
ATOM 4436 O O . LYS A 1 554 ? -38.954 -65.389 132.462 1.00 57.53 554 LYS A O 1
ATOM 4441 N N . THR A 1 555 ? -37.288 -66.043 131.146 1.00 55.88 555 THR A N 1
ATOM 4442 C CA . THR A 1 555 ? -38.122 -66.986 130.353 1.00 55.88 555 THR A CA 1
ATOM 4443 C C . THR A 1 555 ? -38.461 -68.285 131.090 1.00 55.88 555 THR A C 1
ATOM 4445 O O . THR A 1 555 ? -39.201 -69.121 130.581 1.00 55.88 555 THR A O 1
ATOM 4448 N N . LEU A 1 556 ? -38.056 -68.392 132.356 1.00 46.34 556 LEU A N 1
ATOM 4449 C CA . LEU A 1 556 ? -38.687 -69.270 133.335 1.00 46.34 556 LEU A CA 1
ATOM 4450 C C . LEU A 1 556 ? -40.013 -68.639 133.911 1.00 46.34 556 LEU A C 1
ATOM 4452 O O . LEU A 1 556 ? -40.487 -69.121 134.938 1.00 46.34 556 LEU A O 1
ATOM 4456 N N . LYS A 1 557 ? -40.606 -67.575 133.273 1.00 54.19 557 LYS A N 1
ATOM 4457 C CA . LYS A 1 557 ? -41.810 -66.732 133.658 1.00 54.19 557 LYS A CA 1
ATOM 4458 C C . LYS A 1 557 ? -42.491 -65.820 132.513 1.00 54.19 557 LYS A C 1
ATOM 4460 O O . LYS A 1 557 ? -41.796 -64.960 132.003 1.00 54.19 557 LYS A O 1
ATOM 4465 N N . ASN A 1 558 ? -43.834 -65.834 132.199 1.00 54.16 558 ASN A N 1
ATOM 4466 C CA . ASN A 1 558 ? -44.891 -64.761 131.717 1.00 54.16 558 ASN A CA 1
ATOM 4467 C C . ASN A 1 558 ? -44.888 -63.773 130.323 1.00 54.16 558 ASN A C 1
ATOM 4469 O O . ASN A 1 558 ? -44.217 -64.338 129.465 1.00 54.16 558 ASN A O 1
ATOM 4473 N N . LEU A 1 559 ? -45.603 -62.488 130.006 1.00 56.09 559 LEU A N 1
ATOM 4474 C CA . LEU A 1 559 ? -45.832 -61.395 128.718 1.00 56.09 559 LEU A CA 1
ATOM 4475 C C . LEU A 1 559 ? -46.580 -59.784 128.637 1.00 56.09 559 LEU A C 1
ATOM 4477 O O . LEU A 1 559 ? -47.139 -59.528 129.699 1.00 56.09 559 LEU A O 1
ATOM 4481 N N . LEU A 1 560 ? -46.687 -58.767 127.537 1.00 56.31 560 LEU A N 1
ATOM 4482 C CA . LEU A 1 560 ? -47.712 -57.512 126.982 1.00 56.31 560 LEU A CA 1
ATOM 4483 C C . LEU A 1 560 ? -47.529 -55.860 126.335 1.00 56.31 560 LEU A C 1
ATOM 4485 O O . LEU A 1 560 ? -46.512 -55.295 126.725 1.00 56.31 560 LEU A O 1
ATOM 4489 N N . GLU A 1 561 ? -48.446 -55.076 125.466 1.00 19.84 561 GLU A N 1
ATOM 4490 C CA . GLU A 1 561 ? -49.019 -53.558 124.908 1.00 19.84 561 GLU A CA 1
ATOM 4491 C C . GLU A 1 561 ? -48.497 -52.158 123.982 1.00 19.84 561 GLU A C 1
ATOM 4493 O O . GLU A 1 561 ? -47.289 -52.208 123.780 1.00 19.84 561 GLU A O 1
ATOM 4498 N N . ASP A 1 562 ? -49.003 -50.895 123.347 1.00 8.67 562 ASP A N 1
ATOM 4499 C CA . ASP A 1 562 ? -50.184 -49.789 122.859 1.00 8.67 562 ASP A CA 1
ATOM 4500 C C . ASP A 1 562 ? -50.027 -48.348 121.813 1.00 8.67 562 ASP A C 1
ATOM 4502 O O . ASP A 1 562 ? -48.905 -48.233 121.321 1.00 8.67 562 ASP A O 1
ATOM 4506 N N . ALA A 1 563 ? -50.963 -47.268 121.383 1.00 10.04 563 ALA A N 1
ATOM 4507 C CA . ALA A 1 563 ? -50.948 -45.981 120.287 1.00 10.04 563 ALA A CA 1
ATOM 4508 C C . ALA A 1 563 ? -51.878 -44.477 120.092 1.00 10.04 563 ALA A C 1
ATOM 4510 O O . ALA A 1 563 ? -52.611 -44.194 121.031 1.00 10.04 563 ALA A O 1
ATOM 4511 N N . SER A 1 564 ? -51.914 -43.443 119.019 1.00 8.12 564 SER A N 1
ATOM 4512 C CA . SER A 1 564 ? -52.656 -41.934 118.810 1.00 8.12 564 SER A CA 1
ATOM 4513 C C . SER A 1 564 ? -52.964 -40.886 117.418 1.00 8.12 564 SER A C 1
ATOM 4515 O O . SER A 1 564 ? -52.759 -41.435 116.339 1.00 8.12 564 SER A O 1
ATOM 4517 N N . GLN A 1 565 ? -53.472 -39.489 117.298 1.00 24.03 565 GLN A N 1
ATOM 4518 C CA . GLN A 1 565 ? -54.019 -38.471 116.061 1.00 24.03 565 GLN A CA 1
ATOM 4519 C C . GLN A 1 565 ? -54.200 -36.716 115.897 1.00 24.03 565 GLN A C 1
ATOM 4521 O O . GLN A 1 565 ? -53.715 -36.083 116.829 1.00 24.03 565 GLN A O 1
ATOM 4526 N N . LYS A 1 566 ? -54.799 -35.860 114.832 1.00 36.81 566 LYS A N 1
ATOM 4527 C CA . LYS A 1 566 ? -54.813 -34.215 114.433 1.00 36.81 566 LYS A CA 1
ATOM 4528 C C . LYS A 1 566 ? -55.874 -33.209 113.438 1.00 36.81 566 LYS A C 1
ATOM 4530 O O . LYS A 1 566 ? -56.689 -33.840 112.783 1.00 36.81 566 LYS A O 1
ATOM 4535 N N . ALA A 1 567 ? -55.915 -31.743 113.189 1.00 45.34 567 ALA A N 1
ATOM 4536 C CA . ALA A 1 567 ? -56.934 -30.645 112.418 1.00 45.34 567 ALA A CA 1
ATOM 4537 C C . ALA A 1 567 ? -56.694 -29.174 111.461 1.00 45.34 567 ALA A C 1
ATOM 4539 O O . ALA A 1 567 ? -55.616 -29.174 110.862 1.00 45.34 567 ALA A O 1
ATOM 4540 N N . ALA A 1 568 ? -57.571 -28.007 111.182 1.00 48.81 568 ALA A N 1
ATOM 4541 C CA . ALA A 1 568 ? -57.715 -26.804 110.009 1.00 48.81 568 ALA A CA 1
ATOM 4542 C C . ALA A 1 568 ? -58.152 -25.087 110.018 1.00 48.81 568 ALA A C 1
ATOM 4544 O O . ALA A 1 568 ? -57.897 -24.538 111.083 1.00 48.81 568 ALA A O 1
ATOM 4545 N N . LEU A 1 569 ? -58.671 -24.175 108.964 1.00 53.38 569 LEU A N 1
ATOM 4546 C CA . LEU A 1 569 ? -58.731 -22.508 108.711 1.00 53.38 569 LEU A CA 1
ATOM 4547 C C . LEU A 1 569 ? -59.851 -21.402 107.904 1.00 53.38 569 LEU A C 1
ATOM 4549 O O . LEU A 1 569 ? -60.986 -21.849 107.795 1.00 53.38 569 LEU A O 1
ATOM 4553 N N . ALA A 1 570 ? -59.681 -20.022 107.383 1.00 55.78 570 ALA A N 1
ATOM 4554 C CA . ALA A 1 570 ? -60.658 -18.691 107.070 1.00 55.78 570 ALA A CA 1
ATOM 4555 C C . ALA A 1 570 ? -60.726 -17.432 105.831 1.00 55.78 570 ALA A C 1
ATOM 4557 O O . ALA A 1 570 ? -60.331 -17.799 104.728 1.00 55.78 570 ALA A O 1
ATOM 4558 N N . LYS A 1 571 ? -61.279 -16.051 105.847 1.00 59.12 571 LYS A N 1
ATOM 4559 C CA . LYS A 1 571 ? -61.794 -14.926 104.699 1.00 59.12 571 LYS A CA 1
ATOM 4560 C C . LYS A 1 571 ? -61.672 -13.182 104.469 1.00 59.12 571 LYS A C 1
ATOM 4562 O O . LYS A 1 571 ? -60.527 -12.777 104.610 1.00 59.12 571 LYS A O 1
ATOM 4567 N N . LYS A 1 572 ? -62.623 -12.155 103.983 1.00 58.28 572 LYS A N 1
ATOM 4568 C CA . LYS A 1 572 ? -62.577 -10.657 103.197 1.00 58.28 572 LYS A CA 1
ATOM 4569 C C . LYS A 1 572 ? -63.658 -9.313 103.402 1.00 58.28 572 LYS A C 1
ATOM 4571 O O . LYS A 1 572 ? -64.540 -9.674 104.164 1.00 58.28 572 LYS A O 1
ATOM 4576 N N . GLY A 1 573 ? -63.935 -7.916 102.972 1.00 56.41 573 GLY A N 1
ATOM 4577 C CA . GLY A 1 573 ? -63.755 -6.530 102.055 1.00 56.41 573 GLY A CA 1
ATOM 4578 C C . GLY A 1 573 ? -64.622 -5.047 102.351 1.00 56.41 573 GLY A C 1
ATOM 4579 O O . GLY A 1 573 ? -65.186 -5.180 103.425 1.00 56.41 573 GLY A O 1
ATOM 4580 N N . ASN A 1 574 ? -64.976 -3.704 101.817 1.00 52.72 574 ASN A N 1
ATOM 4581 C CA . ASN A 1 574 ? -64.984 -2.436 100.733 1.00 52.72 574 ASN A CA 1
ATOM 4582 C C . ASN A 1 574 ? -65.820 -0.923 101.057 1.00 52.72 574 ASN A C 1
ATOM 4584 O O . ASN A 1 574 ? -66.465 -1.097 102.080 1.00 52.72 574 ASN A O 1
ATOM 4588 N N . LYS A 1 575 ? -66.117 0.460 100.573 1.00 48.38 575 LYS A N 1
ATOM 4589 C CA . LYS A 1 575 ? -65.960 1.834 99.618 1.00 48.38 575 LYS A CA 1
ATOM 4590 C C . LYS A 1 575 ? -66.857 3.302 99.926 1.00 48.38 575 LYS A C 1
ATOM 4592 O O . LYS A 1 575 ? -67.526 3.097 100.927 1.00 48.38 575 LYS A O 1
ATOM 4597 N N . ARG A 1 576 ? -67.153 4.684 99.453 1.00 43.81 576 ARG A N 1
ATOM 4598 C CA . ARG A 1 576 ? -67.021 6.009 98.438 1.00 43.81 576 ARG A CA 1
ATOM 4599 C C . ARG A 1 576 ? -67.216 7.719 98.744 1.00 43.81 576 ARG A C 1
ATOM 4601 O O . ARG A 1 576 ? -66.386 8.128 99.538 1.00 43.81 576 ARG A O 1
ATOM 4608 N N . GLU A 1 577 ? -68.039 8.755 98.110 1.00 37.81 577 GLU A N 1
ATOM 4609 C CA . GLU A 1 577 ? -67.885 10.388 97.777 1.00 37.81 577 GLU A CA 1
ATOM 4610 C C . GLU A 1 577 ? -69.132 11.581 97.610 1.00 37.81 577 GLU A C 1
ATOM 4612 O O . GLU A 1 577 ? -70.193 11.065 97.939 1.00 37.81 577 GLU A O 1
ATOM 4617 N N . SER A 1 578 ? -69.395 12.980 97.193 1.00 37.38 578 SER A N 1
ATOM 4618 C CA . SER A 1 578 ? -68.997 14.416 96.453 1.00 37.38 578 SER A CA 1
ATOM 4619 C C . SER A 1 578 ? -69.857 15.943 96.545 1.00 37.38 578 SER A C 1
ATOM 4621 O O . SER A 1 578 ? -70.715 15.947 97.420 1.00 37.38 578 SER A O 1
ATOM 4623 N N . ASN A 1 579 ? -69.771 17.202 95.777 1.00 33.50 579 ASN A N 1
ATOM 4624 C CA . ASN A 1 579 ? -70.166 18.766 96.079 1.00 33.50 579 ASN A CA 1
ATOM 4625 C C . ASN A 1 579 ? -71.312 19.792 95.480 1.00 33.50 579 ASN A C 1
ATOM 4627 O O . ASN A 1 579 ? -71.411 20.016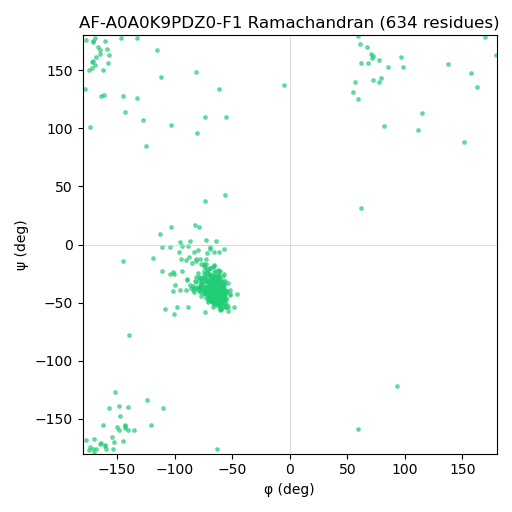 94.272 1.00 33.50 579 ASN A O 1
ATOM 4631 N N . GLU A 1 580 ? -71.971 20.750 96.212 1.00 38.22 580 GLU A N 1
ATOM 4632 C CA . GLU A 1 580 ? -72.315 20.836 97.658 1.00 38.22 580 GLU A CA 1
ATOM 4633 C C . GLU A 1 580 ? -73.371 21.874 98.176 1.00 38.22 580 GLU A C 1
ATOM 4635 O O . GLU A 1 580 ? -73.734 22.850 97.523 1.00 38.22 580 GLU A O 1
ATOM 4640 N N . ASN A 1 581 ? -73.846 21.631 99.413 1.00 39.31 581 ASN A N 1
ATOM 4641 C CA . ASN A 1 581 ? -75.068 22.154 100.055 1.00 39.31 581 ASN A CA 1
ATOM 4642 C C . ASN A 1 581 ? -74.847 23.066 101.287 1.00 39.31 581 ASN A C 1
ATOM 4644 O O . ASN A 1 581 ? -73.820 23.014 101.961 1.00 39.31 581 ASN A O 1
ATOM 4648 N N . ARG A 1 582 ? -75.927 23.747 101.710 1.00 37.75 582 ARG A N 1
ATOM 4649 C CA . ARG A 1 582 ? -76.220 24.035 103.132 1.00 37.75 582 ARG A CA 1
ATOM 4650 C C . ARG A 1 582 ? -77.640 23.579 103.502 1.00 37.75 582 ARG A C 1
ATOM 4652 O O . ARG A 1 582 ? -78.592 24.279 103.183 1.00 37.75 582 ARG A O 1
ATOM 4659 N N . VAL A 1 583 ? -77.768 22.497 104.273 1.00 53.72 583 VAL A N 1
ATOM 4660 C CA . VAL A 1 583 ? -78.904 22.269 105.195 1.00 53.72 583 VAL A CA 1
ATOM 4661 C C . VAL A 1 583 ? -78.378 21.538 106.428 1.00 53.72 583 VAL A C 1
ATOM 4663 O O . VAL A 1 583 ? -77.703 20.521 106.287 1.00 53.72 583 VAL A O 1
ATOM 4666 N N . SER A 1 584 ? -78.660 22.051 107.629 1.00 47.94 584 SER A N 1
ATOM 4667 C CA . SER A 1 584 ? -78.438 21.364 108.914 1.00 47.94 584 SER A CA 1
ATOM 4668 C C . SER A 1 584 ? -78.852 22.244 110.098 1.00 47.94 584 SER A C 1
ATOM 4670 O O . SER A 1 584 ? -78.860 23.469 109.932 1.00 47.94 584 SER A O 1
ATOM 4672 N N . PRO A 1 585 ? -79.047 21.682 111.312 1.00 47.50 585 PRO A N 1
ATOM 4673 C CA . PRO A 1 585 ? -79.132 20.255 111.708 1.00 47.50 585 PRO A CA 1
ATOM 4674 C C . PRO A 1 585 ? -80.499 20.046 112.454 1.00 47.50 585 PRO A C 1
ATOM 4676 O O . PRO A 1 585 ? -81.455 20.622 111.929 1.00 47.50 585 PRO A O 1
ATOM 4679 N N . PRO A 1 586 ? -80.712 19.377 113.633 1.00 53.59 586 PRO A N 1
ATOM 4680 C CA . PRO A 1 586 ? -79.922 18.453 114.495 1.00 53.59 586 PRO A CA 1
ATOM 4681 C C . PRO A 1 586 ? -80.790 17.386 115.275 1.00 53.59 586 PRO A C 1
ATOM 4683 O O . PRO A 1 586 ? -81.777 16.902 114.722 1.00 53.59 586 PRO A O 1
ATOM 4686 N N . VAL A 1 587 ? -80.459 17.112 116.584 1.00 57.94 587 VAL A N 1
ATOM 4687 C CA . VAL A 1 587 ? -81.364 16.896 117.781 1.00 57.94 587 VAL A CA 1
ATOM 4688 C C . VAL A 1 587 ? -80.731 17.334 119.181 1.00 57.94 587 VAL A C 1
ATOM 4690 O O . VAL A 1 587 ? -79.908 18.243 119.144 1.00 57.94 587 VAL A O 1
ATOM 4693 N N . VAL A 1 588 ? -81.128 16.859 120.403 1.00 54.59 588 VAL A N 1
ATOM 4694 C CA . VAL A 1 588 ? -81.090 17.589 121.744 1.00 54.59 588 VAL A CA 1
ATOM 4695 C C . VAL A 1 588 ? -80.657 16.764 123.037 1.00 54.59 588 VAL A C 1
ATOM 4697 O O . VAL A 1 588 ? -80.052 15.710 122.856 1.00 54.59 588 VAL A O 1
ATOM 4700 N N . ASN A 1 589 ? -80.967 17.166 124.319 1.00 54.31 589 ASN A N 1
ATOM 4701 C CA . ASN A 1 589 ? -80.540 16.613 125.673 1.00 54.31 589 ASN A CA 1
ATOM 4702 C C . ASN A 1 589 ? -81.237 17.254 126.956 1.00 54.31 589 ASN A C 1
ATOM 4704 O O . ASN A 1 589 ? -82.184 18.015 126.767 1.00 54.31 589 ASN A O 1
ATOM 4708 N N . LYS A 1 590 ? -80.842 16.924 128.235 1.00 38.34 590 LYS A N 1
ATOM 4709 C CA . LYS A 1 590 ? -81.523 17.240 129.570 1.00 38.34 590 LYS A CA 1
ATOM 4710 C C . LYS A 1 590 ? -80.594 17.332 130.851 1.00 38.34 590 LYS A C 1
ATOM 4712 O O . LYS A 1 590 ? -79.381 17.239 130.701 1.00 38.34 590 LYS A O 1
ATOM 4717 N N . SER A 1 591 ? -81.111 17.530 132.103 1.00 33.28 591 SER A N 1
ATOM 4718 C CA . SER A 1 591 ? -80.349 17.727 133.405 1.00 33.28 591 SER A CA 1
ATOM 4719 C C . SER A 1 591 ? -81.083 17.318 134.752 1.00 33.28 591 SER A C 1
ATOM 4721 O O . SER A 1 591 ? -82.055 16.572 134.668 1.00 33.28 591 SER A O 1
ATOM 4723 N N . ARG A 1 592 ? -80.616 17.717 135.981 1.00 62.16 592 ARG A N 1
ATOM 4724 C CA . ARG A 1 592 ? -81.024 17.234 137.367 1.00 62.16 592 ARG A CA 1
ATOM 4725 C C . ARG A 1 592 ? -81.032 18.314 138.522 1.00 62.16 592 ARG A C 1
ATOM 4727 O O . ARG A 1 592 ? -80.883 19.485 138.202 1.00 62.16 592 ARG A O 1
ATOM 4734 N N . VAL A 1 593 ? -81.163 17.915 139.823 1.00 26.42 593 VAL A N 1
ATOM 4735 C CA . VAL A 1 593 ? -81.047 18.675 141.135 1.00 26.42 593 VAL A CA 1
ATOM 4736 C C . VAL A 1 593 ? -81.545 17.837 142.377 1.00 26.42 593 VAL A C 1
ATOM 4738 O O . VAL A 1 593 ? -81.898 16.676 142.142 1.00 26.42 593 VAL A O 1
ATOM 4741 N N . GLN A 1 594 ? -81.497 18.341 143.652 1.00 45.09 594 GLN A N 1
ATOM 4742 C CA . GLN A 1 594 ? -81.583 17.579 144.957 1.00 45.09 594 GLN A CA 1
ATOM 4743 C C . GLN A 1 594 ? -81.991 18.355 146.281 1.00 45.09 594 GLN A C 1
ATOM 4745 O O . GLN A 1 594 ? -82.344 19.524 146.201 1.00 45.09 594 GLN A O 1
ATOM 4750 N N . GLU A 1 595 ? -81.968 17.625 147.429 1.00 33.97 595 GLU A N 1
ATOM 4751 C CA . GLU A 1 595 ? -82.652 17.618 148.781 1.00 33.97 595 GLU A CA 1
ATOM 4752 C C . GLU A 1 595 ? -82.553 18.757 149.876 1.00 33.97 595 GLU A C 1
ATOM 4754 O O . GLU A 1 595 ? -81.860 19.750 149.670 1.00 33.97 595 GLU A O 1
ATOM 4759 N N . GLU A 1 596 ? -83.162 18.564 151.087 1.00 57.81 596 GLU A N 1
ATOM 4760 C CA . GLU A 1 596 ? -83.233 19.484 152.288 1.00 57.81 596 GLU A CA 1
ATOM 4761 C C . GLU A 1 596 ? -83.556 18.796 153.683 1.00 57.81 596 GLU A C 1
ATOM 4763 O O . GLU A 1 596 ? -83.917 17.620 153.672 1.00 57.81 596 GLU A O 1
ATOM 4768 N N . GLU A 1 597 ? -83.417 19.461 154.874 1.00 17.72 597 GLU A N 1
ATOM 4769 C CA . GLU A 1 597 ? -83.650 18.906 156.273 1.00 17.72 597 GLU A CA 1
ATOM 4770 C C . GLU A 1 597 ? -83.679 19.966 157.458 1.00 17.72 597 GLU A C 1
ATOM 4772 O O . GLU A 1 597 ? -83.031 21.002 157.296 1.00 17.72 597 GLU A O 1
ATOM 4777 N N . ALA A 1 598 ? -84.346 19.744 158.637 1.00 14.59 598 ALA A N 1
ATOM 4778 C CA . ALA A 1 598 ? -84.300 20.580 159.900 1.00 14.59 598 ALA A CA 1
ATOM 4779 C C . ALA A 1 598 ? -85.054 20.059 161.201 1.00 14.59 598 ALA A C 1
ATOM 4781 O O . ALA A 1 598 ? -86.127 19.470 161.090 1.00 14.59 598 ALA A O 1
ATOM 4782 N N . THR A 1 599 ? -84.613 20.374 162.460 1.00 12.52 599 THR A N 1
ATOM 4783 C CA . THR A 1 599 ? -85.405 20.243 163.760 1.00 12.52 599 THR A CA 1
ATOM 4784 C C . THR A 1 599 ? -84.793 20.926 165.042 1.00 12.52 599 THR A C 1
ATOM 4786 O O . THR A 1 599 ? -83.592 21.186 165.033 1.00 12.52 599 THR A O 1
ATOM 4789 N N . VAL A 1 600 ? -85.554 21.215 166.150 1.00 23.00 600 VAL A N 1
ATOM 4790 C CA . VAL A 1 600 ? -85.069 21.869 167.436 1.00 23.00 600 VAL A CA 1
ATOM 4791 C C . VAL A 1 600 ? -86.028 21.825 168.704 1.00 23.00 600 VAL A C 1
ATOM 4793 O O . VAL A 1 600 ? -87.200 21.510 168.529 1.00 23.00 600 VAL A O 1
ATOM 4796 N N . GLU A 1 601 ? -85.542 22.225 169.922 1.00 16.61 601 GLU A N 1
ATOM 4797 C CA . GLU A 1 601 ? -86.201 22.819 171.169 1.00 16.61 601 GLU A CA 1
ATOM 4798 C C . GLU A 1 601 ? -86.631 22.046 172.492 1.00 16.61 601 GLU A C 1
ATOM 4800 O O . GLU A 1 601 ? -86.991 20.872 172.446 1.00 16.61 601 GLU A O 1
ATOM 4805 N N . PHE A 1 602 ? -86.661 22.787 173.649 1.00 31.81 602 PHE A N 1
ATOM 4806 C CA . PHE A 1 602 ? -87.301 22.599 175.020 1.00 31.81 602 PHE A CA 1
ATOM 4807 C C . PHE A 1 602 ? -86.744 21.532 176.040 1.00 31.81 602 PHE A C 1
ATOM 4809 O O . PHE A 1 602 ? -86.055 20.619 175.597 1.00 31.81 602 PHE A O 1
ATOM 4816 N N . VAL A 1 603 ? -86.970 21.457 177.395 1.00 45.19 603 VAL A N 1
ATOM 4817 C CA . VAL A 1 603 ? -87.414 22.264 178.619 1.00 45.19 603 VAL A CA 1
ATOM 4818 C C . VAL A 1 603 ? -87.158 21.361 179.915 1.00 45.19 603 VAL A C 1
ATOM 4820 O O . VAL A 1 603 ? -86.741 20.227 179.679 1.00 45.19 603 VAL A O 1
ATOM 4823 N N . ASP A 1 604 ? -87.272 21.557 181.266 1.00 50.62 604 ASP A N 1
ATOM 4824 C CA . ASP A 1 604 ? -87.734 22.490 182.371 1.00 50.62 604 ASP A CA 1
ATOM 4825 C C . ASP A 1 604 ? -86.777 22.329 183.648 1.00 50.62 604 ASP A C 1
ATOM 4827 O O . ASP A 1 604 ? -85.608 22.051 183.381 1.00 50.62 604 ASP A O 1
ATOM 4831 N N . SER A 1 605 ? -86.975 22.420 185.006 1.00 54.88 605 SER A N 1
ATOM 4832 C CA . SER A 1 605 ? -88.049 22.612 186.053 1.00 54.88 605 SER A CA 1
ATOM 4833 C C . SER A 1 605 ? -87.499 22.988 187.495 1.00 54.88 605 SER A C 1
ATOM 4835 O O . SER A 1 605 ? -86.297 23.198 187.639 1.00 54.88 605 SER A O 1
ATOM 4837 N N . GLU A 1 606 ? -88.330 23.018 188.580 1.00 58.12 606 GLU A N 1
ATOM 4838 C CA . GLU A 1 606 ? -88.034 23.442 190.015 1.00 58.12 606 GLU A CA 1
ATOM 4839 C C . GLU A 1 606 ? -88.279 22.321 191.126 1.00 58.12 606 GLU A C 1
ATOM 4841 O O . GLU A 1 606 ? -88.182 21.159 190.733 1.00 58.12 606 GLU A O 1
ATOM 4846 N N . LEU A 1 607 ? -88.555 22.404 192.474 1.00 48.81 607 LEU A N 1
ATOM 4847 C CA . LEU A 1 607 ? -89.100 23.398 193.477 1.00 48.81 607 LEU A CA 1
ATOM 4848 C C . LEU A 1 607 ? -88.661 23.122 195.016 1.00 48.81 607 LEU A C 1
ATOM 4850 O O . LEU A 1 607 ? -87.492 22.778 195.187 1.00 48.81 607 LEU A O 1
ATOM 4854 N N . PRO A 1 608 ? -89.416 23.258 196.179 1.00 53.91 608 PRO A N 1
ATOM 4855 C CA . PRO A 1 608 ? -88.881 23.761 197.497 1.00 53.91 608 PRO A CA 1
ATOM 4856 C C . PRO A 1 608 ? -88.731 22.766 198.725 1.00 53.91 608 PRO A C 1
ATOM 4858 O O . PRO A 1 608 ? -88.253 21.655 198.530 1.00 53.91 608 PRO A O 1
ATOM 4861 N N . LYS A 1 609 ? -89.024 23.153 200.016 1.00 35.75 609 LYS A N 1
ATOM 4862 C CA . LYS A 1 609 ? -88.558 22.461 201.269 1.00 35.75 609 LYS A CA 1
ATOM 4863 C C . LYS A 1 609 ? -88.909 20.959 201.346 1.00 35.75 609 LYS A C 1
ATOM 4865 O O . LYS A 1 609 ? -90.039 20.604 201.663 1.00 35.75 609 LYS A O 1
ATOM 4870 N N . THR A 1 610 ? -87.940 20.048 201.241 1.00 35.69 610 THR A N 1
ATOM 4871 C CA . THR A 1 610 ? -86.535 20.219 200.797 1.00 35.69 610 THR A CA 1
ATOM 4872 C C . THR A 1 610 ? -85.938 18.844 200.499 1.00 35.69 610 THR A C 1
ATOM 4874 O O . THR A 1 610 ? -86.417 17.872 201.072 1.00 35.69 610 THR A O 1
ATOM 4877 N N . ILE A 1 611 ? -84.769 18.823 199.834 1.00 37.22 611 ILE A N 1
ATOM 4878 C CA . ILE A 1 611 ? -83.696 17.816 200.032 1.00 37.22 611 ILE A CA 1
ATOM 4879 C C . ILE A 1 611 ? -83.988 16.395 199.479 1.00 37.22 611 ILE A C 1
ATOM 4881 O O . ILE A 1 611 ? -85.076 15.866 199.630 1.00 37.22 611 ILE A O 1
ATOM 4885 N N . LEU A 1 612 ? -83.038 15.655 198.889 1.00 35.25 612 LEU A N 1
ATOM 4886 C CA . LEU A 1 612 ? -81.756 15.981 198.231 1.00 35.25 612 LEU A CA 1
ATOM 4887 C C . LEU A 1 612 ? -81.225 14.686 197.560 1.00 35.25 612 LEU A C 1
ATOM 4889 O O . LEU A 1 612 ? -81.395 13.620 198.135 1.00 35.25 612 LEU A O 1
ATOM 4893 N N . THR A 1 613 ? -80.445 14.789 196.470 1.00 40.78 613 THR A N 1
ATOM 4894 C CA . THR A 1 613 ? -79.450 13.784 195.972 1.00 40.78 613 THR A CA 1
ATOM 4895 C C . THR A 1 613 ? -79.931 12.345 195.607 1.00 40.78 613 THR A C 1
ATOM 4897 O O . THR A 1 613 ? -80.557 11.673 196.404 1.00 40.78 613 THR A O 1
ATOM 4900 N N . LYS A 1 614 ? -79.708 11.773 194.403 1.00 43.91 614 LYS A N 1
ATOM 4901 C CA . LYS A 1 614 ? -78.463 11.526 193.608 1.00 43.91 614 LYS A CA 1
ATOM 4902 C C . LYS A 1 614 ? -77.668 10.288 194.096 1.00 43.91 614 LYS A C 1
ATOM 4904 O O . LYS A 1 614 ? -77.494 10.136 195.294 1.00 43.91 614 LYS A O 1
ATOM 4909 N N . VAL A 1 615 ? -77.058 9.542 193.145 1.00 38.84 615 VAL A N 1
ATOM 4910 C CA . VAL A 1 615 ? -75.894 8.598 193.263 1.00 38.84 615 VAL A CA 1
ATOM 4911 C C . VAL A 1 615 ? -76.136 7.065 193.070 1.00 38.84 615 VAL A C 1
ATOM 4913 O O . VAL A 1 615 ? -76.308 6.344 194.040 1.00 38.84 615 VAL A O 1
ATOM 4916 N N . LYS A 1 616 ? -75.836 6.566 191.840 1.00 36.91 616 LYS A N 1
ATOM 4917 C CA . LYS A 1 616 ? -75.211 5.238 191.490 1.00 36.91 616 LYS A CA 1
ATOM 4918 C C . LYS A 1 616 ? -76.075 3.949 191.696 1.00 36.91 616 LYS A C 1
ATOM 4920 O O . LYS A 1 616 ? -77.082 4.014 192.370 1.00 36.91 616 LYS A O 1
ATOM 4925 N N . ARG A 1 617 ? -75.779 2.746 191.137 1.00 33.06 617 ARG A N 1
ATOM 4926 C CA . ARG A 1 617 ? -74.669 2.195 190.291 1.00 33.06 617 ARG A CA 1
ATOM 4927 C C . ARG A 1 617 ? -75.091 0.864 189.596 1.00 33.06 617 ARG A C 1
ATOM 4929 O O . ARG A 1 617 ? -75.697 0.050 190.270 1.00 33.06 617 ARG A O 1
ATOM 4936 N N . LYS A 1 618 ? -74.536 0.561 188.400 1.00 31.53 618 LYS A N 1
ATOM 4937 C CA . LYS A 1 618 ? -74.350 -0.799 187.786 1.00 31.53 618 LYS A CA 1
ATOM 4938 C C . LYS A 1 618 ? -75.620 -1.665 187.502 1.00 31.53 618 LYS A C 1
ATOM 4940 O O . LYS A 1 618 ? -76.692 -1.321 187.957 1.00 31.53 618 LYS A O 1
ATOM 4945 N N . LYS A 1 619 ? -75.560 -2.834 186.822 1.00 35.78 619 LYS A N 1
ATOM 4946 C CA . LYS A 1 619 ? -75.000 -3.190 185.479 1.00 35.78 619 LYS A CA 1
ATOM 4947 C C . LYS A 1 619 ? -75.348 -4.670 185.092 1.00 35.78 619 LYS A C 1
ATOM 4949 O O . LYS A 1 619 ? -74.569 -5.543 185.447 1.00 35.78 619 LYS A O 1
ATOM 4954 N N . SER A 1 620 ? -76.356 -4.923 184.229 1.00 46.75 620 SER A N 1
ATOM 4955 C CA . SER A 1 620 ? -76.376 -5.996 183.170 1.00 46.75 620 SER A CA 1
ATOM 4956 C C . SER A 1 620 ? -76.226 -7.512 183.558 1.00 46.75 620 SER A C 1
ATOM 4958 O O . SER A 1 620 ? -75.909 -7.788 184.707 1.00 46.75 620 SER A O 1
ATOM 4960 N N . PRO A 1 621 ? -76.254 -8.522 182.637 1.00 58.25 621 PRO A N 1
ATOM 4961 C CA . PRO A 1 621 ? -77.028 -8.770 181.386 1.00 58.25 621 PRO A CA 1
ATOM 4962 C C . PRO A 1 621 ? -77.593 -10.246 181.277 1.00 58.25 621 PRO A C 1
ATOM 4964 O O . PRO A 1 621 ? -77.598 -10.962 18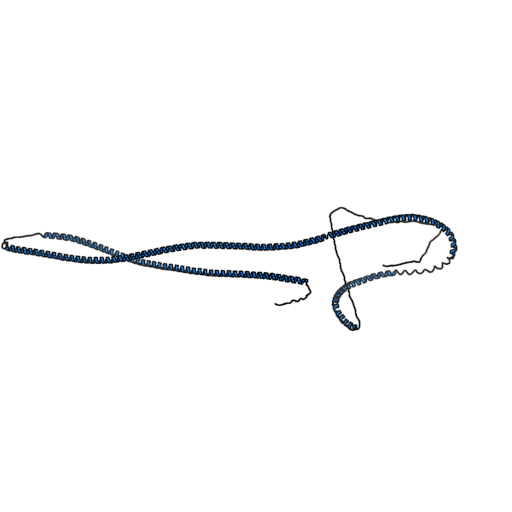2.274 1.00 58.25 621 PRO A O 1
ATOM 4967 N N . ILE A 1 622 ? -77.942 -10.718 180.045 1.00 37.00 622 ILE A N 1
ATOM 4968 C CA . ILE A 1 622 ? -77.782 -12.105 179.459 1.00 37.00 622 ILE A CA 1
ATOM 4969 C C . ILE A 1 622 ? -79.047 -12.969 179.108 1.00 37.00 622 ILE A C 1
ATOM 4971 O O . ILE A 1 622 ? -79.663 -13.529 180.004 1.00 37.00 622 ILE A O 1
ATOM 4975 N N . LEU A 1 623 ? -79.248 -13.218 177.782 1.00 35.72 623 LEU A N 1
ATOM 4976 C CA . LEU A 1 623 ? -79.866 -14.396 177.070 1.00 35.72 623 LEU A CA 1
ATOM 4977 C C . LEU A 1 623 ? -81.401 -14.701 177.208 1.00 35.72 623 LEU A C 1
ATOM 4979 O O . LEU A 1 623 ? -82.003 -14.295 178.187 1.00 35.72 623 LEU A O 1
ATOM 4983 N N . SER A 1 624 ? -82.120 -15.408 176.289 1.00 34.50 624 SER A N 1
ATOM 4984 C CA . SER A 1 624 ? -81.833 -15.908 174.904 1.00 34.50 624 SER A CA 1
ATOM 4985 C C . SER A 1 624 ? -83.021 -16.529 174.099 1.00 34.50 624 SER A C 1
ATOM 4987 O O . SER A 1 624 ? -83.828 -17.232 174.692 1.00 34.50 624 SER A O 1
ATOM 4989 N N . LYS A 1 625 ? -82.888 -16.523 172.747 1.00 38.53 625 LYS A N 1
ATOM 4990 C CA . LYS A 1 625 ? -83.140 -17.625 171.751 1.00 38.53 625 LYS A CA 1
ATOM 4991 C C . LYS A 1 625 ? -84.560 -18.048 171.261 1.00 38.53 625 LYS A C 1
ATOM 4993 O O . LYS A 1 625 ? -85.550 -17.924 171.960 1.00 38.53 625 LYS A O 1
ATOM 4998 N N . PHE A 1 626 ? -84.514 -18.703 170.075 1.00 33.12 626 PHE A N 1
ATOM 4999 C CA . PHE A 1 626 ? -85.505 -19.511 169.307 1.00 33.12 626 PHE A CA 1
ATOM 5000 C C . PHE A 1 626 ? -86.623 -18.785 168.509 1.00 33.12 626 PHE A C 1
ATOM 5002 O O . PHE A 1 626 ? -87.184 -17.818 168.999 1.00 33.12 626 PHE A O 1
ATOM 5009 N N . GLY A 1 627 ? -87.007 -19.218 167.285 1.00 34.06 627 GLY A N 1
ATOM 5010 C CA . GLY A 1 627 ? -86.316 -20.117 166.320 1.00 34.06 627 GLY A CA 1
ATOM 5011 C C . GLY A 1 627 ? -87.197 -20.855 165.269 1.00 34.06 627 GLY A C 1
ATOM 5012 O O . GLY A 1 627 ? -88.289 -21.295 165.602 1.00 34.06 627 GLY A O 1
ATOM 5013 N N . GLY A 1 628 ? -86.660 -21.099 164.053 1.00 36.88 628 GLY A N 1
ATOM 5014 C CA . GLY A 1 628 ? -87.168 -22.060 163.030 1.00 36.88 628 GLY A CA 1
ATOM 5015 C C . GLY A 1 628 ? -88.064 -21.492 161.898 1.00 36.88 628 GLY A C 1
ATOM 5016 O O . GLY A 1 628 ? -88.599 -20.404 162.061 1.00 36.88 628 GLY A O 1
ATOM 5017 N N . LEU A 1 629 ? -88.284 -22.160 160.741 1.00 34.97 629 LEU A N 1
ATOM 5018 C CA . LEU A 1 629 ? -87.643 -23.348 160.107 1.00 34.97 629 LEU A CA 1
ATOM 5019 C C . LEU A 1 629 ? -88.105 -23.515 158.608 1.00 34.97 629 LEU A C 1
ATOM 5021 O O . LEU A 1 629 ? -88.909 -22.705 158.165 1.00 34.97 629 LEU A O 1
ATOM 5025 N N . ILE A 1 630 ? -87.690 -24.597 157.893 1.00 37.25 630 ILE A N 1
ATOM 5026 C CA . ILE A 1 630 ? -88.190 -25.129 156.568 1.00 37.25 630 ILE A CA 1
ATOM 5027 C C . ILE A 1 630 ? -87.622 -24.410 155.298 1.00 37.25 630 ILE A C 1
ATOM 5029 O O . ILE A 1 630 ? -87.929 -23.250 155.080 1.00 37.25 630 ILE A O 1
ATOM 5033 N N . ASN A 1 631 ? -86.638 -24.961 154.541 1.00 37.44 631 ASN A N 1
ATOM 5034 C CA . ASN A 1 631 ? -86.638 -26.015 153.465 1.00 37.44 631 ASN A CA 1
ATOM 5035 C C . ASN A 1 631 ? -86.953 -25.468 152.034 1.00 37.44 631 ASN A C 1
ATOM 5037 O O . ASN A 1 631 ? -87.706 -24.512 151.945 1.00 37.44 631 ASN A O 1
ATOM 5041 N N . LYS A 1 632 ? -86.528 -26.031 150.875 1.00 38.34 632 LYS A N 1
ATOM 5042 C CA . LYS A 1 632 ? -85.496 -27.032 150.456 1.00 38.34 632 LYS A CA 1
ATOM 5043 C C . LYS A 1 632 ? -85.386 -27.069 148.904 1.00 38.34 632 LYS A C 1
ATOM 5045 O O . LYS A 1 632 ? -86.402 -26.843 148.262 1.00 38.34 632 LYS A O 1
ATOM 5050 N N . PHE A 1 633 ? -84.246 -27.550 148.369 1.00 34.31 633 PHE A N 1
ATOM 5051 C CA . PHE A 1 633 ? -83.984 -27.930 146.952 1.00 34.31 633 PHE A CA 1
ATOM 5052 C C . PHE A 1 633 ? -84.103 -26.799 145.894 1.00 34.31 633 PHE A C 1
ATOM 5054 O O . PHE A 1 633 ? -84.775 -25.803 146.123 1.00 34.31 633 PHE A O 1
ATOM 5061 N N . GLY A 1 634 ? -83.457 -26.886 144.724 1.00 34.12 634 GLY A N 1
ATOM 5062 C CA . GLY A 1 634 ? -82.423 -27.840 144.284 1.00 34.12 634 GLY A CA 1
ATOM 5063 C C . GLY A 1 634 ? -82.248 -27.857 142.756 1.00 34.12 634 GLY A C 1
ATOM 5064 O O . GLY A 1 634 ? -83.254 -27.900 142.061 1.00 34.12 634 GLY A O 1
ATOM 5065 N N . ASP A 1 635 ? -80.985 -27.863 142.313 1.00 43.00 635 ASP A N 1
ATOM 5066 C CA . ASP A 1 635 ? -80.431 -28.117 140.965 1.00 43.00 635 ASP A CA 1
ATOM 5067 C C . ASP A 1 635 ? -80.961 -27.262 139.774 1.00 43.00 635 ASP A C 1
ATOM 5069 O O . ASP A 1 635 ? -82.163 -27.120 139.569 1.00 43.00 635 ASP A O 1
ATOM 5073 N N . PHE A 1 636 ? -80.121 -26.667 138.913 1.00 43.56 636 PHE A N 1
ATOM 5074 C CA . PHE A 1 636 ? -78.660 -26.776 138.730 1.00 43.56 636 PHE A CA 1
ATOM 5075 C C . PHE A 1 636 ? -78.000 -25.397 138.543 1.00 43.56 636 PHE A C 1
ATOM 5077 O O . PHE A 1 636 ? -78.626 -24.538 137.882 1.00 43.56 636 PHE A O 1
#

Mean predicted aligned error: 24.78 Å

Foldseek 3Di:
DDDDDDDDDDDPDDPVPVVVVVVVVVVVVVVVVVVVVVVVVVVVVVVVVVVVVVVVVVVVVVVVVVVVVVVVVVVVVVVVVVVVVVVVVVVVVVVVVVVVVVVVVVVVVVVVVVVVVVVVVVVVVVVVVVVVVVVVVVVVVVVVVVVVVVVVVVVVVVVVVVVVVVVVVVVVPPDDDDDDDDDPCCVVVVVVVVVVVVVCVVVVVVVVVVVVVVVVVVVVVVVVVVVVVVVVVVVVVVVVVVVVVVVVVVVVVVVVVVVVVVVVVVVVVVVVVVVVVVVVVVVVVVVVVVVVVVVVVVVVVVVVVVVVVVVVVVVVVVVVVVVVVVVVVVVVVVVVVVVVVVVVVVVVVVVVVVVVVVVVVVVVVVVVVVVVVVVCVVVVVVVVVVVVVVVVVVVVVVVVVVVVVVVVVVVVVVVVVVVVVVVVVVVVVVVVVVVVVVVVVVVVVVVVVVVVVVVVVVVVVVVVPCVPPVVPPPPPDPPDPDDPPPDPDPPPVVVVPPVVVVVVVVVVVVVVVVVVVVVVVVVVVVVVVVVCVPCVVPCVVVVVVVVVVVCVVPVVDDEEYDEEEEEDEDDYDYYDYDDDDDDDDDDDDDDDDDDDDDDDYDYDDDDDDYDDDDDDDDDDDDDDDDDYDDYDDDDD

Sequence (636 aa):
MNRSGFSEQKATGSSEVVRPKLTAALEKLRDAKLQLVSVESAKSRVLDELSDTNRLTDETTSKISEVLVALGKSEKDIENERFRVVELEKARIEASRRQEDEWEKMLETVRNDHAIDVSALLSTIDELQRLQKKVLMATKTKNLAFRDFNDAMEIAEMNTDRVIFLHNEIERLKNLPSNFTDEVLVRLSQSEIMAYLLRSELHDSRNVDLALMFQVDRLREKVEFLQAKIEESKIQEASSSEHLVSTVRQLQISSNQLVEVSLEIHRLEEKTESLESHLTGHQNKLDETEHRLQNTYREVSELRETVEFLKGKIEALTKSKVQALNSEKLAAEDVRIMAEEKKRIQTELENSRDESRTIKKSLDRLVSSLQETSACARESSEALTSKQAEADDAGVEIERSILKLKSIEEQYMGMLSDIHYHVAGQKSEAYIAKSEIERWKSEQDQKEQSLLNSLSMSKKEGEKANGKLNESLDMLEVSRAEAMVSEKDKAELLFRLEQVKSAAVGSIEAISRAKTRREVLKQAVLDKDRELQSISRENDSLRSREEITVDRLKTLKNLLEDASQKAALAKKGNKRESNENRVSPPVVNKSRVQEEEATVEFVDSELPKTILTKVKRKKSPILSKFGGLINKFGDF

Radius of gyration: 115.1 Å; Cα contacts (8 Å, |Δi|>4): 6; chains: 1; bounding box: 196×105×344 Å

pLDDT: mean 77.09, std 20.94, range [8.12, 97.75]